Protein AF-A0AAE0VKT4-F1 (afdb_monomer_lite)

Secondary structure (DSSP, 8-state):
-PPP-------PPPHHHHHHHHHHHHHH-----SPPTTS-SEEEETTTTEEEE--SSTT--EEEEETTS-B--TTTTB-TTTSSB-TTEEEEE-SSS-S--B-TTS-TTSTT--B--B--TT-TTTB--TTS--HHHHHTTT--HHHHHHTSTTTTTT-SPPP---GGGG-----------------TTS----SS-----SEEEEEEEEEE-SS-EEEEEEEEETTEEEEEEEEEEEEE-TT--EEEEEEB-SS-TT--STTSSEEEEEE----S-EEEEEEEEEEEEEEEEEEEEEESSTT-GGGEEEEEEE-SS---EEEEEEEEEE-----TTT-----PBPP----EEEEEETTTTEEEEEEEPPPSBBTBS--SEEEEEEESSHHHHHHHHH---TTPPPPTT-EEEEE---S--TTSEEEEEEE--TT---TTS--EEEEEEEEE-TTS-BPPP---EEEE--

Radius of gyration: 24.92 Å; chains: 1; bounding box: 67×64×78 Å

pLDDT: mean 80.74, std 18.13, range [25.98, 97.56]

Foldseek 3Di:
DDDDPPPPPFLDQPVVLVVVLVCLCVPQVAAAQADFPPDQQWAQDLPVRAIDGRHFARQFAWFKAFPVRHGQDPPVQADQFFRYGDPRIDTDTDLEPTPAQDDSSYLNSRPNPDYFAACPPVDSNRHTDLVHLGLRNLVVLSHTSCVSRCCDPCNDPNHPPDDPDDPVVVDDDDDDDDDDDPDDDDDDPDDDDDPDDPQQLDFDWDDWDWDDDPQKTKTKTATARVQWAKAQKFKKKWKQDPVRDIDIDTFHQQCAFVNNHRRNNITMDMDRPPQDFFKMWMKMKIWHDPPIWTWDFDDVRPSDSSRIDTDTHDRPDTDIDMDGDDMDGHHDRPPNVDPDDPQAWAAWSDWEWRGAALPQQKTKIKTFFTARRRQHHHFQKKKKKKFSDVVLVSVVLVDPDPDDDRPPTIDIDIGGWDPDHGGDMTMDMGHDDPPGDDPVRFAKMKMWMWTAHPSGDIYRIGRIHIDGSD

Structure (mmCIF, N/CA/C/O backbone):
data_AF-A0AAE0VKT4-F1
#
_entry.id   AF-A0AAE0VKT4-F1
#
loop_
_atom_site.group_PDB
_atom_site.id
_atom_site.type_symbol
_atom_site.label_atom_id
_atom_site.label_alt_id
_atom_site.label_comp_id
_atom_site.label_asym_id
_atom_site.label_entity_id
_atom_site.label_seq_id
_atom_site.pdbx_PDB_ins_code
_atom_site.Cartn_x
_atom_site.Cartn_y
_atom_site.Cartn_z
_atom_site.occupancy
_atom_site.B_iso_or_equiv
_atom_site.auth_seq_id
_atom_site.auth_comp_id
_atom_site.auth_asym_id
_atom_site.auth_atom_id
_atom_site.pdbx_PDB_model_num
ATOM 1 N N . MET A 1 1 ? 6.397 -30.039 -45.337 1.00 32.75 1 MET A N 1
ATOM 2 C CA . MET A 1 1 ? 6.367 -28.749 -44.614 1.00 32.75 1 MET A CA 1
ATOM 3 C C . MET A 1 1 ? 5.421 -28.895 -43.431 1.00 32.75 1 MET A C 1
ATOM 5 O O . MET A 1 1 ? 4.214 -28.808 -43.608 1.00 32.75 1 MET A O 1
ATOM 9 N N . GLY A 1 2 ? 5.952 -29.254 -42.261 1.00 28.81 2 GLY A N 1
ATOM 10 C CA . GLY A 1 2 ? 5.161 -29.444 -41.043 1.00 28.81 2 GLY A CA 1
ATOM 11 C C . GLY A 1 2 ? 5.081 -28.141 -40.254 1.00 28.81 2 GLY A C 1
ATOM 12 O O . GLY A 1 2 ? 6.110 -27.523 -39.993 1.00 28.81 2 GLY A O 1
ATOM 13 N N . ARG A 1 3 ? 3.867 -27.716 -39.894 1.00 26.06 3 ARG A N 1
ATOM 14 C CA . ARG A 1 3 ? 3.649 -26.655 -38.902 1.00 26.06 3 ARG A CA 1
ATOM 15 C C . ARG A 1 3 ? 4.187 -27.141 -37.548 1.00 26.06 3 ARG A C 1
ATOM 17 O O . ARG A 1 3 ? 3.817 -28.247 -37.154 1.00 26.06 3 ARG A O 1
ATOM 24 N N . PRO A 1 4 ? 5.009 -26.367 -36.822 1.00 30.05 4 PRO A N 1
ATOM 25 C CA . PRO A 1 4 ? 5.364 -26.736 -35.464 1.00 30.05 4 PRO A CA 1
ATOM 26 C C . PRO A 1 4 ? 4.132 -26.547 -34.576 1.00 30.05 4 PRO A C 1
ATOM 28 O O . PRO A 1 4 ? 3.567 -25.457 -34.485 1.00 30.05 4 PRO A O 1
ATOM 31 N N . ALA A 1 5 ? 3.703 -27.641 -33.951 1.00 32.22 5 ALA A N 1
ATOM 32 C CA . ALA A 1 5 ? 2.730 -27.632 -32.878 1.00 32.22 5 ALA A CA 1
ATOM 33 C C . ALA A 1 5 ? 3.349 -26.915 -31.668 1.00 32.22 5 ALA A C 1
ATOM 35 O O . ALA A 1 5 ? 4.076 -27.517 -30.882 1.00 32.22 5 ALA A O 1
ATOM 36 N N . LEU A 1 6 ? 3.074 -25.618 -31.525 1.00 32.19 6 LEU A N 1
ATOM 37 C CA . LEU A 1 6 ? 3.166 -24.941 -30.235 1.00 32.19 6 LEU A CA 1
ATOM 38 C C . LEU A 1 6 ? 1.993 -25.448 -29.392 1.00 32.19 6 LEU A C 1
ATOM 40 O O . LEU A 1 6 ? 0.907 -24.873 -29.386 1.00 32.19 6 LEU A O 1
ATOM 44 N N . LEU A 1 7 ? 2.204 -26.600 -28.756 1.00 33.44 7 LEU A N 1
ATOM 45 C CA . LEU A 1 7 ? 1.346 -27.102 -27.696 1.00 33.44 7 LEU A CA 1
ATOM 46 C C . LEU A 1 7 ? 1.353 -26.066 -26.569 1.00 33.44 7 LEU A C 1
ATOM 48 O O . LEU A 1 7 ? 2.340 -25.898 -25.857 1.00 33.44 7 LEU A O 1
ATOM 52 N N . HIS A 1 8 ? 0.236 -25.354 -26.451 1.00 38.22 8 HIS A N 1
ATOM 53 C CA . HIS A 1 8 ? -0.194 -24.682 -25.236 1.00 38.22 8 HIS A CA 1
ATOM 54 C C . HIS A 1 8 ? -0.382 -25.739 -24.135 1.00 38.22 8 HIS A C 1
ATOM 56 O O . HIS A 1 8 ? -1.502 -26.174 -23.876 1.00 38.22 8 HIS A O 1
ATOM 62 N N . GLU A 1 9 ? 0.697 -26.182 -23.490 1.00 38.25 9 GLU A N 1
ATOM 63 C CA . GLU A 1 9 ? 0.549 -26.652 -22.115 1.00 38.25 9 GLU A CA 1
ATOM 64 C C . GLU A 1 9 ? 0.289 -25.419 -21.237 1.00 38.25 9 GLU A C 1
ATOM 66 O O . GLU A 1 9 ? 1.044 -24.444 -21.327 1.00 38.25 9 GLU A O 1
ATOM 71 N N . PRO A 1 10 ? -0.782 -25.402 -20.422 1.00 43.94 10 PRO A N 1
ATOM 72 C CA . PRO A 1 10 ? -0.951 -24.357 -19.424 1.00 43.94 10 PRO A CA 1
ATOM 73 C C . PRO A 1 10 ? 0.269 -24.386 -18.499 1.00 43.94 10 PRO A C 1
ATOM 75 O O . PRO A 1 10 ? 0.657 -25.452 -18.011 1.00 43.94 10 PRO A O 1
ATOM 78 N N . LEU A 1 11 ? 0.893 -23.220 -18.320 1.00 53.91 11 LEU A N 1
ATOM 79 C CA . LEU A 1 11 ? 2.092 -23.005 -17.511 1.00 53.91 11 LEU A CA 1
ATOM 80 C C . LEU A 1 11 ? 1.762 -23.185 -16.024 1.00 53.91 11 LEU A C 1
ATOM 82 O O . LEU A 1 11 ? 1.753 -22.222 -15.271 1.00 53.91 11 LEU A O 1
ATOM 86 N N . ARG A 1 12 ? 1.488 -24.419 -15.600 1.00 54.12 12 ARG A N 1
ATOM 87 C CA . ARG A 1 12 ? 1.141 -24.717 -14.212 1.00 54.12 12 ARG A CA 1
ATOM 88 C C . ARG A 1 12 ? 2.368 -24.558 -13.311 1.00 54.12 12 ARG A C 1
ATOM 90 O O . ARG A 1 12 ? 3.374 -25.234 -13.556 1.00 54.12 12 ARG A O 1
ATOM 97 N N . PRO A 1 13 ? 2.318 -23.723 -12.253 1.00 56.84 13 PRO A N 1
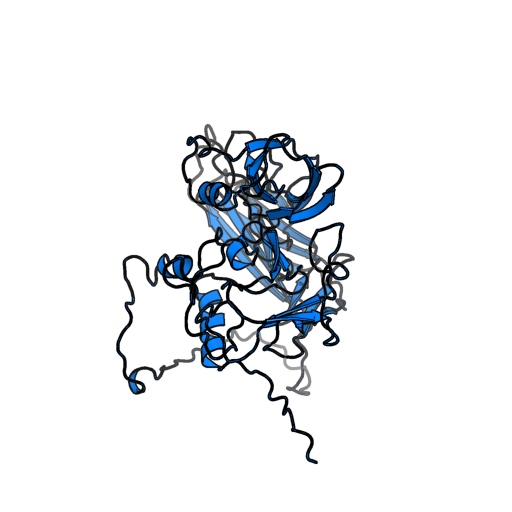ATOM 98 C CA . PRO A 1 13 ? 3.298 -23.750 -11.195 1.00 56.84 13 PRO A CA 1
ATOM 99 C C . PRO A 1 13 ? 3.387 -25.179 -10.681 1.00 56.84 13 PRO A C 1
ATOM 101 O O . PRO A 1 13 ? 2.375 -25.845 -10.444 1.00 56.84 13 PRO A O 1
ATOM 104 N N . LEU A 1 14 ? 4.612 -25.652 -10.469 1.00 67.12 14 LEU A N 1
ATOM 105 C CA . LEU A 1 14 ? 4.818 -26.868 -9.695 1.00 67.12 14 LEU A CA 1
ATOM 106 C C . LEU A 1 14 ? 4.063 -26.687 -8.373 1.00 67.12 14 LEU A C 1
ATOM 108 O O . LEU A 1 14 ? 4.307 -25.701 -7.677 1.00 67.12 14 LEU A O 1
ATOM 112 N N . HIS A 1 15 ? 3.147 -27.603 -8.037 1.00 75.88 15 HIS A N 1
ATOM 113 C CA . HIS A 1 15 ? 2.247 -27.467 -6.878 1.00 75.88 15 HIS A CA 1
ATOM 114 C C . HIS A 1 15 ? 2.995 -27.098 -5.580 1.00 75.88 15 HIS A C 1
ATOM 116 O O . HIS A 1 15 ? 2.474 -26.383 -4.729 1.00 75.88 15 HIS A O 1
ATOM 122 N N . GLN A 1 16 ? 4.253 -27.531 -5.466 1.00 81.31 16 GLN A N 1
ATOM 123 C CA . GLN A 1 16 ? 5.178 -27.193 -4.384 1.00 81.31 16 GLN A CA 1
ATOM 124 C C . GLN A 1 16 ? 5.470 -25.683 -4.276 1.00 81.31 16 GLN A C 1
ATOM 126 O O . GLN A 1 16 ? 5.441 -25.134 -3.180 1.00 81.31 16 GLN A O 1
ATOM 131 N N . LYS A 1 17 ? 5.713 -24.986 -5.394 1.00 87.88 17 LYS A N 1
ATOM 132 C CA . LYS A 1 17 ? 5.983 -23.537 -5.402 1.00 87.88 17 LYS A CA 1
ATOM 133 C C . LYS A 1 17 ? 4.747 -22.732 -5.032 1.00 87.88 17 LYS A C 1
ATOM 135 O O . LYS A 1 17 ? 4.852 -21.790 -4.257 1.00 87.88 17 LYS A O 1
ATOM 140 N N . PHE A 1 18 ? 3.578 -23.134 -5.536 1.00 85.62 18 PHE A N 1
ATOM 141 C CA . PHE A 1 18 ? 2.314 -22.513 -5.140 1.00 85.62 18 PHE A CA 1
ATOM 142 C C . PHE A 1 18 ? 2.075 -22.653 -3.633 1.00 85.62 18 PHE A C 1
ATOM 144 O O . PHE A 1 18 ? 1.721 -21.680 -2.975 1.00 85.62 18 PHE A O 1
ATOM 151 N N . PHE A 1 19 ? 2.338 -23.839 -3.074 1.00 85.81 19 PHE A N 1
ATOM 152 C CA . PHE A 1 19 ? 2.253 -24.046 -1.632 1.00 85.81 19 PHE A CA 1
ATOM 153 C C . PHE A 1 19 ? 3.193 -23.110 -0.861 1.00 85.81 19 PHE A C 1
ATOM 155 O O . PHE A 1 19 ? 2.739 -22.453 0.068 1.00 85.81 19 PHE A O 1
ATOM 162 N N . ILE A 1 20 ? 4.468 -22.999 -1.255 1.00 91.44 20 ILE A N 1
ATOM 163 C CA . ILE A 1 20 ? 5.430 -22.098 -0.592 1.00 91.44 20 ILE A CA 1
ATOM 164 C C . ILE A 1 20 ? 4.977 -20.638 -0.702 1.00 91.44 20 ILE A C 1
ATOM 166 O O . ILE A 1 20 ? 5.026 -19.913 0.285 1.00 91.44 20 ILE A O 1
ATOM 170 N N . HIS A 1 21 ? 4.511 -20.220 -1.878 1.00 91.75 21 HIS A N 1
ATOM 171 C CA . HIS A 1 21 ? 3.993 -18.878 -2.127 1.00 91.75 21 HIS A CA 1
ATOM 172 C C . HIS A 1 21 ? 2.806 -18.545 -1.209 1.00 91.75 21 HIS A C 1
ATOM 174 O O . HIS A 1 21 ? 2.836 -17.541 -0.505 1.00 91.75 21 HIS A O 1
ATOM 180 N N . ALA A 1 22 ? 1.789 -19.410 -1.161 1.00 89.19 22 ALA A N 1
ATOM 181 C CA . ALA A 1 22 ? 0.624 -19.229 -0.295 1.00 89.19 22 ALA A CA 1
ATOM 182 C C . ALA A 1 22 ? 0.990 -19.308 1.198 1.00 89.19 22 ALA A C 1
ATOM 184 O O . ALA A 1 22 ? 0.506 -18.516 2.006 1.00 89.19 22 ALA A O 1
ATOM 185 N N . TRP A 1 23 ? 1.878 -20.236 1.568 1.00 91.31 23 TRP A N 1
ATOM 186 C CA . TRP A 1 23 ? 2.363 -20.374 2.938 1.00 91.31 23 TRP A CA 1
ATOM 187 C C . TRP A 1 23 ? 3.124 -19.135 3.400 1.00 91.31 23 TRP A C 1
ATOM 189 O O . TRP A 1 23 ? 2.937 -18.706 4.533 1.00 91.31 23 TRP A O 1
ATOM 199 N N . ALA A 1 24 ? 3.949 -18.537 2.539 1.00 95.12 24 ALA A N 1
ATOM 200 C CA . ALA A 1 24 ? 4.707 -17.340 2.874 1.00 95.12 24 ALA A CA 1
ATOM 201 C C . ALA A 1 24 ? 3.786 -16.157 3.201 1.00 95.12 24 ALA A C 1
ATOM 203 O O . ALA A 1 24 ? 4.002 -15.485 4.211 1.00 95.12 24 ALA A O 1
ATOM 204 N N . GLN A 1 25 ? 2.720 -15.958 2.417 1.00 92.19 25 GLN A N 1
ATOM 205 C CA . GLN A 1 25 ? 1.700 -14.945 2.720 1.00 92.19 25 GLN A CA 1
ATOM 206 C C . GLN A 1 25 ? 1.042 -15.215 4.073 1.00 92.19 25 GLN A C 1
ATOM 208 O O . GLN A 1 25 ? 0.998 -14.340 4.932 1.00 92.19 25 GLN A O 1
ATOM 213 N N . PHE A 1 26 ? 0.595 -16.454 4.289 1.00 88.19 26 PHE A N 1
ATOM 214 C CA . PHE A 1 26 ? -0.120 -16.838 5.502 1.00 88.19 26 PHE A CA 1
ATOM 215 C C . PHE A 1 26 ? 0.744 -16.773 6.772 1.00 88.19 26 PHE A C 1
ATOM 217 O O . PHE A 1 26 ? 0.292 -16.300 7.810 1.00 88.19 26 PHE A O 1
ATOM 224 N N . ARG A 1 27 ? 1.980 -17.285 6.722 1.00 93.06 27 ARG A N 1
ATOM 225 C CA . ARG A 1 27 ? 2.829 -17.477 7.906 1.00 93.06 27 ARG A CA 1
ATOM 226 C C . ARG A 1 27 ? 3.664 -16.249 8.249 1.00 93.06 27 ARG A C 1
ATOM 228 O O . ARG A 1 27 ? 3.884 -15.998 9.433 1.00 93.06 27 ARG A O 1
ATOM 235 N N . TRP A 1 28 ? 4.160 -15.543 7.234 1.00 94.88 28 TRP A N 1
ATOM 236 C CA . TRP A 1 28 ? 5.135 -14.462 7.401 1.00 94.88 28 TRP A CA 1
ATOM 237 C C . TRP A 1 28 ? 4.603 -13.090 6.985 1.00 94.88 28 TRP A C 1
ATOM 239 O O . TRP A 1 28 ? 5.315 -12.108 7.166 1.00 94.88 28 TRP A O 1
ATOM 249 N N . GLY A 1 29 ? 3.377 -13.002 6.456 1.00 92.19 29 GLY A N 1
ATOM 250 C CA . GLY A 1 29 ? 2.757 -11.721 6.106 1.00 92.19 29 GLY A CA 1
ATOM 251 C C . GLY A 1 29 ? 3.457 -10.997 4.954 1.00 92.19 29 GLY A C 1
ATOM 252 O O . GLY A 1 29 ? 3.477 -9.770 4.920 1.00 92.19 29 GLY A O 1
ATOM 253 N N . VAL A 1 30 ? 4.074 -11.741 4.030 1.00 95.81 30 VAL A N 1
ATOM 254 C CA . VAL A 1 30 ? 4.636 -11.178 2.791 1.00 95.81 30 VAL A CA 1
ATOM 255 C C . VAL A 1 30 ? 3.574 -11.138 1.692 1.00 95.81 30 VAL A C 1
ATOM 257 O O . VAL A 1 30 ? 2.575 -11.847 1.763 1.00 95.81 30 VAL A O 1
ATOM 260 N N . PHE A 1 31 ? 3.773 -10.320 0.660 1.00 93.25 31 PHE A N 1
ATOM 261 C CA . PHE A 1 31 ? 2.751 -10.044 -0.357 1.00 93.25 31 PHE A CA 1
ATOM 262 C C . PHE A 1 31 ? 3.270 -10.327 -1.765 1.00 93.25 31 PHE A C 1
ATOM 264 O O . PHE A 1 31 ? 4.461 -10.562 -1.959 1.00 93.25 31 PHE A O 1
ATOM 271 N N . HIS A 1 32 ? 2.378 -10.286 -2.754 1.00 92.12 32 HIS A N 1
ATOM 272 C CA . HIS A 1 32 ? 2.748 -10.413 -4.160 1.00 92.12 32 HIS A CA 1
ATOM 273 C C . HIS A 1 32 ? 3.735 -9.320 -4.607 1.00 92.12 32 HIS A C 1
ATOM 275 O O . HIS A 1 32 ? 3.608 -8.143 -4.251 1.00 92.12 32 HIS A O 1
ATOM 281 N N . GLU A 1 33 ? 4.698 -9.721 -5.438 1.00 94.06 33 GLU A N 1
ATOM 282 C CA . GLU A 1 33 ? 5.718 -8.846 -6.028 1.00 94.06 33 GLU A CA 1
ATOM 283 C C . GLU A 1 33 ? 5.507 -8.583 -7.533 1.00 94.06 33 GLU A C 1
ATOM 285 O O . GLU A 1 33 ? 6.308 -7.888 -8.160 1.00 94.06 33 GLU A O 1
ATOM 290 N N . TYR A 1 34 ? 4.405 -9.087 -8.095 1.00 89.19 34 TYR A N 1
ATOM 291 C CA . TYR A 1 34 ? 3.889 -8.738 -9.422 1.00 89.19 34 TYR A CA 1
ATOM 292 C C . TYR A 1 34 ? 2.718 -7.746 -9.320 1.00 89.19 34 TYR A C 1
ATOM 294 O O . TYR A 1 34 ? 2.167 -7.523 -8.244 1.00 89.19 34 TYR A O 1
ATOM 302 N N . GLY A 1 35 ? 2.348 -7.126 -10.447 1.00 83.69 35 GLY A N 1
ATOM 303 C CA . GLY A 1 35 ? 1.247 -6.156 -10.500 1.00 83.69 35 GLY A CA 1
ATOM 304 C C . GLY A 1 35 ? -0.111 -6.801 -10.221 1.00 83.69 35 GLY A C 1
ATOM 305 O O . GLY A 1 35 ? -0.427 -7.845 -10.799 1.00 83.69 35 GLY A O 1
ATOM 306 N N . GLU A 1 36 ? -0.910 -6.175 -9.357 1.00 76.62 36 GLU A N 1
ATOM 307 C CA . GLU A 1 36 ? -2.225 -6.689 -8.975 1.00 76.62 36 GLU A CA 1
ATOM 308 C C . GLU A 1 36 ? -3.318 -6.309 -9.990 1.00 76.62 36 GLU A C 1
ATOM 310 O O . GLU A 1 36 ? -3.212 -5.298 -10.695 1.00 76.62 36 GLU A O 1
ATOM 315 N N . PRO A 1 37 ? -4.393 -7.110 -10.096 1.00 71.19 37 PRO A N 1
ATOM 316 C CA . PRO A 1 37 ? -5.517 -6.783 -10.963 1.00 71.19 37 PRO A CA 1
ATOM 317 C C . PRO A 1 37 ? -6.139 -5.432 -10.589 1.00 71.19 37 PRO A C 1
ATOM 319 O O . PRO A 1 37 ? -6.456 -5.182 -9.432 1.00 71.19 37 PRO A O 1
ATOM 322 N N . GLY A 1 38 ? -6.360 -4.573 -11.586 1.00 71.94 38 GLY A N 1
ATOM 323 C CA . GLY A 1 38 ? -6.933 -3.236 -11.382 1.00 71.94 38 GLY A CA 1
ATOM 324 C C . GLY A 1 38 ? -5.904 -2.128 -11.145 1.00 71.94 38 GLY A C 1
ATOM 325 O O . GLY A 1 38 ? -6.280 -0.959 -11.176 1.00 71.94 38 GLY A O 1
ATOM 326 N N . GLU A 1 39 ? -4.622 -2.465 -10.992 1.00 79.56 39 GLU A N 1
ATOM 327 C CA . GLU A 1 39 ? -3.530 -1.494 -10.902 1.00 79.56 39 GLU A CA 1
ATOM 328 C C . GLU A 1 39 ? -2.789 -1.350 -12.239 1.00 79.56 39 GLU A C 1
ATOM 330 O O . GLU A 1 39 ? -2.864 -2.218 -13.114 1.00 79.56 39 GLU A O 1
ATOM 335 N N . ASN A 1 40 ? -2.053 -0.247 -12.413 1.00 85.00 40 ASN A N 1
ATOM 336 C CA . ASN A 1 40 ? -1.143 -0.119 -13.548 1.00 85.00 40 ASN A CA 1
ATOM 337 C C . ASN A 1 40 ? 0.067 -1.044 -13.308 1.00 85.00 40 ASN A C 1
ATOM 339 O O . ASN A 1 40 ? 0.790 -0.839 -12.333 1.00 85.00 40 ASN A O 1
ATOM 343 N N . PRO A 1 41 ? 0.340 -2.040 -14.174 1.00 88.38 41 PRO A N 1
ATOM 344 C CA . PRO A 1 41 ? 1.446 -2.974 -13.970 1.00 88.38 41 PRO A CA 1
ATOM 345 C C . PRO A 1 41 ? 2.817 -2.368 -14.318 1.00 88.38 41 PRO A C 1
ATOM 347 O O . PRO A 1 41 ? 3.806 -3.100 -14.418 1.00 88.38 41 PRO A O 1
ATOM 350 N N . PHE A 1 42 ? 2.888 -1.053 -14.531 1.00 93.50 42 PHE A N 1
ATOM 351 C CA . PHE A 1 42 ? 4.096 -0.309 -14.854 1.00 93.50 42 PHE A CA 1
ATOM 352 C C . PHE A 1 42 ? 4.300 0.861 -13.897 1.00 93.50 42 PHE A C 1
ATOM 354 O O . PHE A 1 42 ? 3.355 1.444 -13.375 1.00 93.50 42 PHE A O 1
ATOM 361 N N . TYR A 1 43 ? 5.559 1.245 -13.732 1.00 94.19 43 TYR A N 1
ATOM 362 C CA . TYR A 1 43 ? 5.980 2.413 -12.971 1.00 94.19 43 TYR A CA 1
ATOM 363 C C . TYR A 1 43 ? 7.132 3.111 -13.696 1.00 94.19 43 TYR A C 1
ATOM 365 O O . TYR A 1 43 ? 7.777 2.520 -14.564 1.00 94.19 43 TYR A O 1
ATOM 373 N N . PHE A 1 44 ? 7.406 4.375 -13.377 1.00 94.19 44 PHE A N 1
ATOM 374 C CA . PHE A 1 44 ? 8.547 5.068 -13.967 1.00 94.19 44 PHE A CA 1
ATOM 375 C C . PHE A 1 44 ? 9.805 4.765 -13.155 1.00 94.19 44 PHE A C 1
ATOM 377 O O . PHE A 1 44 ? 9.897 5.161 -11.996 1.00 94.19 44 PHE A O 1
ATOM 384 N N . SER A 1 45 ? 10.790 4.095 -13.747 1.00 92.81 45 SER A N 1
ATOM 385 C CA . SER A 1 45 ? 12.077 3.905 -13.087 1.00 92.81 45 SER A CA 1
ATOM 386 C C . SER A 1 45 ? 12.913 5.176 -13.213 1.00 92.81 45 SER A C 1
ATOM 388 O O . SER A 1 45 ? 13.325 5.537 -14.317 1.00 92.81 45 SER A O 1
ATOM 390 N N . VAL A 1 46 ? 13.194 5.843 -12.092 1.00 89.31 46 VAL A N 1
ATOM 391 C CA . VAL A 1 46 ? 14.174 6.936 -12.027 1.00 89.31 46 VAL A CA 1
ATOM 392 C C . VAL A 1 46 ? 15.594 6.407 -12.211 1.00 89.31 46 VAL A C 1
ATOM 394 O O . VAL A 1 46 ? 16.427 7.108 -12.775 1.00 89.31 46 VAL A O 1
ATOM 397 N N . LYS A 1 47 ? 15.856 5.148 -11.831 1.00 85.44 47 L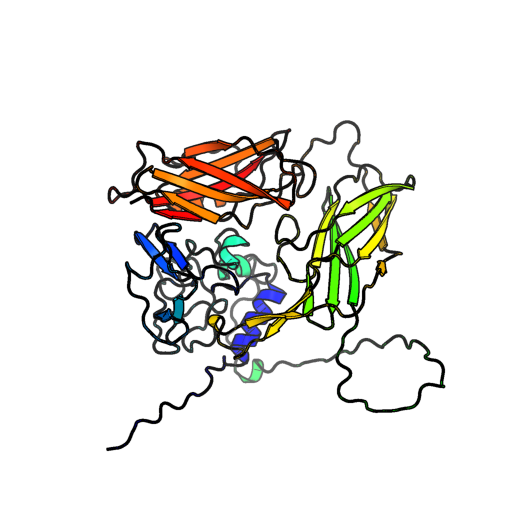YS A N 1
ATOM 398 C CA . LYS A 1 47 ? 17.156 4.488 -12.039 1.00 85.44 47 LYS A CA 1
ATOM 399 C C . LYS A 1 47 ? 17.502 4.314 -13.520 1.00 85.44 47 LYS A C 1
ATOM 401 O O . LYS A 1 47 ? 18.655 4.488 -13.906 1.00 85.44 47 LYS A O 1
ATOM 406 N N . TYR A 1 48 ? 16.517 3.961 -14.347 1.00 87.94 48 TYR A N 1
ATOM 407 C CA . TYR A 1 48 ? 16.710 3.724 -15.785 1.00 87.94 48 TYR A CA 1
ATOM 408 C C . TYR A 1 48 ? 16.164 4.843 -16.681 1.00 87.94 48 TYR A C 1
ATOM 410 O O . TYR A 1 48 ? 16.370 4.813 -17.896 1.00 87.94 48 TYR A O 1
ATOM 418 N N . GLY A 1 49 ? 15.457 5.819 -16.109 1.00 90.06 49 GLY A N 1
ATOM 419 C CA . GLY A 1 49 ? 14.866 6.942 -16.832 1.00 90.06 49 GLY A CA 1
ATOM 420 C C . GLY A 1 49 ? 13.791 6.533 -17.843 1.00 90.06 49 GLY A C 1
ATOM 421 O O . GLY A 1 49 ? 13.682 7.157 -18.903 1.00 90.06 49 GLY A O 1
ATOM 422 N N . ARG A 1 50 ? 13.027 5.467 -17.563 1.00 91.56 50 ARG A N 1
ATOM 423 C CA . ARG A 1 50 ? 11.968 4.944 -18.447 1.00 91.56 50 ARG A CA 1
ATOM 424 C C . ARG A 1 50 ? 10.901 4.147 -17.682 1.00 91.56 50 ARG A C 1
ATOM 426 O O . ARG A 1 50 ? 11.185 3.671 -16.584 1.00 91.56 50 ARG A O 1
ATOM 433 N N . PRO A 1 51 ? 9.705 3.939 -18.263 1.00 93.50 51 PRO A N 1
ATOM 434 C CA . PRO A 1 51 ? 8.713 3.031 -17.695 1.00 93.50 51 PRO A CA 1
ATOM 435 C C . PRO A 1 51 ? 9.222 1.586 -17.654 1.00 93.50 51 PRO A C 1
ATOM 437 O O . PRO A 1 51 ? 9.709 1.065 -18.660 1.00 93.50 51 PRO A O 1
ATOM 440 N N . GLU A 1 52 ? 9.075 0.939 -16.505 1.00 94.12 52 GLU A N 1
ATOM 441 C CA . GLU A 1 52 ? 9.415 -0.460 -16.251 1.00 94.12 52 GLU A CA 1
ATOM 442 C C . GLU A 1 52 ? 8.199 -1.201 -15.690 1.00 94.12 52 GLU A C 1
ATOM 444 O O . GLU A 1 52 ? 7.270 -0.599 -15.154 1.00 94.12 52 GLU A O 1
ATOM 449 N N . ALA A 1 53 ? 8.186 -2.521 -15.852 1.00 93.38 53 ALA A N 1
ATOM 450 C CA . ALA A 1 53 ? 7.124 -3.369 -15.323 1.00 93.38 53 ALA A CA 1
ATOM 451 C C . ALA A 1 53 ? 7.333 -3.672 -13.836 1.00 93.38 53 ALA A C 1
ATOM 453 O O . ALA A 1 53 ? 8.472 -3.834 -13.397 1.00 93.38 53 ALA A O 1
ATOM 454 N N . ILE A 1 54 ? 6.236 -3.840 -13.097 1.00 93.56 54 ILE A N 1
ATOM 455 C CA . ILE A 1 54 ? 6.256 -4.344 -11.721 1.00 93.56 54 ILE A CA 1
ATOM 456 C C . ILE A 1 54 ? 6.804 -5.783 -11.714 1.00 93.56 54 ILE A C 1
ATOM 458 O O . ILE A 1 54 ? 6.224 -6.673 -12.347 1.00 93.56 54 ILE A O 1
ATOM 462 N N . ARG A 1 55 ? 7.944 -5.989 -11.039 1.00 93.31 55 ARG A N 1
ATOM 463 C CA . ARG A 1 55 ? 8.641 -7.280 -10.860 1.00 93.31 55 ARG A CA 1
ATOM 464 C C . ARG A 1 55 ? 9.657 -7.204 -9.715 1.00 93.31 55 ARG A C 1
ATOM 466 O O . ARG A 1 55 ? 10.322 -6.169 -9.596 1.00 93.31 55 ARG A O 1
ATOM 473 N N . CYS A 1 56 ? 9.853 -8.289 -8.946 1.00 95.06 56 CYS A N 1
ATOM 474 C CA . CYS A 1 56 ? 10.829 -8.271 -7.840 1.00 95.06 56 CYS A CA 1
ATOM 475 C C . CYS A 1 56 ? 12.260 -8.140 -8.361 1.00 95.06 56 CYS A C 1
ATOM 477 O O . CYS A 1 56 ? 13.060 -7.426 -7.776 1.00 95.06 56 CYS A O 1
ATOM 479 N N . VAL A 1 57 ? 12.619 -8.815 -9.455 1.00 94.62 57 VAL A N 1
ATOM 480 C CA . VAL A 1 57 ? 14.005 -8.796 -9.949 1.00 94.62 57 VAL A CA 1
ATOM 481 C C . VAL A 1 57 ? 14.085 -8.067 -11.281 1.00 94.62 57 VAL A C 1
ATOM 483 O O . VAL A 1 57 ? 13.467 -8.460 -12.274 1.00 94.62 57 VAL A O 1
ATOM 486 N N . PHE A 1 58 ? 14.904 -7.013 -11.331 1.00 89.44 58 PHE A N 1
ATOM 487 C CA . PHE A 1 58 ? 15.034 -6.146 -12.506 1.00 89.44 58 PHE A CA 1
ATOM 488 C C . PHE A 1 58 ? 15.410 -6.889 -13.788 1.00 89.44 58 PHE A C 1
ATOM 490 O O . PHE A 1 58 ? 14.910 -6.536 -14.854 1.00 89.44 58 PHE A O 1
ATOM 497 N N . TYR A 1 59 ? 16.265 -7.909 -13.696 1.00 89.81 59 TYR A N 1
ATOM 498 C CA . TYR A 1 59 ? 16.785 -8.648 -14.850 1.00 89.81 59 TYR A CA 1
ATOM 499 C C . TYR A 1 59 ? 15.870 -9.776 -15.341 1.00 89.81 59 TYR A C 1
ATOM 501 O O . TYR A 1 59 ? 16.252 -10.524 -16.248 1.00 89.81 59 TYR A O 1
ATOM 509 N N . MET A 1 60 ? 14.666 -9.910 -14.776 1.00 93.12 60 MET A N 1
ATOM 510 C CA . MET A 1 60 ? 13.672 -10.832 -15.308 1.00 93.12 60 MET A CA 1
ATOM 511 C C . MET A 1 60 ? 13.324 -10.432 -16.745 1.00 93.12 60 MET A C 1
ATOM 513 O O . MET A 1 60 ? 12.923 -9.304 -17.035 1.00 93.12 60 MET A O 1
ATOM 517 N N . ARG A 1 61 ? 13.487 -11.382 -17.665 1.00 92.94 61 ARG A N 1
ATOM 518 C CA . ARG A 1 61 ? 13.251 -11.161 -19.089 1.0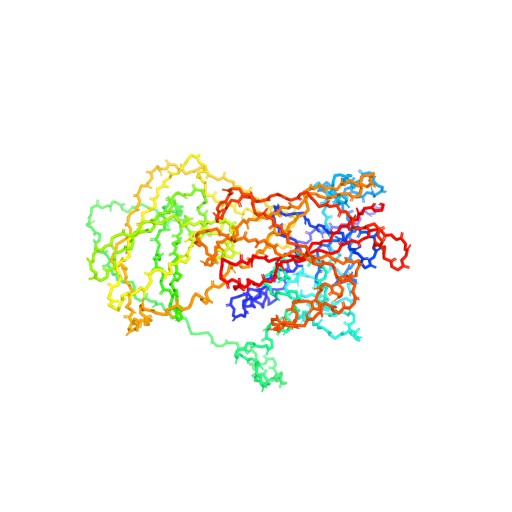0 92.94 61 ARG A CA 1
ATOM 519 C C . ARG A 1 61 ? 11.771 -11.330 -19.405 1.00 92.94 61 ARG A C 1
ATOM 521 O O . ARG A 1 61 ? 11.119 -12.244 -18.906 1.00 92.94 61 ARG A O 1
ATOM 528 N N . GLY A 1 62 ? 11.261 -10.505 -20.299 1.00 91.62 62 GLY A N 1
ATOM 529 C CA . GLY A 1 62 ? 9.873 -10.569 -20.727 1.00 91.62 62 GLY A CA 1
ATOM 530 C C . GLY A 1 62 ? 9.620 -9.641 -21.896 1.00 91.62 62 GLY A C 1
ATOM 531 O O . GLY A 1 62 ? 10.559 -9.126 -22.511 1.00 91.62 62 GLY A O 1
ATOM 532 N N . LEU A 1 63 ? 8.345 -9.444 -22.198 1.00 90.31 63 LEU A N 1
ATOM 533 C CA . LEU A 1 63 ? 7.887 -8.574 -23.267 1.00 90.31 63 LEU A CA 1
ATOM 534 C C . LEU A 1 63 ? 6.698 -7.731 -22.798 1.00 90.31 63 LEU A C 1
ATOM 536 O O . LEU A 1 63 ? 5.827 -8.204 -22.065 1.00 90.31 63 LEU A O 1
ATOM 540 N N . VAL A 1 64 ? 6.659 -6.480 -23.254 1.00 91.25 64 VAL A N 1
ATOM 541 C CA . VAL A 1 64 ? 5.502 -5.595 -23.093 1.00 91.25 64 VAL A CA 1
ATOM 542 C C . VAL A 1 64 ? 4.615 -5.755 -24.318 1.00 91.25 64 VAL A C 1
ATOM 544 O O . VAL A 1 64 ? 5.057 -5.584 -25.456 1.00 91.25 64 VAL A O 1
ATOM 547 N N . SER A 1 65 ? 3.360 -6.118 -24.100 1.00 89.44 65 SER A N 1
ATOM 548 C CA . SER A 1 65 ? 2.439 -6.434 -25.191 1.00 89.44 65 SER A CA 1
ATOM 549 C C . SER A 1 65 ? 1.002 -6.134 -24.829 1.00 89.44 65 SER A C 1
ATOM 551 O O . SER A 1 65 ? 0.609 -6.155 -23.668 1.00 89.44 65 SER A O 1
ATOM 553 N N . MET A 1 66 ? 0.205 -5.898 -25.856 1.00 83.81 66 MET A N 1
ATOM 554 C CA . MET A 1 66 ? -1.229 -5.744 -25.761 1.00 83.81 66 MET A CA 1
ATOM 555 C C . MET A 1 66 ? -1.900 -7.058 -25.348 1.00 83.81 66 MET A C 1
ATOM 557 O O . MET A 1 66 ? -1.385 -8.163 -25.576 1.00 83.81 66 MET A O 1
ATOM 561 N N . LYS A 1 67 ? -3.120 -6.960 -24.809 1.00 73.06 67 LYS A N 1
ATOM 562 C CA . LYS A 1 67 ? -3.960 -8.127 -24.476 1.00 73.06 67 LYS A CA 1
ATOM 563 C C . LYS A 1 67 ? -4.180 -9.080 -25.666 1.00 73.06 67 LYS A C 1
ATOM 565 O O . LYS A 1 67 ? -4.220 -10.284 -25.451 1.00 73.06 67 LYS A O 1
ATOM 570 N N . ASN A 1 68 ? -4.195 -8.572 -26.901 1.00 75.44 68 ASN A N 1
ATOM 571 C CA . ASN A 1 68 ? -4.322 -9.360 -28.139 1.00 75.44 68 ASN A CA 1
ATOM 572 C C . ASN A 1 68 ? -3.007 -10.000 -28.649 1.00 75.44 68 ASN A C 1
ATOM 574 O O . ASN A 1 68 ? -3.024 -10.674 -29.674 1.00 75.44 68 ASN A O 1
ATOM 578 N N . GLY A 1 69 ? -1.878 -9.791 -27.963 1.00 75.00 69 GLY A N 1
ATOM 579 C CA . GLY A 1 69 ? -0.575 -10.360 -28.328 1.00 75.00 69 GLY A CA 1
ATOM 580 C C . GLY A 1 69 ? 0.327 -9.447 -29.165 1.00 75.00 69 GLY A C 1
ATOM 581 O O . GLY A 1 69 ? 1.522 -9.719 -29.253 1.00 75.00 69 GLY A O 1
ATOM 582 N N . SER A 1 70 ? -0.192 -8.345 -29.715 1.00 85.56 70 SER A N 1
ATOM 583 C CA . SER A 1 70 ? 0.624 -7.342 -30.413 1.00 85.56 70 SER A CA 1
ATOM 584 C C . SER A 1 70 ? 1.605 -6.660 -29.460 1.00 85.56 70 SER A C 1
ATOM 586 O O . SER A 1 70 ? 1.340 -6.528 -28.267 1.00 85.56 70 SER A O 1
ATOM 588 N N . ILE A 1 71 ? 2.750 -6.209 -29.966 1.00 86.88 71 ILE A N 1
ATOM 589 C CA . ILE A 1 71 ? 3.772 -5.569 -29.132 1.00 86.88 71 ILE A CA 1
ATOM 590 C C . ILE A 1 71 ? 3.354 -4.128 -28.779 1.00 86.88 71 ILE A C 1
ATOM 592 O O . ILE A 1 71 ? 2.772 -3.430 -29.610 1.00 86.88 71 ILE A O 1
ATOM 596 N N . CYS A 1 72 ? 3.648 -3.673 -27.559 1.00 90.00 72 CYS A N 1
ATOM 597 C CA . CYS A 1 72 ? 3.474 -2.264 -27.191 1.00 90.00 72 CYS A CA 1
ATOM 598 C C . CYS A 1 72 ? 4.773 -1.508 -27.483 1.00 90.00 72 CYS A C 1
ATOM 600 O O . CYS A 1 72 ? 5.771 -1.712 -26.792 1.00 90.00 72 CYS A O 1
ATOM 602 N N . LEU A 1 73 ? 4.771 -0.653 -28.510 1.00 88.19 73 LEU A N 1
ATOM 603 C CA . LEU A 1 73 ? 5.939 0.147 -28.886 1.00 88.19 73 LEU A CA 1
ATOM 604 C C . LEU A 1 73 ? 5.838 1.573 -28.322 1.00 88.19 73 LEU A C 1
ATOM 606 O O . LEU A 1 73 ? 4.866 2.281 -28.615 1.00 88.19 73 LEU A O 1
ATOM 610 N N . PRO A 1 74 ? 6.837 2.040 -27.551 1.00 85.81 74 PRO A N 1
ATOM 611 C CA . PRO A 1 74 ? 6.975 3.458 -27.250 1.00 85.81 74 PRO A CA 1
ATOM 612 C C . PRO A 1 74 ? 7.396 4.244 -28.514 1.00 85.81 74 PRO A C 1
ATOM 614 O O . PRO A 1 74 ? 8.058 3.684 -29.389 1.00 85.81 74 PRO A O 1
ATOM 617 N N . PRO A 1 75 ? 7.039 5.537 -28.633 1.00 87.31 75 PRO A N 1
ATOM 618 C CA . PRO A 1 75 ? 6.291 6.328 -27.654 1.00 87.31 75 PRO A CA 1
ATOM 619 C C . PRO A 1 75 ? 4.765 6.147 -27.736 1.00 87.31 75 PRO A C 1
ATOM 621 O O . PRO A 1 75 ? 4.078 6.519 -26.796 1.00 87.31 75 PRO A O 1
ATOM 624 N N . GLY A 1 76 ? 4.223 5.562 -28.812 1.00 90.06 76 GLY A N 1
ATOM 625 C CA . GLY A 1 76 ? 2.771 5.521 -29.068 1.00 90.06 76 GLY A CA 1
ATOM 626 C C . GLY A 1 76 ? 1.942 4.724 -28.053 1.00 90.06 76 GLY A C 1
ATOM 627 O O . GLY A 1 76 ? 0.735 4.918 -27.964 1.00 90.06 76 GLY A O 1
ATOM 628 N N . SER A 1 77 ? 2.584 3.848 -27.277 1.00 93.19 77 SER A N 1
ATOM 629 C CA . SER A 1 77 ? 1.942 3.081 -26.199 1.00 93.19 77 SER A CA 1
ATOM 630 C C . SER A 1 77 ? 2.105 3.708 -24.805 1.00 93.19 77 SER A C 1
ATOM 632 O O . SER A 1 77 ? 1.717 3.073 -23.826 1.00 93.19 77 SER A O 1
ATOM 634 N N . ILE A 1 78 ? 2.697 4.906 -24.703 1.00 93.62 78 ILE A N 1
ATOM 635 C CA . ILE A 1 78 ? 2.878 5.645 -23.446 1.00 93.62 78 ILE A CA 1
ATOM 636 C C . ILE A 1 78 ? 1.813 6.739 -23.345 1.00 93.62 78 ILE A C 1
ATOM 638 O O . ILE A 1 78 ? 1.692 7.590 -24.227 1.00 93.62 78 ILE A O 1
ATOM 642 N N . ASP A 1 79 ? 1.081 6.738 -22.240 1.00 93.62 79 ASP A N 1
ATOM 643 C CA . ASP A 1 79 ? 0.181 7.809 -21.855 1.00 93.62 79 ASP A CA 1
ATOM 644 C C . ASP A 1 79 ? 0.988 9.048 -21.451 1.00 93.62 79 ASP A C 1
ATOM 646 O O . ASP A 1 79 ? 1.792 9.020 -20.520 1.00 93.62 79 ASP A O 1
ATOM 650 N N . GLN A 1 80 ? 0.774 10.162 -22.149 1.00 92.00 80 GLN A N 1
ATOM 651 C CA . GLN A 1 80 ? 1.457 11.422 -21.855 1.00 92.00 80 GLN A CA 1
ATOM 652 C C . GLN A 1 80 ? 1.024 12.026 -20.518 1.00 92.00 80 GLN A C 1
ATOM 654 O O . GLN A 1 80 ? 1.805 12.770 -19.924 1.00 92.00 80 GLN A O 1
ATOM 659 N N . LYS A 1 81 ? -0.185 11.695 -20.045 1.00 92.19 81 LYS A N 1
ATOM 660 C CA . LYS A 1 81 ? -0.727 12.185 -18.780 1.00 92.19 81 LYS A CA 1
ATOM 661 C C . LYS A 1 81 ? 0.008 11.583 -17.591 1.00 92.19 81 LYS A C 1
ATOM 663 O O . LYS A 1 81 ? 0.262 12.290 -16.628 1.00 92.19 81 LYS A O 1
ATOM 668 N N . THR A 1 82 ? 0.362 10.303 -17.648 1.00 91.94 82 THR A N 1
ATOM 669 C CA . THR A 1 82 ? 1.009 9.587 -16.531 1.00 91.94 82 THR A CA 1
ATOM 670 C C . THR A 1 82 ? 2.496 9.320 -16.766 1.00 91.94 82 THR A C 1
ATOM 672 O O . THR A 1 82 ? 3.253 9.122 -15.820 1.00 91.94 82 THR A O 1
ATOM 675 N N . GLY A 1 83 ? 2.939 9.321 -18.025 1.00 92.38 83 GLY A N 1
ATOM 676 C CA . GLY A 1 83 ? 4.280 8.900 -18.424 1.00 92.38 83 GLY A CA 1
ATOM 677 C C . GLY A 1 83 ? 4.476 7.382 -18.412 1.00 92.38 83 GLY A C 1
ATOM 678 O O . GLY A 1 83 ? 5.617 6.936 -18.517 1.00 92.38 83 GLY A O 1
ATOM 679 N N . LEU A 1 84 ? 3.403 6.594 -18.288 1.00 94.38 84 LEU A N 1
ATOM 680 C CA . LEU A 1 84 ? 3.419 5.129 -18.194 1.00 94.38 84 LEU A CA 1
ATOM 681 C C . LEU A 1 84 ? 2.767 4.479 -19.417 1.00 94.38 84 LEU A C 1
ATOM 683 O O . LEU A 1 84 ? 2.143 5.153 -20.230 1.00 94.38 84 LEU A O 1
ATOM 687 N N . TYR A 1 85 ? 2.903 3.160 -19.565 1.00 93.94 85 TYR A N 1
ATOM 688 C CA . TYR A 1 85 ? 2.140 2.442 -20.587 1.00 93.94 85 TYR A CA 1
ATOM 689 C C . TYR A 1 85 ? 0.635 2.506 -20.293 1.00 93.94 85 TYR A C 1
ATOM 691 O O . TYR A 1 85 ? 0.221 2.488 -19.131 1.00 93.94 85 TYR A O 1
ATOM 699 N N . PHE A 1 86 ? -0.177 2.542 -21.353 1.00 90.75 86 PHE A N 1
ATOM 700 C CA . PHE A 1 86 ? -1.632 2.429 -21.236 1.00 90.75 86 PHE A CA 1
ATOM 701 C C . PHE A 1 86 ? -2.067 1.078 -20.643 1.00 90.75 86 PHE A C 1
ATOM 703 O O . PHE A 1 86 ? -1.371 0.069 -20.763 1.00 90.75 86 PHE A O 1
ATOM 710 N N . ASP A 1 87 ? -3.275 1.045 -20.083 1.00 86.69 87 ASP A N 1
ATOM 711 C CA . ASP A 1 87 ? -3.900 -0.122 -19.440 1.00 86.69 87 ASP A CA 1
ATOM 712 C C . ASP A 1 87 ? -4.154 -1.323 -20.378 1.00 86.69 87 ASP A C 1
ATOM 714 O O . ASP A 1 87 ? -4.343 -2.463 -19.934 1.00 86.69 87 ASP A O 1
ATOM 718 N N . TYR A 1 88 ? -4.142 -1.099 -21.694 1.00 86.00 88 TYR A N 1
ATOM 719 C CA . TYR A 1 88 ? -4.209 -2.167 -22.687 1.00 86.00 88 TYR A CA 1
ATOM 720 C C . TYR A 1 88 ? -2.881 -2.921 -22.850 1.00 86.00 88 TYR A C 1
ATOM 722 O O . TYR A 1 88 ? -2.880 -4.011 -23.435 1.00 86.00 88 TYR A O 1
ATOM 730 N N . CYS A 1 89 ? -1.768 -2.370 -22.353 1.00 88.94 89 CYS A N 1
ATOM 731 C CA . CYS A 1 89 ? -0.466 -3.027 -22.307 1.00 88.94 89 CYS A CA 1
ATOM 732 C C . CYS A 1 89 ? -0.313 -3.858 -21.031 1.00 88.94 89 CYS A C 1
ATOM 734 O O . CYS A 1 89 ? -0.798 -3.510 -19.961 1.00 88.94 89 CYS A O 1
ATOM 736 N N . ALA A 1 90 ? 0.413 -4.963 -21.148 1.00 87.50 90 ALA A N 1
ATOM 737 C CA . ALA A 1 90 ? 0.732 -5.857 -20.051 1.00 87.50 90 ALA A CA 1
ATOM 738 C C . ALA A 1 90 ? 2.185 -6.325 -20.154 1.00 87.50 90 ALA A C 1
ATOM 740 O O . ALA A 1 90 ? 2.731 -6.500 -21.251 1.00 87.50 90 ALA A O 1
ATOM 741 N N . TRP A 1 91 ? 2.799 -6.551 -18.998 1.00 89.19 91 TRP A N 1
ATOM 742 C CA . TRP A 1 91 ? 4.078 -7.238 -18.890 1.00 89.19 91 TRP A CA 1
ATOM 743 C C . TRP A 1 91 ? 3.865 -8.750 -18.908 1.00 89.19 91 TRP A C 1
ATOM 745 O O . TRP A 1 91 ? 2.989 -9.270 -18.219 1.00 89.19 91 TRP A O 1
ATOM 755 N N . ARG A 1 92 ? 4.667 -9.457 -19.708 1.00 87.25 92 ARG A N 1
ATOM 756 C CA . ARG A 1 92 ? 4.646 -10.919 -19.800 1.00 87.25 92 ARG A CA 1
ATOM 757 C C . ARG A 1 92 ? 6.064 -11.456 -19.645 1.00 87.25 92 ARG A C 1
ATOM 759 O O . ARG A 1 92 ? 6.870 -11.266 -20.561 1.00 87.25 92 ARG A O 1
ATOM 766 N N . PRO A 1 93 ? 6.406 -12.105 -18.524 1.00 90.25 93 PRO A N 1
ATOM 767 C CA . PRO A 1 93 ? 7.715 -12.718 -18.379 1.00 90.25 93 PRO A CA 1
ATOM 768 C C . PRO A 1 93 ? 7.836 -13.939 -19.292 1.00 90.25 93 PRO A C 1
ATOM 770 O O . PRO A 1 93 ? 6.860 -14.648 -19.548 1.00 90.25 93 PRO A O 1
ATOM 773 N N . TYR A 1 94 ? 9.047 -14.217 -19.772 1.00 90.12 94 TYR A N 1
ATOM 774 C CA . TYR A 1 94 ? 9.293 -15.488 -20.448 1.00 90.12 94 TYR A CA 1
ATOM 775 C C . TYR A 1 94 ? 9.256 -16.628 -19.418 1.00 90.12 94 TYR A C 1
ATOM 777 O O . TYR A 1 94 ? 9.925 -16.522 -18.388 1.00 90.12 94 TYR A O 1
ATOM 785 N N . PRO A 1 95 ? 8.537 -17.730 -19.681 1.00 85.44 95 PRO A N 1
ATOM 786 C CA . PRO A 1 95 ? 8.387 -18.816 -18.708 1.00 85.44 95 PRO A CA 1
ATOM 787 C C . PRO A 1 95 ? 9.659 -19.650 -18.487 1.00 85.44 95 PRO A C 1
ATOM 789 O O . PRO A 1 95 ? 9.734 -20.408 -17.522 1.00 85.44 95 PRO A O 1
ATOM 792 N N . TYR A 1 96 ? 10.650 -19.519 -19.375 1.00 87.12 96 TYR A N 1
ATOM 793 C CA . TYR A 1 96 ? 11.869 -20.328 -19.384 1.00 87.12 96 TYR A CA 1
ATOM 794 C C . TYR A 1 96 ? 13.102 -19.506 -19.755 1.00 87.12 96 TYR A C 1
ATOM 796 O O . TYR A 1 96 ? 13.008 -18.404 -20.309 1.00 87.12 96 TYR A O 1
ATOM 804 N N . ASN A 1 97 ? 14.271 -20.110 -19.538 1.00 90.69 97 ASN A N 1
ATOM 805 C CA . ASN A 1 97 ? 15.589 -19.551 -19.817 1.00 90.69 97 ASN A CA 1
ATOM 806 C C . ASN A 1 97 ? 15.854 -18.277 -19.005 1.00 90.69 97 ASN A C 1
ATOM 808 O O . ASN A 1 97 ? 16.637 -17.420 -19.419 1.00 90.69 97 ASN A O 1
ATOM 812 N N . GLN A 1 98 ? 15.181 -18.087 -17.875 1.00 94.19 98 GLN A N 1
ATOM 813 C CA . GLN A 1 98 ? 15.453 -16.940 -17.023 1.00 94.19 98 GLN A CA 1
ATOM 814 C C . GLN A 1 98 ? 16.840 -17.070 -16.387 1.00 94.19 98 GLN A C 1
ATOM 816 O O . GLN A 1 98 ? 17.329 -18.165 -16.138 1.00 94.19 98 GLN A O 1
ATOM 821 N N . ARG A 1 99 ? 17.502 -15.935 -16.154 1.00 93.31 99 ARG A N 1
ATOM 822 C CA . ARG A 1 99 ? 18.786 -15.887 -15.423 1.00 93.31 99 ARG A CA 1
ATOM 823 C C . ARG A 1 99 ? 18.607 -15.501 -13.954 1.00 93.31 99 ARG A C 1
ATOM 825 O O . ARG A 1 99 ? 19.588 -15.349 -13.241 1.00 93.31 99 ARG A O 1
ATOM 832 N N . ILE A 1 100 ? 17.363 -15.291 -13.543 1.00 95.31 100 ILE A N 1
ATOM 833 C CA . ILE A 1 100 ? 16.965 -14.929 -12.187 1.00 95.31 100 ILE A CA 1
ATOM 834 C C . ILE A 1 100 ? 16.627 -16.189 -11.386 1.00 95.31 100 ILE A C 1
ATOM 836 O O . ILE A 1 100 ? 16.240 -17.206 -11.960 1.00 95.31 100 ILE A O 1
ATOM 840 N N . GLN A 1 101 ? 16.748 -16.101 -10.065 1.00 95.94 101 GLN A N 1
ATOM 841 C CA . GLN A 1 101 ? 16.387 -17.169 -9.125 1.00 95.94 101 GLN A CA 1
ATOM 842 C C . GLN A 1 101 ? 15.274 -16.755 -8.157 1.00 95.94 101 GLN A C 1
ATOM 844 O O . GLN A 1 101 ? 14.746 -17.606 -7.440 1.00 95.94 101 GLN A O 1
ATOM 849 N N . ALA A 1 102 ? 14.911 -15.471 -8.142 1.00 96.00 102 ALA A N 1
ATOM 850 C CA . ALA A 1 102 ? 13.865 -14.911 -7.303 1.00 96.00 102 ALA A CA 1
ATOM 851 C C . ALA A 1 102 ? 12.846 -14.109 -8.134 1.00 96.00 102 ALA A C 1
ATOM 853 O O . ALA A 1 102 ? 13.151 -13.663 -9.237 1.00 96.00 102 ALA A O 1
ATOM 854 N N . SER A 1 103 ? 11.627 -13.903 -7.645 1.00 95.31 103 SER A N 1
ATOM 855 C CA . SER A 1 103 ? 11.157 -14.228 -6.291 1.00 95.31 103 SER A CA 1
ATOM 856 C C . SER A 1 103 ? 10.028 -15.240 -6.289 1.00 95.31 103 SER A C 1
ATOM 858 O O . SER A 1 103 ? 9.176 -15.231 -7.172 1.00 95.31 103 SER A O 1
ATOM 860 N N . MET A 1 104 ? 9.989 -16.087 -5.260 1.00 95.44 104 MET A N 1
ATOM 861 C CA . MET A 1 104 ? 8.857 -16.975 -4.997 1.00 95.44 104 MET A CA 1
ATOM 862 C C . MET A 1 104 ? 7.553 -16.194 -4.776 1.00 95.44 104 MET A C 1
ATOM 864 O O . MET A 1 104 ? 6.486 -16.760 -4.982 1.00 95.44 104 MET A O 1
ATOM 868 N N . MET A 1 105 ? 7.625 -14.908 -4.407 1.00 95.06 105 MET A N 1
ATOM 869 C CA . MET A 1 105 ? 6.470 -14.004 -4.301 1.00 95.06 105 MET A CA 1
ATOM 870 C C . MET A 1 105 ? 6.122 -13.279 -5.609 1.00 95.06 105 MET A C 1
ATOM 872 O O . MET A 1 105 ? 5.135 -12.547 -5.667 1.00 95.06 105 MET A O 1
ATOM 876 N N . ASP A 1 106 ? 6.892 -13.520 -6.668 1.00 92.00 106 ASP A N 1
ATOM 877 C CA . ASP A 1 106 ? 6.666 -13.017 -8.021 1.00 92.00 106 ASP A CA 1
ATOM 878 C C . ASP A 1 106 ? 6.055 -14.136 -8.910 1.00 92.00 106 ASP A C 1
ATOM 880 O O . ASP A 1 106 ? 5.381 -15.028 -8.391 1.00 92.00 106 ASP A O 1
ATOM 884 N N . TYR A 1 107 ? 6.271 -14.119 -10.233 1.00 89.38 107 TYR A N 1
ATOM 885 C CA . TYR A 1 107 ? 5.875 -15.146 -11.223 1.00 89.38 107 TYR A CA 1
ATOM 886 C C . TYR A 1 107 ? 6.459 -16.561 -10.967 1.00 89.38 107 TYR A C 1
ATOM 888 O O . TYR A 1 107 ? 7.199 -17.117 -11.782 1.00 89.38 107 TYR A O 1
ATOM 896 N N . GLN A 1 108 ? 6.117 -17.163 -9.830 1.00 89.69 108 GLN A N 1
ATOM 897 C CA . GLN A 1 108 ? 6.610 -18.424 -9.267 1.00 89.69 108 GLN A CA 1
ATOM 898 C C . GLN A 1 108 ? 6.585 -19.649 -10.210 1.00 89.69 108 GLN A C 1
ATOM 900 O O . GLN A 1 108 ? 7.333 -20.605 -10.002 1.00 89.69 108 GLN A O 1
ATOM 905 N N . PHE A 1 109 ? 5.762 -19.642 -11.259 1.00 84.94 109 PHE A N 1
ATOM 906 C CA . PHE A 1 109 ? 5.640 -20.689 -12.269 1.00 84.94 109 PHE A CA 1
ATOM 907 C C . PHE A 1 109 ? 6.888 -20.780 -13.144 1.00 84.94 109 PHE A C 1
ATOM 909 O O . PHE A 1 109 ? 7.156 -21.831 -13.725 1.00 84.94 109 PHE A O 1
ATOM 916 N N . ILE A 1 110 ? 7.682 -19.708 -13.213 1.00 89.25 110 ILE A N 1
ATOM 917 C CA . ILE A 1 110 ? 8.973 -19.698 -13.894 1.00 89.25 110 ILE A CA 1
ATOM 918 C C . ILE A 1 110 ? 9.875 -20.747 -13.247 1.00 89.25 110 ILE A C 1
ATOM 920 O O . ILE A 1 110 ? 10.106 -20.744 -12.033 1.00 89.25 110 ILE A O 1
ATOM 924 N N . LYS A 1 111 ? 10.403 -21.663 -14.064 1.00 88.06 111 LYS A N 1
ATOM 925 C CA . LYS A 1 111 ? 11.159 -22.831 -13.592 1.00 88.06 111 LYS A CA 1
ATOM 926 C C . LYS A 1 111 ? 12.340 -22.430 -12.710 1.00 88.06 111 LYS A C 1
ATOM 928 O O . LYS A 1 111 ? 12.526 -23.031 -11.653 1.00 88.06 111 LYS A O 1
ATOM 933 N N . GLU A 1 112 ? 13.089 -21.414 -13.122 1.00 92.94 112 GLU A N 1
ATOM 934 C CA . GLU A 1 112 ? 14.328 -20.969 -12.484 1.00 92.94 112 GLU A CA 1
ATOM 935 C C . GLU A 1 112 ? 14.116 -20.267 -11.132 1.00 92.94 112 GLU A C 1
ATOM 937 O O . GLU A 1 112 ? 15.056 -20.191 -10.344 1.00 92.94 112 GLU A O 1
ATOM 942 N N . ILE A 1 113 ? 12.891 -19.826 -10.814 1.00 93.75 113 ILE A N 1
ATOM 943 C CA . ILE A 1 113 ? 12.583 -19.221 -9.513 1.00 93.75 113 ILE A CA 1
ATOM 944 C C . ILE A 1 113 ? 12.570 -20.293 -8.425 1.00 93.75 113 ILE A C 1
ATOM 946 O O . ILE A 1 113 ? 11.683 -21.144 -8.383 1.00 93.75 113 ILE A O 1
ATOM 950 N N . THR A 1 114 ? 13.538 -20.245 -7.521 1.00 92.81 114 THR A N 1
ATOM 951 C CA . THR A 1 114 ? 13.685 -21.199 -6.410 1.00 92.81 114 THR A CA 1
ATOM 952 C C . THR A 1 114 ? 13.900 -20.517 -5.063 1.00 92.81 114 THR A C 1
ATOM 954 O O . THR A 1 114 ? 13.954 -21.199 -4.043 1.00 92.81 114 THR A O 1
ATOM 957 N N . LYS A 1 115 ? 14.004 -19.183 -5.041 1.00 95.75 115 LYS A N 1
ATOM 958 C CA . LYS A 1 115 ? 14.352 -18.384 -3.862 1.00 95.75 115 LYS A CA 1
ATOM 959 C C . LYS A 1 115 ? 13.382 -17.221 -3.662 1.00 95.75 115 LYS A C 1
ATOM 961 O O . LYS A 1 115 ? 12.695 -16.799 -4.591 1.00 95.75 115 LYS A O 1
ATOM 966 N N . PHE A 1 116 ? 13.368 -16.679 -2.451 1.00 97.38 116 PHE A N 1
ATOM 967 C CA . PHE A 1 116 ? 12.862 -15.332 -2.188 1.00 97.38 116 PHE A CA 1
ATOM 968 C C . PHE A 1 116 ? 13.911 -14.295 -2.608 1.00 97.38 116 PHE A C 1
ATOM 970 O O . PHE A 1 116 ? 15.101 -14.617 -2.650 1.00 97.38 116 PHE A O 1
ATOM 977 N N . CYS A 1 117 ? 13.485 -13.082 -2.967 1.00 97.56 117 CYS A N 1
ATOM 978 C CA . CYS A 1 117 ? 14.439 -12.011 -3.251 1.00 97.56 117 CYS A CA 1
ATOM 979 C C . CYS A 1 117 ? 15.042 -11.439 -1.960 1.00 97.56 117 CYS A C 1
ATOM 981 O O . CYS A 1 117 ? 14.427 -11.497 -0.894 1.00 97.56 117 CYS A O 1
ATOM 983 N N . GLU A 1 118 ? 16.265 -10.928 -2.080 1.00 96.06 118 GLU A N 1
ATOM 984 C CA . GLU A 1 118 ? 17.129 -10.467 -0.989 1.00 96.06 118 GLU A CA 1
ATOM 985 C C . GLU A 1 118 ? 17.808 -9.138 -1.360 1.00 96.06 118 GLU A C 1
ATOM 987 O O . GLU A 1 118 ? 17.726 -8.686 -2.503 1.00 96.06 118 GLU A O 1
ATOM 992 N N . ASP A 1 119 ? 18.512 -8.525 -0.409 1.00 93.81 119 ASP A N 1
ATOM 993 C CA . ASP A 1 119 ? 19.177 -7.226 -0.587 1.00 93.81 119 ASP A CA 1
ATOM 994 C C . ASP A 1 119 ? 20.697 -7.333 -0.882 1.00 93.81 119 ASP A C 1
ATOM 996 O O . ASP A 1 119 ? 21.406 -6.329 -0.847 1.00 93.81 119 ASP A O 1
ATOM 1000 N N . ASP A 1 120 ? 21.235 -8.527 -1.189 1.00 93.25 120 ASP A N 1
ATOM 1001 C CA . ASP A 1 120 ? 22.655 -8.691 -1.559 1.00 93.25 120 ASP A CA 1
ATOM 1002 C C . ASP A 1 120 ? 22.929 -8.207 -2.993 1.00 93.25 120 ASP A C 1
ATOM 1004 O O . ASP A 1 120 ? 22.708 -8.919 -3.977 1.00 93.25 120 ASP A O 1
ATOM 1008 N N . GLU A 1 121 ? 23.488 -7.003 -3.118 1.00 90.81 121 GLU A N 1
ATOM 1009 C CA . GLU A 1 121 ? 23.830 -6.376 -4.401 1.00 90.81 121 GLU A CA 1
ATOM 1010 C C . GLU A 1 121 ? 24.826 -7.180 -5.254 1.00 90.81 121 GLU A C 1
ATOM 1012 O O . GLU A 1 121 ? 24.889 -7.001 -6.476 1.00 90.81 121 GLU A O 1
ATOM 1017 N N . ARG A 1 122 ? 25.586 -8.102 -4.649 1.00 93.69 122 ARG A N 1
ATOM 1018 C CA . ARG A 1 122 ? 26.512 -8.986 -5.376 1.00 93.69 122 ARG A CA 1
ATOM 1019 C C . ARG A 1 122 ? 25.766 -10.070 -6.152 1.00 93.69 122 ARG A C 1
ATOM 1021 O O . ARG A 1 122 ? 26.321 -10.624 -7.102 1.00 93.69 122 ARG A O 1
ATOM 1028 N N . ASN A 1 123 ? 24.519 -10.368 -5.780 1.00 94.19 123 ASN A N 1
ATOM 1029 C CA . ASN A 1 123 ? 23.704 -11.405 -6.395 1.00 94.19 123 ASN A CA 1
ATOM 1030 C C . ASN A 1 123 ? 22.515 -10.821 -7.172 1.00 94.19 123 ASN A C 1
ATOM 1032 O O . ASN A 1 123 ? 21.363 -10.840 -6.747 1.00 94.19 123 ASN A O 1
ATOM 1036 N N . GLN A 1 124 ? 22.779 -10.380 -8.401 1.00 92.62 124 GLN A N 1
ATOM 1037 C CA . GLN A 1 124 ? 21.750 -9.817 -9.286 1.00 92.62 124 GLN A CA 1
ATOM 1038 C C . GLN A 1 124 ? 20.594 -10.778 -9.632 1.00 92.62 124 GLN A C 1
ATOM 1040 O O . GLN A 1 124 ? 19.573 -10.331 -10.154 1.00 92.62 124 GLN A O 1
ATOM 1045 N N . GLN A 1 125 ? 20.737 -12.086 -9.388 1.00 95.44 125 GLN A N 1
ATOM 1046 C CA . GLN A 1 125 ? 19.695 -13.078 -9.687 1.00 95.44 125 GLN A CA 1
ATOM 1047 C C . GLN A 1 125 ? 18.571 -13.082 -8.645 1.00 95.44 125 GLN A C 1
ATOM 1049 O O . GLN A 1 125 ? 17.473 -13.564 -8.938 1.00 95.44 125 GLN A O 1
ATOM 1054 N N . THR A 1 126 ? 18.857 -12.584 -7.444 1.00 96.31 126 THR A N 1
ATOM 1055 C CA . THR A 1 126 ? 17.940 -12.516 -6.299 1.00 96.31 126 THR A CA 1
ATOM 1056 C C . THR A 1 126 ? 17.748 -11.094 -5.781 1.00 96.31 126 THR A C 1
ATOM 1058 O O . THR A 1 126 ? 16.865 -10.883 -4.955 1.00 96.31 126 THR A O 1
ATOM 1061 N N . LEU A 1 127 ? 18.528 -10.131 -6.282 1.00 96.12 127 LEU A N 1
ATOM 1062 C CA . LEU A 1 127 ? 18.482 -8.740 -5.854 1.00 96.12 127 LEU A CA 1
ATOM 1063 C C . LEU A 1 127 ? 17.085 -8.133 -6.021 1.00 96.12 127 LEU A C 1
ATOM 1065 O O . LEU A 1 127 ? 16.554 -8.031 -7.133 1.00 96.12 127 LEU A O 1
ATOM 1069 N N . HIS A 1 128 ? 16.536 -7.703 -4.894 1.00 96.31 128 HIS A N 1
ATOM 1070 C CA . HIS A 1 128 ? 15.229 -7.093 -4.776 1.00 96.31 128 HIS A CA 1
ATOM 1071 C C . HIS A 1 128 ? 15.171 -5.701 -5.425 1.00 96.31 128 HIS A C 1
ATOM 1073 O O . HIS A 1 128 ? 16.016 -4.827 -5.216 1.00 96.31 128 HIS A O 1
ATOM 1079 N N . ASN A 1 129 ? 14.127 -5.481 -6.215 1.00 94.25 129 ASN A N 1
ATOM 1080 C CA . ASN A 1 129 ? 13.776 -4.210 -6.820 1.00 94.25 129 ASN A CA 1
ATOM 1081 C C . ASN A 1 129 ? 12.879 -3.420 -5.868 1.00 94.25 129 ASN A C 1
ATOM 1083 O O . ASN A 1 129 ? 11.654 -3.498 -5.937 1.00 94.25 129 ASN A O 1
ATOM 1087 N N . TYR A 1 130 ? 13.503 -2.608 -5.026 1.00 91.44 130 TYR A N 1
ATOM 1088 C CA . TYR A 1 130 ? 12.812 -1.721 -4.093 1.00 91.44 130 TYR A CA 1
ATOM 1089 C C . TYR A 1 130 ? 12.115 -0.528 -4.762 1.00 91.44 130 TYR A C 1
ATOM 1091 O O . TYR A 1 130 ? 11.291 0.123 -4.130 1.00 91.44 130 TYR A O 1
ATOM 1099 N N . GLU A 1 131 ? 12.447 -0.186 -6.009 1.00 91.06 131 GLU A N 1
ATOM 1100 C CA . GLU A 1 131 ? 11.838 0.952 -6.716 1.00 91.06 131 GLU A CA 1
ATOM 1101 C C . GLU A 1 131 ? 10.425 0.624 -7.208 1.00 91.06 131 GLU A C 1
ATOM 1103 O O . GLU A 1 131 ? 9.563 1.493 -7.300 1.00 91.06 131 GLU A O 1
ATOM 1108 N N . CYS A 1 132 ? 10.185 -0.649 -7.508 1.00 91.56 132 CYS A N 1
ATOM 1109 C CA . CYS A 1 132 ? 8.909 -1.143 -7.986 1.00 91.56 132 CYS A CA 1
ATOM 1110 C C . CYS A 1 132 ? 7.786 -0.926 -6.950 1.00 91.56 132 CYS A C 1
ATOM 1112 O O . CYS A 1 132 ? 7.931 -1.356 -5.809 1.00 91.56 132 CYS A O 1
ATOM 1114 N N . PRO A 1 133 ? 6.625 -0.352 -7.310 1.00 92.31 133 PRO A N 1
ATOM 1115 C CA . PRO A 1 133 ? 5.501 -0.168 -6.391 1.00 92.31 133 PRO A CA 1
ATOM 1116 C C . PRO A 1 133 ? 4.649 -1.445 -6.267 1.00 92.31 133 PRO A C 1
ATOM 1118 O O . PRO A 1 133 ? 3.423 -1.395 -6.346 1.00 92.31 133 PRO A O 1
ATOM 1121 N N . SER A 1 134 ? 5.284 -2.610 -6.091 1.00 93.44 134 SER A N 1
ATOM 1122 C CA . SER A 1 134 ? 4.553 -3.856 -5.824 1.00 93.44 134 SER A CA 1
ATOM 1123 C C . SER A 1 134 ? 3.787 -3.753 -4.503 1.00 93.44 134 SER A C 1
ATOM 1125 O O . SER A 1 134 ? 4.131 -2.945 -3.634 1.00 93.44 134 SER A O 1
ATOM 1127 N N . ARG A 1 135 ? 2.761 -4.590 -4.310 1.00 92.25 135 ARG A N 1
ATOM 1128 C CA . ARG A 1 135 ? 2.047 -4.656 -3.027 1.00 92.25 135 ARG A CA 1
ATOM 1129 C C . ARG A 1 135 ? 3.010 -4.911 -1.865 1.00 92.25 135 ARG A C 1
ATOM 1131 O O . ARG A 1 135 ? 2.915 -4.235 -0.844 1.00 92.25 135 ARG A O 1
ATOM 1138 N N . HIS A 1 136 ? 3.971 -5.819 -2.046 1.00 94.81 136 HIS A N 1
ATOM 1139 C CA . HIS A 1 136 ? 5.007 -6.073 -1.046 1.00 94.81 136 HIS A CA 1
ATOM 1140 C C . HIS A 1 136 ? 5.797 -4.814 -0.693 1.00 94.81 136 HIS A C 1
ATOM 1142 O O . HIS A 1 136 ? 5.867 -4.455 0.476 1.00 94.81 136 HIS A O 1
ATOM 1148 N N . ASN A 1 137 ? 6.304 -4.077 -1.682 1.00 93.56 137 ASN A N 1
ATOM 1149 C CA . ASN A 1 137 ? 7.095 -2.877 -1.411 1.00 93.56 137 ASN A CA 1
ATOM 1150 C C . ASN A 1 137 ? 6.265 -1.791 -0.735 1.00 93.56 137 ASN A C 1
ATOM 1152 O O . ASN A 1 137 ? 6.732 -1.152 0.211 1.00 93.56 137 ASN A O 1
ATOM 1156 N N . ARG A 1 138 ? 5.017 -1.617 -1.185 1.00 91.19 138 ARG A N 1
ATOM 1157 C CA . ARG A 1 138 ? 4.094 -0.658 -0.587 1.00 91.19 138 ARG A CA 1
ATOM 1158 C C . ARG A 1 138 ? 3.819 -0.987 0.867 1.00 91.19 138 ARG A C 1
ATOM 1160 O O . ARG A 1 138 ? 3.861 -0.055 1.654 1.00 91.19 138 ARG A O 1
ATOM 1167 N N . LEU A 1 139 ? 3.572 -2.240 1.247 1.00 90.62 139 LEU A N 1
ATOM 1168 C CA . LEU A 1 139 ? 3.163 -2.604 2.614 1.00 90.62 139 LEU A CA 1
ATOM 1169 C C . LEU A 1 139 ? 4.332 -2.940 3.555 1.00 90.62 139 LEU A C 1
ATOM 1171 O O . LEU A 1 139 ? 4.230 -2.711 4.756 1.00 90.62 139 LEU A O 1
ATOM 1175 N N . CYS A 1 140 ? 5.460 -3.408 3.025 1.00 91.44 140 CYS A N 1
ATOM 1176 C CA . CYS A 1 140 ? 6.628 -3.844 3.795 1.00 91.44 140 CYS A CA 1
ATOM 1177 C C . CYS A 1 140 ? 7.785 -2.833 3.757 1.00 91.44 140 CYS A C 1
ATOM 1179 O O . CYS A 1 140 ? 8.947 -3.221 3.837 1.00 91.44 140 CYS A O 1
ATOM 1181 N N . GLU A 1 141 ? 7.487 -1.535 3.626 1.00 89.25 141 GLU A N 1
ATOM 1182 C CA . GLU A 1 141 ? 8.487 -0.451 3.689 1.00 89.25 141 GLU A CA 1
ATOM 1183 C C . GLU A 1 141 ? 9.644 -0.632 2.679 1.00 89.25 141 GLU A C 1
ATOM 1185 O O . GLU A 1 141 ? 10.789 -0.275 2.951 1.00 89.25 141 GLU A O 1
ATOM 1190 N N . HIS A 1 142 ? 9.343 -1.183 1.495 1.00 90.94 142 HIS A N 1
ATOM 1191 C CA . HIS A 1 142 ? 10.311 -1.464 0.426 1.00 90.94 142 HIS A CA 1
ATOM 1192 C C . HIS A 1 142 ? 11.460 -2.406 0.842 1.00 90.94 142 HIS A C 1
ATOM 1194 O O . HIS A 1 142 ? 12.561 -2.332 0.286 1.00 90.94 142 HIS A O 1
ATOM 1200 N N . LYS A 1 143 ? 11.237 -3.257 1.848 1.00 92.44 143 LYS A N 1
ATOM 1201 C CA . LYS A 1 143 ? 12.146 -4.343 2.231 1.00 92.44 143 LYS A CA 1
ATOM 1202 C C . LYS A 1 143 ? 11.999 -5.516 1.273 1.00 92.44 143 LYS A C 1
ATOM 1204 O O . LYS A 1 143 ? 10.925 -5.722 0.714 1.00 92.44 143 LYS A O 1
ATOM 1209 N N . SER A 1 144 ? 13.068 -6.292 1.110 1.00 96.12 144 SER A N 1
ATOM 1210 C CA . SER A 1 144 ? 12.979 -7.539 0.360 1.00 96.12 144 SER A CA 1
ATOM 1211 C C . SER A 1 144 ? 12.134 -8.576 1.100 1.00 96.12 144 SER A C 1
ATOM 1213 O O . SER A 1 144 ? 12.063 -8.591 2.333 1.00 96.12 144 SER A O 1
ATOM 1215 N N . THR A 1 145 ? 11.545 -9.505 0.345 1.00 97.31 145 THR A N 1
ATOM 1216 C CA . THR A 1 145 ? 10.768 -10.603 0.932 1.00 97.31 145 THR A CA 1
ATOM 1217 C C . THR A 1 145 ? 11.589 -11.384 1.965 1.00 97.31 145 THR A C 1
ATOM 1219 O O . THR A 1 145 ? 11.073 -11.740 3.027 1.00 97.31 145 THR A O 1
ATOM 1222 N N . TRP A 1 146 ? 12.873 -11.643 1.693 1.00 96.50 146 TRP A N 1
ATOM 1223 C CA . TRP A 1 146 ? 13.732 -12.342 2.646 1.00 96.50 146 TRP A CA 1
ATOM 1224 C C . TRP A 1 146 ? 14.054 -11.510 3.892 1.00 96.50 146 TRP A C 1
ATOM 1226 O O . TRP A 1 146 ? 14.090 -12.070 4.989 1.00 96.50 146 TRP A O 1
ATOM 1236 N N . ASP A 1 147 ? 14.230 -10.192 3.770 1.00 95.56 147 ASP A N 1
ATOM 1237 C CA . ASP A 1 147 ? 14.402 -9.313 4.932 1.00 95.56 147 ASP A CA 1
ATOM 1238 C C . ASP A 1 147 ? 13.191 -9.408 5.873 1.00 95.56 147 ASP A C 1
ATOM 1240 O O . ASP A 1 147 ? 13.353 -9.650 7.068 1.00 95.56 147 ASP A O 1
ATOM 1244 N N . VAL A 1 148 ? 11.967 -9.365 5.336 1.00 96.44 148 VAL A N 1
ATOM 1245 C CA . VAL A 1 148 ? 10.746 -9.541 6.143 1.00 96.44 148 VAL A CA 1
ATOM 1246 C C . VAL A 1 148 ? 10.710 -10.914 6.819 1.00 96.44 148 VAL A C 1
ATOM 1248 O O . VAL A 1 148 ? 10.547 -10.993 8.037 1.00 96.44 148 VAL A O 1
ATOM 1251 N N . ILE A 1 149 ? 10.907 -12.000 6.061 1.00 96.50 149 ILE A N 1
ATOM 1252 C CA . ILE A 1 149 ? 10.844 -13.377 6.585 1.00 96.50 149 ILE A CA 1
ATOM 1253 C C . ILE A 1 149 ? 11.905 -13.611 7.667 1.00 96.50 149 ILE A C 1
ATOM 1255 O O . ILE A 1 149 ? 11.604 -14.183 8.718 1.00 96.50 149 ILE A O 1
ATOM 1259 N N . SER A 1 150 ? 13.137 -13.161 7.435 1.00 95.19 150 SER A N 1
ATOM 1260 C CA . SER A 1 150 ? 14.270 -13.384 8.340 1.00 95.19 150 SER A CA 1
ATOM 1261 C C . SER A 1 150 ? 14.125 -12.673 9.691 1.00 95.19 150 SER A C 1
ATOM 1263 O O . SER A 1 150 ? 14.676 -13.144 10.687 1.00 95.19 150 SER A O 1
ATOM 1265 N N . HIS A 1 151 ? 13.322 -11.607 9.758 1.00 94.50 151 HIS A N 1
ATOM 1266 C CA . HIS A 1 151 ? 13.000 -10.890 10.995 1.00 94.50 151 HIS A CA 1
ATOM 1267 C C . HIS A 1 151 ? 11.768 -11.441 11.734 1.00 94.50 151 HIS A C 1
ATOM 1269 O O . HIS A 1 151 ? 11.453 -10.982 12.833 1.00 94.50 151 HIS A O 1
ATOM 1275 N N . THR A 1 152 ? 11.080 -12.448 11.187 1.00 95.06 152 THR A N 1
ATOM 1276 C CA . THR A 1 152 ? 9.965 -13.109 11.885 1.00 95.06 152 THR A CA 1
ATOM 1277 C C . THR A 1 152 ? 10.454 -14.006 13.022 1.00 95.06 152 THR A C 1
ATOM 1279 O O . THR A 1 152 ? 11.593 -14.468 13.033 1.00 95.06 152 THR A O 1
ATOM 1282 N N . GLY A 1 153 ? 9.567 -14.349 13.962 1.00 94.56 153 GLY A N 1
ATOM 1283 C CA . GLY A 1 153 ? 9.895 -15.246 15.078 1.00 94.56 153 GLY A CA 1
ATOM 1284 C C . GLY A 1 153 ? 10.407 -16.639 14.670 1.00 94.56 153 GLY A C 1
ATOM 1285 O O . GLY A 1 153 ? 11.043 -17.301 15.496 1.00 94.56 153 GLY A O 1
ATOM 1286 N N . ASP A 1 154 ? 10.166 -17.052 13.419 1.00 94.12 154 ASP A N 1
ATOM 1287 C CA . ASP A 1 154 ? 10.632 -18.318 12.847 1.00 94.12 154 ASP A CA 1
ATOM 1288 C C . ASP A 1 154 ? 12.128 -18.312 12.514 1.00 94.12 154 ASP A C 1
ATOM 1290 O O . ASP A 1 154 ? 12.765 -19.356 12.636 1.00 94.12 154 ASP A O 1
ATOM 1294 N N . PHE A 1 155 ? 12.696 -17.170 12.122 1.00 95.19 155 PHE A N 1
ATOM 1295 C CA . PHE A 1 155 ? 14.078 -17.079 11.625 1.00 95.19 155 PHE A CA 1
ATOM 1296 C C . PHE A 1 155 ? 14.945 -16.071 12.384 1.00 95.19 155 PHE A C 1
ATOM 1298 O O . PHE A 1 155 ? 16.172 -16.200 12.393 1.00 95.19 155 PHE A O 1
ATOM 1305 N N . ALA A 1 156 ? 14.328 -15.116 13.084 1.00 95.12 156 ALA A N 1
ATOM 1306 C CA . ALA A 1 156 ? 15.029 -14.097 13.848 1.00 95.12 156 ALA A CA 1
ATOM 1307 C C . ALA A 1 156 ? 16.005 -14.728 14.850 1.00 95.12 156 ALA A C 1
ATOM 1309 O O . ALA A 1 156 ? 15.678 -15.686 15.560 1.00 95.12 156 ALA A O 1
ATOM 1310 N N . GLY A 1 157 ? 17.220 -14.179 14.906 1.00 93.38 157 GLY A N 1
ATOM 1311 C CA . GLY A 1 157 ? 18.304 -14.721 15.727 1.00 93.38 157 GLY A CA 1
ATOM 1312 C C . GLY A 1 157 ? 18.911 -16.022 15.188 1.00 93.38 157 GLY A C 1
ATOM 1313 O O . GLY A 1 157 ? 19.497 -16.773 15.962 1.00 93.38 157 GLY A O 1
ATOM 1314 N N . GLY A 1 158 ? 18.761 -16.313 13.890 1.00 90.31 158 GLY A N 1
ATOM 1315 C CA . GLY A 1 158 ? 19.342 -17.501 13.251 1.00 90.31 158 GLY A CA 1
ATOM 1316 C C . GLY A 1 158 ? 18.586 -18.800 13.544 1.00 90.31 158 GLY A C 1
ATOM 1317 O O . GLY A 1 158 ? 19.159 -19.888 13.465 1.00 90.31 158 GLY A O 1
ATOM 1318 N N . LYS A 1 159 ? 17.305 -18.702 13.913 1.00 93.56 159 LYS A N 1
ATOM 1319 C CA . LYS A 1 159 ? 16.435 -19.865 14.118 1.00 93.56 159 LYS A CA 1
ATOM 1320 C C . LYS A 1 159 ? 16.165 -20.586 12.796 1.00 93.56 159 LYS A C 1
ATOM 1322 O O . LYS A 1 159 ? 16.219 -19.989 11.727 1.00 93.56 159 LYS A O 1
ATOM 1327 N N . ASN A 1 160 ? 15.851 -21.880 12.895 1.00 88.62 160 ASN A N 1
ATOM 1328 C CA . ASN A 1 160 ? 15.541 -22.749 11.754 1.00 88.62 160 ASN A CA 1
ATOM 1329 C C . ASN A 1 160 ? 16.571 -22.663 10.605 1.00 88.62 160 ASN A C 1
ATOM 1331 O O . ASN A 1 160 ? 16.185 -22.419 9.459 1.00 88.62 160 ASN A O 1
ATOM 1335 N N . PRO A 1 161 ? 17.875 -22.876 10.877 1.00 88.12 161 PRO A N 1
ATOM 1336 C CA . PRO A 1 161 ? 18.882 -22.861 9.825 1.00 88.12 161 PRO A CA 1
ATOM 1337 C C . PRO A 1 161 ? 18.593 -23.953 8.779 1.00 88.12 161 PRO A C 1
ATOM 1339 O O . PRO A 1 161 ? 17.994 -24.984 9.120 1.00 88.12 161 PRO A O 1
ATOM 1342 N N . PRO A 1 162 ? 19.039 -23.766 7.521 1.00 84.38 162 PRO A N 1
ATOM 1343 C CA . PRO A 1 162 ? 18.913 -24.784 6.487 1.00 84.38 162 PRO A CA 1
ATOM 1344 C C . PRO A 1 162 ? 19.469 -26.125 6.970 1.00 84.38 162 PRO A C 1
ATOM 1346 O O . PRO A 1 162 ? 20.600 -26.204 7.452 1.00 84.38 162 PRO A O 1
ATOM 1349 N N . ARG A 1 163 ? 18.669 -27.186 6.848 1.00 83.50 163 ARG A N 1
ATOM 1350 C CA . ARG A 1 163 ? 19.091 -28.551 7.169 1.00 83.50 163 ARG A CA 1
ATOM 1351 C C . ARG A 1 163 ? 19.373 -29.303 5.879 1.00 83.50 163 ARG A C 1
ATOM 1353 O O . ARG A 1 163 ? 18.569 -29.260 4.952 1.00 83.50 163 ARG A O 1
ATOM 1360 N N . ASN A 1 164 ? 20.478 -30.038 5.853 1.00 82.75 164 ASN A N 1
ATOM 1361 C CA . ASN A 1 164 ? 20.730 -31.024 4.809 1.00 82.75 164 ASN A CA 1
ATOM 1362 C C . ASN A 1 164 ? 19.891 -32.264 5.118 1.00 82.75 164 ASN A C 1
ATOM 1364 O O . ASN A 1 164 ? 20.322 -33.119 5.885 1.00 82.75 164 ASN A O 1
ATOM 1368 N N . MET A 1 165 ? 18.678 -32.306 4.573 1.00 80.94 165 MET A N 1
ATOM 1369 C CA . MET A 1 165 ? 17.747 -33.421 4.737 1.00 80.94 165 MET A CA 1
ATOM 1370 C C . MET A 1 165 ? 17.746 -34.289 3.484 1.00 80.94 165 MET A C 1
ATOM 1372 O O . MET A 1 165 ? 17.890 -33.782 2.369 1.00 80.94 165 MET A O 1
ATOM 1376 N N . VAL A 1 166 ? 17.573 -35.595 3.660 1.00 86.06 166 VAL A N 1
ATOM 1377 C CA . VAL A 1 166 ? 17.336 -36.508 2.534 1.00 86.06 166 VAL A CA 1
ATOM 1378 C C . VAL A 1 166 ? 15.853 -36.502 2.156 1.00 86.06 166 VAL A C 1
ATOM 1380 O O . VAL A 1 166 ? 14.997 -36.247 2.997 1.00 86.06 166 VAL A O 1
ATOM 1383 N N . GLU A 1 167 ? 15.524 -36.823 0.901 1.00 78.94 167 GLU A N 1
ATOM 1384 C CA . GLU A 1 167 ? 14.142 -36.767 0.385 1.00 78.94 167 GLU A CA 1
ATOM 1385 C C . GLU A 1 167 ? 13.140 -37.552 1.256 1.00 78.94 167 GLU A C 1
ATOM 1387 O O . GLU A 1 167 ? 12.007 -37.125 1.459 1.00 78.94 167 GLU A O 1
ATOM 1392 N N . SER A 1 168 ? 13.568 -38.675 1.846 1.00 81.44 168 SER A N 1
ATOM 1393 C CA . SER A 1 168 ? 12.730 -39.481 2.744 1.00 81.44 168 SER A CA 1
ATOM 1394 C C . SER A 1 168 ? 12.343 -38.767 4.043 1.00 81.44 168 SER A C 1
ATOM 1396 O O . SER A 1 168 ? 11.325 -39.104 4.640 1.00 81.44 168 SER A O 1
ATOM 1398 N N . GLU A 1 169 ? 13.134 -37.792 4.492 1.00 81.38 169 GLU A N 1
ATOM 1399 C CA . GLU A 1 169 ? 12.842 -36.972 5.674 1.00 81.38 169 GLU A CA 1
ATOM 1400 C C . GLU A 1 169 ? 11.923 -35.785 5.350 1.00 81.38 169 GLU A C 1
ATOM 1402 O O . GLU A 1 169 ? 11.382 -35.160 6.262 1.00 81.38 169 GLU A O 1
ATOM 1407 N N . LEU A 1 170 ? 11.724 -35.473 4.064 1.00 74.38 170 LEU A N 1
ATOM 1408 C CA . LEU A 1 170 ? 10.853 -34.390 3.602 1.00 74.38 170 LEU A CA 1
ATOM 1409 C C . LEU A 1 170 ? 9.384 -34.815 3.486 1.00 74.38 170 LEU A C 1
ATOM 1411 O O . LEU A 1 170 ? 8.554 -34.004 3.085 1.00 74.38 170 LEU A O 1
ATOM 1415 N N . VAL A 1 171 ? 9.040 -36.061 3.835 1.00 77.00 171 VAL A N 1
ATOM 1416 C CA . VAL A 1 171 ? 7.667 -36.576 3.765 1.00 77.00 171 VAL A CA 1
ATOM 1417 C C . VAL A 1 171 ? 6.844 -36.027 4.943 1.00 77.00 171 VAL A C 1
ATOM 1419 O O . VAL A 1 171 ? 7.036 -36.468 6.080 1.00 77.00 171 VAL A O 1
ATOM 1422 N N . PRO A 1 172 ? 5.908 -35.083 4.719 1.00 71.94 172 PRO A N 1
ATOM 1423 C CA . PRO A 1 172 ? 5.122 -34.506 5.803 1.00 71.94 172 PRO A CA 1
ATOM 1424 C C . PRO A 1 172 ? 4.129 -35.530 6.370 1.00 71.94 172 PRO A C 1
ATOM 1426 O O . PRO A 1 172 ? 3.435 -36.225 5.627 1.00 71.94 172 PRO A O 1
ATOM 1429 N N . GLN A 1 173 ? 3.996 -35.580 7.697 1.00 76.62 173 GLN A N 1
ATOM 1430 C CA . GLN A 1 173 ? 2.911 -36.309 8.356 1.00 76.62 173 GLN A CA 1
ATOM 1431 C C . GLN A 1 173 ? 1.775 -35.348 8.706 1.00 76.62 173 GLN A C 1
ATOM 1433 O O . GLN A 1 173 ? 1.888 -34.529 9.618 1.00 76.62 173 GLN A O 1
ATOM 1438 N N . PHE A 1 174 ? 0.659 -35.449 7.985 1.00 77.12 174 PHE A N 1
ATOM 1439 C CA . PHE A 1 174 ? -0.521 -34.631 8.252 1.00 77.12 174 PHE A CA 1
ATOM 1440 C C . PHE A 1 174 ? -1.452 -35.320 9.249 1.00 77.12 174 PHE A C 1
ATOM 1442 O O . PHE A 1 174 ? -1.901 -36.443 9.026 1.00 77.12 174 PHE A O 1
ATOM 1449 N N . ARG A 1 175 ? -1.822 -34.607 10.317 1.00 81.19 175 ARG A N 1
ATOM 1450 C CA . ARG A 1 175 ? -2.935 -34.986 11.193 1.00 81.19 175 ARG A CA 1
ATOM 1451 C C . ARG A 1 175 ? -4.110 -34.052 10.936 1.00 81.19 175 ARG A C 1
ATOM 1453 O O . ARG A 1 175 ? -4.112 -32.914 11.397 1.00 81.19 175 ARG A O 1
ATOM 1460 N N . VAL A 1 176 ? -5.115 -34.536 10.211 1.00 77.19 176 VAL A N 1
ATOM 1461 C CA . VAL A 1 176 ? -6.342 -33.771 9.955 1.00 77.19 176 VAL A CA 1
ATOM 1462 C C . VAL A 1 176 ? -7.225 -33.817 11.198 1.00 77.19 176 VAL A C 1
ATOM 1464 O O . VAL A 1 176 ? -7.632 -34.888 11.643 1.00 77.19 176 VAL A O 1
ATOM 1467 N N . ILE A 1 177 ? -7.534 -32.648 11.752 1.00 74.94 177 ILE A N 1
ATOM 1468 C CA . ILE A 1 177 ? -8.469 -32.493 12.868 1.00 74.94 177 ILE A CA 1
ATOM 1469 C C . ILE A 1 177 ? -9.725 -31.775 12.375 1.00 74.94 177 ILE A C 1
ATOM 1471 O O . ILE A 1 177 ? -9.646 -30.779 11.662 1.00 74.94 177 ILE A O 1
ATOM 1475 N N . LYS A 1 178 ? -10.901 -32.292 12.738 1.00 75.62 178 LYS A N 1
ATOM 1476 C CA . LYS A 1 178 ? -12.197 -31.693 12.404 1.00 75.62 178 LYS A CA 1
ATOM 1477 C C . LYS A 1 178 ? -12.854 -31.202 13.685 1.00 75.62 178 LYS A C 1
ATOM 1479 O O . LYS A 1 178 ? -13.098 -32.000 14.588 1.00 75.62 178 LYS A O 1
ATOM 1484 N N . ALA A 1 179 ? -13.179 -29.913 13.749 1.00 54.06 179 ALA A N 1
ATOM 1485 C CA . ALA A 1 179 ? -13.988 -29.385 14.838 1.00 54.06 179 ALA A CA 1
ATOM 1486 C C . ALA A 1 179 ? -15.360 -30.084 14.846 1.00 54.06 179 ALA A C 1
ATOM 1488 O O . ALA A 1 179 ? -16.047 -30.158 13.822 1.00 54.06 179 ALA A O 1
ATOM 1489 N N . THR A 1 180 ? -15.769 -30.620 15.995 1.00 48.91 180 THR A N 1
ATOM 1490 C CA . THR A 1 180 ? -17.111 -31.182 16.174 1.00 48.91 180 THR A CA 1
ATOM 1491 C C . THR A 1 180 ? -18.143 -30.073 16.001 1.00 48.91 180 THR A C 1
ATOM 1493 O O . THR A 1 180 ? -18.227 -29.162 16.823 1.00 48.91 180 THR A O 1
ATOM 1496 N N . SER A 1 181 ? -18.945 -30.140 14.937 1.00 50.50 181 SER A N 1
ATOM 1497 C CA . SER A 1 181 ? -20.043 -29.200 14.712 1.00 50.50 181 SER A CA 1
ATOM 1498 C C . SER A 1 181 ? -21.018 -29.246 15.893 1.00 50.50 181 SER A C 1
ATOM 1500 O O . S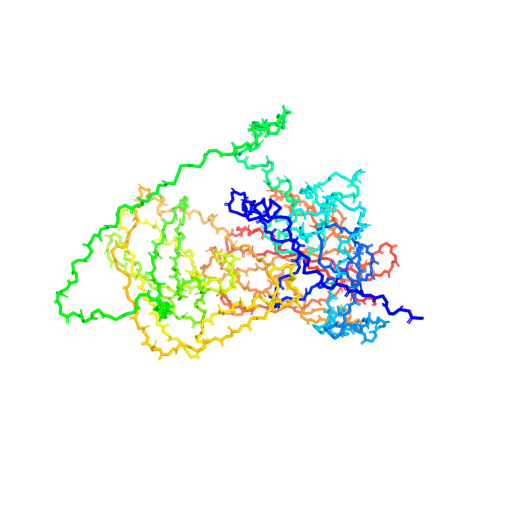ER A 1 181 ? -21.583 -30.310 16.175 1.00 50.50 181 SER A O 1
ATOM 1502 N N . ARG A 1 182 ? -21.281 -28.110 16.551 1.00 40.72 182 ARG A N 1
ATOM 1503 C CA . ARG A 1 182 ? -22.454 -27.986 17.430 1.00 40.72 182 ARG A CA 1
ATOM 1504 C C . ARG A 1 182 ? -23.695 -28.221 16.565 1.00 40.72 182 ARG A C 1
ATOM 1506 O O . ARG A 1 182 ? -24.011 -27.407 15.701 1.00 40.72 182 ARG A O 1
ATOM 1513 N N . LYS A 1 183 ? -24.372 -29.357 16.756 1.00 40.09 183 LYS A N 1
ATOM 1514 C CA . LYS A 1 183 ? -25.611 -29.691 16.041 1.00 40.09 183 LYS A CA 1
ATOM 1515 C C . LYS A 1 183 ? -26.663 -28.614 16.341 1.00 40.09 183 LYS A C 1
ATOM 1517 O O . LYS A 1 183 ? -27.236 -28.609 17.426 1.00 40.09 183 LYS A O 1
ATOM 1522 N N . LYS A 1 184 ? -26.950 -27.719 15.389 1.00 44.91 184 LYS A N 1
ATOM 1523 C CA . LYS A 1 184 ? -28.215 -26.967 15.387 1.00 44.91 184 LYS A CA 1
ATOM 1524 C C . LYS A 1 184 ? -29.321 -27.948 14.996 1.00 44.91 184 LYS A C 1
ATOM 1526 O O . LYS A 1 184 ? -29.259 -28.569 13.939 1.00 44.91 184 LYS A O 1
ATOM 1531 N N . ARG A 1 185 ? -30.297 -28.136 15.884 1.00 33.34 185 ARG A N 1
ATOM 1532 C CA . ARG A 1 185 ? -31.451 -29.019 15.679 1.00 33.34 185 ARG A CA 1
ATOM 1533 C C . ARG A 1 185 ? -32.379 -28.356 14.652 1.00 33.34 185 ARG A C 1
ATOM 1535 O O . ARG A 1 185 ? -32.989 -27.339 14.956 1.00 33.34 185 ARG A O 1
ATOM 1542 N N . ILE A 1 186 ? -32.435 -28.895 13.435 1.00 38.72 186 ILE A N 1
ATOM 1543 C CA . ILE A 1 186 ? -33.388 -28.473 12.395 1.00 38.72 186 ILE A CA 1
ATOM 1544 C C . ILE A 1 186 ? -34.688 -29.281 12.602 1.00 38.72 186 ILE A C 1
ATOM 1546 O O . ILE A 1 186 ? -34.592 -30.495 12.804 1.00 38.72 186 ILE A O 1
ATOM 1550 N N . PRO A 1 187 ? -35.887 -28.664 12.603 1.00 32.56 187 PRO A N 1
ATOM 1551 C CA . PRO A 1 187 ? -37.160 -29.385 12.704 1.00 32.56 187 PRO A CA 1
ATOM 1552 C C . PRO A 1 187 ? -37.361 -30.360 11.531 1.00 32.56 187 PRO A C 1
ATOM 1554 O O . PRO A 1 187 ? -37.038 -30.044 10.389 1.00 32.56 187 PRO A O 1
ATOM 1557 N N . SER A 1 188 ? -37.902 -31.549 11.811 1.00 35.38 188 SER A N 1
ATOM 1558 C CA . SER A 1 188 ? -37.920 -32.721 10.922 1.00 35.38 188 SER A CA 1
ATOM 1559 C C . SER A 1 188 ? -38.987 -32.702 9.811 1.00 35.38 188 SER A C 1
ATOM 1561 O O . SER A 1 188 ? -39.590 -33.739 9.539 1.00 35.38 188 SER A O 1
ATOM 1563 N N . SER A 1 189 ? -39.259 -31.563 9.171 1.00 36.84 189 SER A N 1
ATOM 1564 C CA . SER A 1 189 ? -40.282 -31.479 8.109 1.00 36.84 189 SER A CA 1
ATOM 1565 C C . SER A 1 189 ? -39.799 -30.918 6.765 1.00 36.84 189 SER A C 1
ATOM 1567 O O . SER A 1 189 ? -40.622 -30.640 5.897 1.00 36.84 189 SER A O 1
ATOM 1569 N N . ALA A 1 190 ? -38.488 -30.801 6.531 1.00 32.28 190 ALA A N 1
ATOM 1570 C CA . ALA A 1 190 ? -37.968 -30.426 5.212 1.00 32.28 190 ALA A CA 1
ATOM 1571 C C . ALA A 1 190 ? -37.723 -31.674 4.330 1.00 32.28 190 ALA A C 1
ATOM 1573 O O . ALA A 1 190 ? -37.032 -32.597 4.771 1.00 32.28 190 ALA A O 1
ATOM 1574 N N . PRO A 1 191 ? -38.262 -31.736 3.096 1.00 33.19 191 PRO A N 1
ATOM 1575 C CA . PRO A 1 191 ? -38.078 -32.880 2.211 1.00 33.19 191 PRO A CA 1
ATOM 1576 C C . PRO A 1 191 ? -36.636 -32.949 1.692 1.00 33.19 191 PRO A C 1
ATOM 1578 O O . PRO A 1 191 ? -36.067 -31.955 1.245 1.00 33.19 191 PRO A O 1
ATOM 1581 N N . ALA A 1 192 ? -36.059 -34.151 1.715 1.00 38.19 192 ALA A N 1
ATOM 1582 C CA . ALA A 1 192 ? -34.739 -34.435 1.170 1.00 38.19 192 ALA A CA 1
ATOM 1583 C C . ALA A 1 192 ? -34.743 -34.317 -0.365 1.00 38.19 192 ALA A C 1
ATOM 1585 O O . ALA A 1 192 ? -35.298 -35.174 -1.053 1.00 38.19 192 ALA A O 1
ATOM 1586 N N . LYS A 1 193 ? -34.096 -33.278 -0.911 1.00 33.16 193 LYS A N 1
ATOM 1587 C CA . LYS A 1 193 ? -33.687 -33.217 -2.324 1.00 33.16 193 LYS A CA 1
ATOM 1588 C C . LYS A 1 193 ? -32.298 -32.577 -2.474 1.00 33.16 193 LYS A C 1
ATOM 1590 O O . LYS A 1 193 ? -32.083 -31.456 -2.044 1.00 33.16 193 LYS A O 1
ATOM 1595 N N . ASN A 1 194 ? -31.415 -33.315 -3.153 1.00 29.69 194 ASN A N 1
ATOM 1596 C CA . ASN A 1 194 ? -30.189 -32.896 -3.850 1.00 29.69 194 ASN A CA 1
ATOM 1597 C C . ASN A 1 194 ? -29.062 -32.221 -3.047 1.00 29.69 194 ASN A C 1
ATOM 1599 O O . ASN A 1 194 ? -28.779 -31.038 -3.193 1.00 29.69 194 ASN A O 1
ATOM 1603 N N . TYR A 1 195 ? -28.281 -33.044 -2.345 1.00 30.66 195 TYR A N 1
ATOM 1604 C CA . TYR A 1 195 ? -26.911 -32.717 -1.941 1.00 30.66 195 TYR A CA 1
ATOM 1605 C C . TYR A 1 195 ? -25.944 -32.788 -3.135 1.00 30.66 195 TYR A C 1
ATOM 1607 O O . TYR A 1 195 ? -25.167 -33.725 -3.193 1.00 30.66 195 TYR A O 1
ATOM 1615 N N . GLN A 1 196 ? -26.000 -31.853 -4.090 1.00 30.25 196 GLN A N 1
ATOM 1616 C CA . GLN A 1 196 ? -24.874 -31.403 -4.938 1.00 30.25 196 GLN A CA 1
ATOM 1617 C C . GLN A 1 196 ? -25.330 -30.133 -5.685 1.00 30.25 196 GLN A C 1
ATOM 1619 O O . GLN A 1 196 ? -26.308 -30.184 -6.425 1.00 30.25 196 GLN A O 1
ATOM 1624 N N . LYS A 1 197 ? -24.603 -29.017 -5.503 1.00 25.98 197 LYS A N 1
ATOM 1625 C CA . LYS A 1 197 ? -24.892 -27.638 -5.978 1.00 25.98 197 LYS A CA 1
ATOM 1626 C C . LYS A 1 197 ? -25.898 -26.802 -5.161 1.00 25.98 197 LYS A C 1
ATOM 1628 O O . LYS A 1 197 ? -26.727 -26.107 -5.740 1.00 25.98 197 LYS A O 1
ATOM 1633 N N . GLU A 1 198 ? -25.757 -26.743 -3.837 1.00 28.91 198 GLU A N 1
ATOM 1634 C CA . GLU A 1 198 ? -26.166 -25.519 -3.128 1.00 28.91 198 GLU A CA 1
ATOM 1635 C C . GLU A 1 198 ? -25.054 -24.479 -3.297 1.00 28.91 198 GLU A C 1
ATOM 1637 O O . GLU A 1 198 ? -24.006 -24.519 -2.657 1.00 28.91 198 GLU A O 1
ATOM 1642 N N . LEU A 1 199 ? -25.267 -23.592 -4.265 1.00 28.52 199 LEU A N 1
ATOM 1643 C CA . LEU A 1 199 ? -24.509 -22.367 -4.456 1.00 28.52 199 LEU A CA 1
ATOM 1644 C C . LEU A 1 199 ? -24.658 -21.532 -3.168 1.00 28.52 199 LEU A C 1
ATOM 1646 O O . LEU A 1 199 ? -25.766 -21.135 -2.814 1.00 28.52 199 LEU A O 1
ATOM 1650 N N . PHE A 1 200 ? -23.560 -21.298 -2.449 1.00 34.28 200 PHE A N 1
ATOM 1651 C CA . PHE A 1 200 ? -23.519 -20.504 -1.217 1.00 34.28 200 PHE A CA 1
ATOM 1652 C C . PHE A 1 200 ? -23.831 -19.024 -1.516 1.00 34.28 200 PHE A C 1
ATOM 1654 O O . PHE A 1 200 ? -22.926 -18.213 -1.677 1.00 34.28 200 PHE A O 1
ATOM 1661 N N . THR A 1 201 ? -25.106 -18.647 -1.635 1.00 35.44 201 THR A N 1
ATOM 1662 C CA . THR A 1 201 ? -25.531 -17.251 -1.878 1.00 35.44 201 THR A CA 1
ATOM 1663 C C . THR A 1 201 ? -26.021 -16.543 -0.616 1.00 35.44 201 THR A C 1
ATOM 1665 O O . THR A 1 201 ? -26.887 -15.672 -0.678 1.00 35.44 201 THR A O 1
ATOM 1668 N N . ARG A 1 202 ? -25.509 -16.926 0.557 1.00 46.31 202 ARG A N 1
ATOM 1669 C CA . ARG A 1 202 ? -25.861 -16.291 1.830 1.00 46.31 202 ARG A CA 1
ATOM 1670 C C . ARG A 1 202 ? -24.794 -15.254 2.183 1.00 46.31 202 ARG A C 1
ATOM 1672 O O . ARG A 1 202 ? -23.621 -15.597 2.223 1.00 46.31 202 ARG A O 1
ATOM 1679 N N . LEU A 1 203 ? -25.214 -14.012 2.455 1.00 51.09 203 LEU A N 1
ATOM 1680 C CA . LEU A 1 203 ? -24.359 -13.014 3.107 1.00 51.09 203 LEU A CA 1
ATOM 1681 C C . LEU A 1 203 ? -23.856 -13.614 4.422 1.00 51.09 203 LEU A C 1
ATOM 1683 O O . LEU A 1 203 ? -24.643 -14.142 5.207 1.00 51.09 203 LEU A O 1
ATOM 1687 N N . ASP A 1 204 ? -22.571 -13.560 4.661 1.00 52.53 204 ASP A N 1
ATOM 1688 C CA . ASP A 1 204 ? -21.886 -14.347 5.662 1.00 52.53 204 ASP A CA 1
ATOM 1689 C C . ASP A 1 204 ? -21.070 -13.370 6.504 1.00 52.53 204 ASP A C 1
ATOM 1691 O O . ASP A 1 204 ? -20.105 -12.768 6.045 1.00 52.53 204 ASP A O 1
ATOM 1695 N N . THR A 1 205 ? -21.561 -13.143 7.721 1.00 54.72 205 THR A N 1
ATOM 1696 C CA . THR A 1 205 ? -21.018 -12.199 8.699 1.00 54.72 205 THR A CA 1
ATOM 1697 C C . THR A 1 205 ? -20.580 -13.013 9.900 1.00 54.72 205 THR A C 1
ATOM 1699 O O . THR A 1 205 ? -21.434 -13.473 10.666 1.00 54.72 205 THR A O 1
ATOM 1702 N N . HIS A 1 206 ? -19.284 -13.284 10.005 1.00 51.47 206 HIS A N 1
ATOM 1703 C CA . HIS A 1 206 ? -18.797 -14.370 10.861 1.00 51.47 206 HIS A CA 1
ATOM 1704 C C . HIS A 1 206 ? -18.011 -13.894 12.079 1.00 51.47 206 HIS A C 1
ATOM 1706 O O . HIS A 1 206 ? -17.957 -14.625 13.068 1.00 51.47 206 HIS A O 1
ATOM 1712 N N . VAL A 1 207 ? -17.435 -12.689 12.031 1.00 53.97 207 VAL A N 1
ATOM 1713 C CA . VAL A 1 207 ? -16.451 -12.249 13.022 1.00 53.97 207 VAL A CA 1
ATOM 1714 C C . VAL A 1 207 ? -16.538 -10.739 13.251 1.00 53.97 207 VAL A C 1
ATOM 1716 O O . VAL A 1 207 ? -16.525 -9.976 12.286 1.00 53.97 207 VAL A O 1
ATOM 1719 N N . VAL A 1 208 ? -16.638 -10.351 14.528 1.00 50.34 208 VAL A N 1
ATOM 1720 C CA . VAL A 1 208 ? -16.205 -9.041 15.026 1.00 50.34 208 VAL A CA 1
ATOM 1721 C C . VAL A 1 208 ? -15.017 -9.308 15.938 1.00 50.34 208 VAL A C 1
ATOM 1723 O O . VAL A 1 208 ? -15.180 -9.956 16.974 1.00 50.34 208 VAL A O 1
ATOM 1726 N N . GLU A 1 209 ? -13.835 -8.878 15.518 1.00 53.84 209 GLU A N 1
ATOM 1727 C CA . GLU A 1 209 ? -12.606 -8.970 16.307 1.00 53.84 209 GLU A CA 1
ATOM 1728 C C . GLU A 1 209 ? -12.285 -7.607 16.915 1.00 53.84 209 GLU A C 1
ATOM 1730 O O . GLU A 1 209 ? -12.581 -6.572 16.321 1.00 53.84 209 GLU A O 1
ATOM 1735 N N . ALA A 1 210 ? -11.750 -7.649 18.132 1.00 54.09 210 ALA A N 1
ATOM 1736 C CA . ALA A 1 210 ? -11.237 -6.511 18.871 1.00 54.09 210 ALA A CA 1
ATOM 1737 C C . ALA A 1 210 ? -9.845 -6.909 19.365 1.00 54.09 210 ALA A C 1
ATOM 1739 O O . ALA A 1 210 ? -9.742 -7.661 20.338 1.00 54.09 210 ALA A O 1
ATOM 1740 N N . ASP A 1 211 ? -8.801 -6.468 18.664 1.00 52.72 211 ASP A N 1
ATOM 1741 C CA . ASP A 1 211 ? -7.420 -6.642 19.123 1.00 52.72 211 ASP A CA 1
ATOM 1742 C C . ASP A 1 211 ? -6.976 -5.396 19.892 1.00 52.72 211 ASP A C 1
ATOM 1744 O O . ASP A 1 211 ? -7.254 -4.267 19.481 1.00 52.72 211 ASP A O 1
ATOM 1748 N N . THR A 1 212 ? -6.343 -5.594 21.045 1.00 52.00 212 THR A N 1
ATOM 1749 C CA . THR A 1 212 ? -5.967 -4.504 21.949 1.00 52.00 212 THR A CA 1
ATOM 1750 C C . THR A 1 212 ? -4.528 -4.079 21.690 1.00 52.00 212 THR A C 1
ATOM 1752 O O . THR A 1 212 ? -3.589 -4.764 22.102 1.00 52.00 212 THR A O 1
ATOM 1755 N N . GLY A 1 213 ? -4.348 -2.904 21.089 1.00 54.28 213 GLY A N 1
ATOM 1756 C CA . GLY A 1 213 ? -3.121 -2.130 21.229 1.00 54.28 213 GLY A CA 1
ATOM 1757 C C . GLY A 1 213 ? -3.067 -1.475 22.612 1.00 54.28 213 GLY A C 1
ATOM 1758 O O . GLY A 1 213 ? -4.094 -1.280 23.260 1.00 54.28 213 GLY A O 1
ATOM 1759 N N . SER A 1 214 ? -1.876 -1.092 23.079 1.00 57.12 214 SER A N 1
ATOM 1760 C CA . SER A 1 214 ? -1.711 -0.433 24.388 1.00 57.12 214 SER A CA 1
ATOM 1761 C C . SER A 1 214 ? -2.539 0.856 24.559 1.00 57.12 214 SER A C 1
ATOM 1763 O O . SER A 1 214 ? -2.692 1.279 25.698 1.00 57.12 214 SER A O 1
ATOM 1765 N N . SER A 1 215 ? -3.062 1.434 23.462 1.00 70.56 215 SER A N 1
ATOM 1766 C CA . SER A 1 215 ? -3.808 2.707 23.433 1.00 70.56 215 SER A CA 1
ATOM 1767 C C . SER A 1 215 ? -4.990 2.747 22.435 1.00 70.56 215 SER A C 1
ATOM 1769 O O . SER A 1 215 ? -5.622 3.786 22.282 1.00 70.56 215 SER A O 1
ATOM 1771 N N . TYR A 1 216 ? -5.311 1.655 21.726 1.00 81.12 216 TYR A N 1
ATOM 1772 C CA . TYR A 1 216 ? -6.451 1.592 20.789 1.00 81.12 216 TYR A CA 1
ATOM 1773 C C . TYR A 1 216 ? -6.947 0.153 20.598 1.00 81.12 216 TYR A C 1
ATOM 1775 O O . TYR A 1 216 ? -6.248 -0.801 20.936 1.00 81.12 216 TYR A O 1
ATOM 1783 N N . VAL A 1 217 ? -8.152 -0.002 20.045 1.00 82.69 217 VAL A N 1
ATOM 1784 C CA . VAL A 1 217 ? -8.732 -1.293 19.650 1.00 82.69 217 VAL A CA 1
ATOM 1785 C C . VAL A 1 217 ? -9.009 -1.309 18.155 1.00 82.69 217 VAL A C 1
ATOM 1787 O O . VAL A 1 217 ? -9.649 -0.398 17.635 1.00 82.69 217 VAL A O 1
ATOM 1790 N N . GLU A 1 218 ? -8.565 -2.351 17.462 1.00 85.56 218 GLU A N 1
ATOM 1791 C CA . GLU A 1 218 ? -8.870 -2.557 16.044 1.00 85.56 218 GLU A CA 1
ATOM 1792 C C . GLU A 1 218 ? -10.174 -3.336 15.899 1.00 85.56 218 GLU A C 1
ATOM 1794 O O . GLU A 1 218 ? -10.322 -4.402 16.494 1.00 85.56 218 GLU A O 1
ATOM 1799 N N . LEU A 1 219 ? -11.124 -2.812 15.124 1.00 87.06 219 LEU A N 1
ATOM 1800 C CA . LEU A 1 219 ? -12.393 -3.479 14.854 1.00 87.06 219 LEU A CA 1
ATOM 1801 C C . LEU A 1 219 ? -12.407 -4.015 13.429 1.00 87.06 219 LEU A C 1
ATOM 1803 O O . LEU A 1 219 ? -12.171 -3.254 12.494 1.00 87.06 219 LEU A O 1
ATOM 1807 N N . PHE A 1 220 ? -12.775 -5.285 13.269 1.00 87.94 220 PHE A N 1
ATOM 1808 C CA . PHE A 1 220 ? -12.921 -5.941 11.966 1.00 87.94 220 PHE A CA 1
ATOM 1809 C C . PHE A 1 220 ? -14.319 -6.525 11.807 1.00 87.94 220 PHE A C 1
ATOM 1811 O O . PHE A 1 220 ? -14.835 -7.151 12.729 1.00 87.94 220 PHE A O 1
ATOM 1818 N N . VAL A 1 221 ? -14.933 -6.370 10.635 1.00 88.88 221 VAL A N 1
ATOM 1819 C CA . VAL A 1 221 ? -16.199 -7.017 10.274 1.00 88.88 221 VAL A CA 1
ATOM 1820 C C . VAL A 1 221 ? -16.042 -7.694 8.921 1.00 88.88 221 VAL A C 1
ATOM 1822 O O . VAL A 1 221 ? -15.955 -7.037 7.888 1.00 88.88 221 VAL A O 1
ATOM 1825 N N . HIS A 1 222 ? -16.065 -9.025 8.923 1.00 88.81 222 HIS A N 1
ATOM 1826 C CA . HIS A 1 222 ? -15.980 -9.819 7.697 1.00 88.81 222 HIS A CA 1
ATOM 1827 C C . HIS A 1 222 ? -17.354 -9.935 7.040 1.00 88.81 222 HIS A C 1
ATOM 1829 O O . HIS A 1 222 ? -18.305 -10.424 7.660 1.00 88.81 222 HIS A O 1
ATOM 1835 N N . VAL A 1 223 ? -17.445 -9.540 5.774 1.00 87.56 223 VAL A N 1
ATOM 1836 C CA . VAL A 1 223 ? -18.661 -9.559 4.967 1.00 87.56 223 VAL A CA 1
ATOM 1837 C C . VAL A 1 223 ? -18.402 -10.325 3.671 1.00 87.56 223 VAL A C 1
ATOM 1839 O O . VAL A 1 223 ? -17.880 -9.806 2.687 1.00 87.56 223 VAL A O 1
ATOM 1842 N N . MET A 1 224 ? -18.804 -11.593 3.677 1.00 83.44 224 MET A N 1
ATOM 1843 C CA . MET A 1 224 ? -18.523 -12.545 2.603 1.00 83.44 224 MET A CA 1
ATOM 1844 C C . MET A 1 224 ? -19.813 -13.095 1.989 1.00 83.44 224 MET A C 1
ATOM 1846 O O . MET A 1 224 ? -20.894 -13.008 2.570 1.00 83.44 224 MET A O 1
ATOM 1850 N N . GLN A 1 225 ? -19.711 -13.700 0.812 1.00 79.19 225 GLN A N 1
ATOM 1851 C CA . GLN A 1 225 ? -20.713 -14.601 0.256 1.00 79.19 225 GLN A CA 1
ATOM 1852 C C . GLN A 1 225 ? -19.998 -15.875 -0.207 1.00 79.19 225 GLN A C 1
ATOM 1854 O O . GLN A 1 225 ? -19.368 -15.909 -1.267 1.00 79.19 225 GLN A O 1
ATOM 1859 N N . GLY A 1 226 ? -20.049 -16.925 0.618 1.00 76.19 226 GLY A N 1
ATOM 1860 C CA . GLY A 1 226 ? -19.143 -18.064 0.470 1.00 76.19 226 GLY A CA 1
ATOM 1861 C C . GLY A 1 226 ? -17.698 -17.635 0.751 1.00 76.19 226 GLY A C 1
ATOM 1862 O O . GLY A 1 226 ? -17.405 -17.162 1.842 1.00 76.19 226 GLY A O 1
ATOM 1863 N N . PHE A 1 227 ? -16.812 -17.777 -0.238 1.00 74.69 227 PHE A N 1
ATOM 1864 C CA . PHE A 1 227 ? -15.410 -17.326 -0.168 1.00 74.69 227 PHE A CA 1
ATOM 1865 C C . PHE A 1 227 ? -15.159 -16.010 -0.912 1.00 74.69 227 PHE A C 1
ATOM 1867 O O . PHE A 1 227 ? -14.009 -15.646 -1.134 1.00 74.69 227 PHE A O 1
ATOM 1874 N N . MET A 1 228 ? -16.220 -15.338 -1.365 1.00 80.38 228 MET A N 1
ATOM 1875 C CA . MET A 1 228 ? -16.094 -14.127 -2.168 1.00 80.38 228 MET A CA 1
ATOM 1876 C C . MET A 1 228 ? -16.439 -12.891 -1.346 1.00 80.38 228 MET A C 1
ATOM 1878 O O . MET A 1 228 ? -17.464 -12.907 -0.654 1.00 80.38 228 MET A O 1
ATOM 1882 N N . PRO A 1 229 ? -15.634 -11.826 -1.437 1.00 87.25 229 PRO A N 1
ATOM 1883 C CA . PRO A 1 229 ? -15.872 -10.628 -0.663 1.00 87.25 229 PRO A CA 1
ATOM 1884 C C . PRO A 1 229 ? -17.066 -9.829 -1.167 1.00 87.25 229 PRO A C 1
ATOM 1886 O O . PRO A 1 229 ? -17.402 -9.827 -2.358 1.00 87.25 229 PRO A O 1
ATOM 1889 N N . VAL A 1 230 ? -17.733 -9.158 -0.232 1.00 87.56 230 VAL A N 1
ATOM 1890 C CA . VAL A 1 230 ? -18.882 -8.302 -0.512 1.00 87.56 230 VAL A CA 1
ATOM 1891 C C . VAL A 1 230 ? -18.505 -6.854 -0.228 1.00 87.56 230 VAL A C 1
ATOM 1893 O O . VAL A 1 230 ? -18.324 -6.448 0.918 1.00 87.56 230 VAL A O 1
ATOM 1896 N N . VAL A 1 231 ? -18.422 -6.069 -1.296 1.00 89.75 231 VAL A N 1
ATOM 1897 C CA . VAL A 1 231 ? -17.852 -4.718 -1.297 1.00 89.75 231 VAL A CA 1
ATOM 1898 C C . VAL A 1 231 ? -18.964 -3.682 -1.463 1.00 89.75 231 VAL A C 1
ATOM 1900 O O . VAL A 1 231 ? -19.991 -3.966 -2.085 1.00 89.75 231 VAL A O 1
ATOM 1903 N N . GLY A 1 232 ? -18.765 -2.481 -0.915 1.00 88.94 232 GLY A N 1
ATOM 1904 C CA . GLY A 1 232 ? -19.730 -1.378 -0.982 1.00 88.94 232 GLY A CA 1
ATOM 1905 C C . GLY A 1 232 ? -20.904 -1.540 -0.016 1.00 88.94 232 GLY A C 1
ATOM 1906 O O . GLY A 1 232 ? -21.996 -1.051 -0.286 1.00 88.94 232 GLY A O 1
ATOM 1907 N N . MET A 1 233 ? -20.737 -2.292 1.075 1.00 88.88 233 MET A N 1
ATOM 1908 C CA . MET A 1 233 ? -21.712 -2.340 2.169 1.00 88.88 233 MET A CA 1
ATOM 1909 C C . MET A 1 233 ? -21.523 -1.145 3.099 1.00 88.88 233 MET A C 1
ATOM 1911 O O . MET A 1 233 ? -20.409 -0.674 3.313 1.00 88.88 233 MET A O 1
ATOM 1915 N N . LYS A 1 234 ? -22.609 -0.706 3.736 1.00 92.62 234 LYS A N 1
ATOM 1916 C CA . LYS A 1 234 ? -22.524 0.210 4.869 1.00 92.62 234 LYS A CA 1
ATOM 1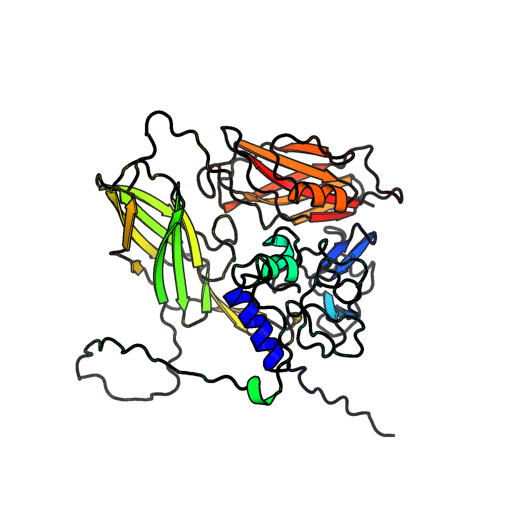917 C C . LYS A 1 234 ? -22.403 -0.604 6.153 1.00 92.62 234 LYS A C 1
ATOM 1919 O O . LYS A 1 234 ? -23.352 -1.264 6.581 1.00 92.62 234 LYS A O 1
ATOM 1924 N N . VAL A 1 235 ? -21.221 -0.551 6.758 1.00 92.38 2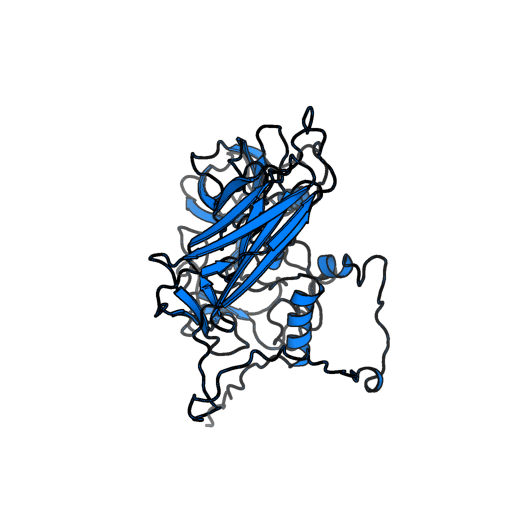35 VAL A N 1
ATOM 1925 C CA . VAL A 1 235 ? -20.890 -1.260 7.997 1.00 92.38 235 VAL A CA 1
ATOM 1926 C C . VAL A 1 235 ? -20.681 -0.245 9.111 1.00 92.38 235 VAL A C 1
ATOM 1928 O O . VAL A 1 235 ? -19.864 0.663 8.993 1.00 92.38 235 VAL A O 1
ATOM 1931 N N . MET A 1 236 ? -21.444 -0.378 10.192 1.00 94.38 236 MET A N 1
ATOM 1932 C CA . MET A 1 236 ? -21.360 0.487 11.368 1.00 94.38 236 MET A CA 1
ATOM 1933 C C . MET A 1 236 ? -21.062 -0.354 12.604 1.00 94.38 236 MET A C 1
ATOM 1935 O O . MET A 1 236 ? -21.734 -1.362 12.819 1.00 94.38 236 MET A O 1
ATOM 1939 N N . ALA A 1 237 ? -20.117 0.072 13.436 1.00 92.12 237 ALA A N 1
ATOM 1940 C CA . ALA A 1 237 ? -19.925 -0.455 14.780 1.00 92.12 237 ALA A CA 1
ATOM 1941 C C . ALA A 1 237 ? -20.440 0.556 15.796 1.00 92.12 237 ALA A C 1
ATOM 1943 O O . ALA A 1 237 ? -20.206 1.758 15.690 1.00 92.12 237 ALA A O 1
ATOM 1944 N N . THR A 1 238 ? -21.136 0.041 16.792 1.00 95.00 238 THR A N 1
ATOM 1945 C CA . THR A 1 238 ? -21.655 0.767 17.934 1.00 95.00 238 THR A CA 1
ATOM 1946 C C . THR A 1 238 ? -20.979 0.206 19.175 1.00 95.00 238 THR A C 1
ATOM 1948 O O . THR A 1 238 ? -21.132 -0.979 19.482 1.00 95.00 238 THR A O 1
ATOM 1951 N N . ILE A 1 239 ? -20.221 1.056 19.859 1.00 91.12 239 ILE A N 1
ATOM 1952 C CA . ILE A 1 239 ? -19.462 0.737 21.060 1.00 91.12 239 ILE A CA 1
ATOM 1953 C C . ILE A 1 239 ? -20.162 1.407 22.236 1.00 91.12 239 ILE A C 1
ATOM 1955 O O . ILE A 1 239 ? -20.369 2.619 22.216 1.00 91.12 239 ILE A O 1
ATOM 1959 N N . ASN A 1 240 ? -20.530 0.621 23.243 1.00 94.19 240 ASN A N 1
ATOM 1960 C CA . ASN A 1 240 ? -20.990 1.135 24.527 1.00 94.19 240 ASN A CA 1
ATOM 1961 C C . ASN A 1 240 ? -19.844 1.006 25.530 1.00 94.19 240 ASN A C 1
ATOM 1963 O O . ASN A 1 240 ? -19.336 -0.100 25.736 1.00 94.19 240 ASN A O 1
ATOM 1967 N N . ASP A 1 241 ? -19.449 2.118 26.135 1.00 91.75 241 ASP A N 1
ATOM 1968 C CA . ASP A 1 241 ? -18.413 2.149 27.163 1.00 91.75 241 ASP A CA 1
ATOM 1969 C C . ASP A 1 241 ? -18.913 1.566 28.512 1.00 91.75 241 ASP A C 1
ATOM 1971 O O . ASP A 1 241 ? -20.092 1.204 28.643 1.00 91.75 241 ASP A O 1
ATOM 1975 N N . PRO A 1 242 ? -18.051 1.466 29.544 1.00 92.69 242 PRO A N 1
ATOM 1976 C CA . PRO A 1 242 ? -18.444 0.969 30.866 1.00 92.69 242 PRO A CA 1
ATOM 1977 C C . PRO A 1 242 ? -19.536 1.790 31.577 1.00 92.69 242 PRO A C 1
ATOM 1979 O O . PRO A 1 242 ? -20.168 1.279 32.503 1.00 92.69 242 PRO A O 1
ATOM 1982 N N . LEU A 1 243 ? -19.771 3.039 31.161 1.00 93.69 243 LEU A N 1
ATOM 1983 C CA . LEU A 1 243 ? -20.840 3.916 31.651 1.00 93.69 243 LEU A CA 1
ATOM 1984 C C . LEU A 1 243 ? -22.077 3.909 30.735 1.00 93.69 243 LEU A C 1
ATOM 1986 O O . LEU A 1 243 ? -23.006 4.687 30.948 1.00 93.69 243 LEU A O 1
ATOM 1990 N N . ALA A 1 244 ? -22.115 3.005 29.751 1.00 91.94 244 ALA A N 1
ATOM 1991 C CA . ALA A 1 244 ? -23.146 2.885 28.726 1.00 91.94 244 ALA A CA 1
ATOM 1992 C C . ALA A 1 244 ? -23.280 4.110 27.799 1.00 91.94 244 ALA A C 1
ATOM 1994 O O . ALA A 1 244 ? -24.308 4.266 27.131 1.00 91.94 244 ALA A O 1
ATOM 1995 N N . GLN A 1 245 ? -22.249 4.953 27.703 1.00 94.12 245 GLN A N 1
ATOM 1996 C CA . GLN A 1 245 ? -22.163 5.964 26.659 1.00 94.12 245 GLN A CA 1
ATOM 1997 C C . GLN A 1 245 ? -21.884 5.285 25.319 1.00 94.12 245 GLN A C 1
ATOM 1999 O O . GLN A 1 245 ? -21.018 4.419 25.199 1.00 94.12 245 GLN A O 1
ATOM 2004 N N . GLN A 1 246 ? -22.648 5.683 24.306 1.00 94.69 246 GLN A N 1
ATOM 2005 C CA . GLN A 1 246 ? -22.622 5.059 22.994 1.00 94.69 246 GLN A CA 1
ATOM 2006 C C . GLN A 1 246 ? -21.853 5.906 21.979 1.00 94.69 246 GLN A C 1
ATOM 2008 O O . GLN A 1 246 ? -22.190 7.068 21.751 1.00 94.69 246 GLN A O 1
ATOM 2013 N N . THR A 1 247 ? -20.910 5.273 21.287 1.00 93.44 247 THR A N 1
ATOM 2014 C CA . THR A 1 247 ? -20.220 5.819 20.114 1.00 93.44 247 THR A CA 1
ATOM 2015 C C . THR A 1 247 ? -20.542 4.949 18.905 1.00 93.44 247 THR A C 1
ATOM 2017 O O . THR A 1 247 ? -20.455 3.726 18.979 1.00 93.44 247 THR A O 1
ATOM 2020 N N . THR A 1 248 ? -20.933 5.555 17.782 1.00 94.88 248 THR A N 1
ATOM 2021 C CA . THR A 1 248 ? -21.161 4.834 16.518 1.00 94.88 248 THR A CA 1
ATOM 2022 C C . THR A 1 248 ? -20.193 5.323 15.455 1.00 94.88 248 THR A C 1
ATOM 2024 O O . THR A 1 248 ? -20.043 6.524 15.253 1.00 94.88 248 THR A O 1
ATOM 2027 N N . MET A 1 249 ? -19.567 4.385 14.753 1.00 91.50 249 MET A N 1
ATOM 2028 C CA . MET A 1 249 ? -18.548 4.640 13.740 1.00 91.50 249 MET A CA 1
ATOM 2029 C C . MET A 1 249 ? -18.779 3.776 12.501 1.00 91.50 249 MET A C 1
ATOM 2031 O O . MET A 1 249 ? -19.272 2.653 12.597 1.00 91.50 249 MET A O 1
ATOM 2035 N N . VAL A 1 250 ? -18.421 4.307 11.333 1.00 93.06 250 VAL A N 1
ATOM 2036 C CA . VAL A 1 250 ? -18.409 3.565 10.065 1.00 93.06 250 VAL A CA 1
ATOM 2037 C C . VAL A 1 250 ? -17.080 2.820 9.934 1.00 93.06 250 VAL A C 1
ATOM 2039 O O . VAL A 1 250 ? -16.041 3.377 10.288 1.00 93.06 250 VAL A O 1
ATOM 2042 N N . LEU A 1 251 ? -17.130 1.583 9.443 1.00 91.75 251 LEU A N 1
ATOM 2043 C CA . LEU A 1 251 ? -15.968 0.769 9.084 1.00 91.75 251 LEU A CA 1
ATOM 2044 C C . LEU A 1 251 ? -15.834 0.741 7.563 1.00 91.75 251 LEU A C 1
ATOM 2046 O O . LEU A 1 251 ? -16.849 0.741 6.859 1.00 91.75 251 LEU A O 1
ATOM 2050 N N . TYR A 1 252 ? -14.600 0.703 7.068 1.00 92.50 252 TYR A N 1
ATOM 2051 C CA . TYR A 1 252 ? -14.300 0.834 5.644 1.00 92.50 252 TYR A CA 1
ATOM 2052 C C . TYR A 1 252 ? -13.541 -0.385 5.118 1.00 92.50 252 TYR A C 1
ATOM 2054 O O . TYR A 1 252 ? -12.743 -0.968 5.839 1.00 92.50 252 TYR A O 1
ATOM 2062 N N . ASP A 1 253 ? -13.828 -0.731 3.863 1.00 92.94 253 ASP A N 1
ATOM 2063 C CA . ASP A 1 253 ? -13.108 -1.704 3.027 1.00 92.94 253 ASP A CA 1
ATOM 2064 C C . ASP A 1 253 ? -12.498 -0.925 1.835 1.00 92.94 253 ASP A C 1
ATOM 2066 O O . ASP A 1 253 ? -12.945 -1.000 0.683 1.00 92.94 253 ASP A O 1
ATOM 2070 N N . ASN A 1 254 ? -11.604 0.015 2.156 1.00 90.62 254 ASN A N 1
ATOM 2071 C CA . ASN A 1 254 ? -11.034 1.015 1.249 1.00 90.62 254 ASN A CA 1
ATOM 2072 C C . ASN A 1 254 ? -9.507 0.923 1.063 1.00 90.62 254 ASN A C 1
ATOM 2074 O O . ASN A 1 254 ? -8.980 1.637 0.208 1.00 90.62 254 ASN A O 1
ATOM 2078 N N . GLY A 1 255 ? -8.819 0.035 1.778 1.00 90.06 255 GLY A N 1
ATOM 2079 C CA . GLY A 1 255 ? -7.370 -0.161 1.764 1.00 90.06 255 GLY A CA 1
ATOM 2080 C C . GLY A 1 255 ? -6.574 0.944 2.461 1.00 90.06 255 GLY A C 1
ATOM 2081 O O . GLY A 1 255 ? -5.394 1.118 2.140 1.00 90.06 255 GLY A O 1
ATOM 2082 N N . ALA A 1 256 ? -7.211 1.717 3.346 1.00 91.00 256 ALA A N 1
ATOM 2083 C CA . ALA A 1 256 ? -6.580 2.795 4.096 1.00 91.00 256 ALA A CA 1
ATOM 2084 C C . ALA A 1 256 ? -6.678 2.581 5.609 1.00 91.00 256 ALA A C 1
ATOM 2086 O O . ALA A 1 256 ? -7.639 2.010 6.124 1.00 91.00 256 ALA A O 1
ATOM 2087 N N . GLY A 1 257 ? -5.700 3.120 6.336 1.00 88.69 257 GLY A N 1
ATOM 2088 C CA . GLY A 1 257 ? -5.675 2.984 7.785 1.00 88.69 257 GLY A CA 1
ATOM 2089 C C . GLY A 1 257 ? -5.339 1.562 8.218 1.00 88.69 257 GLY A C 1
ATOM 2090 O O . GLY A 1 257 ? -4.386 0.966 7.710 1.00 88.69 257 GLY A O 1
ATOM 2091 N N . ILE A 1 258 ? -6.125 1.022 9.150 1.00 87.44 258 ILE A N 1
ATOM 2092 C CA . ILE A 1 258 ? -6.027 -0.387 9.567 1.00 87.44 258 ILE A CA 1
ATOM 2093 C C . ILE A 1 258 ? -6.514 -1.349 8.477 1.00 87.44 258 ILE A C 1
ATOM 2095 O O . ILE A 1 258 ? -6.087 -2.505 8.448 1.00 87.44 258 ILE A O 1
ATOM 2099 N N . ASP A 1 259 ? -7.357 -0.890 7.548 1.00 90.75 259 ASP A N 1
ATOM 2100 C CA . ASP A 1 259 ? -7.723 -1.713 6.402 1.00 90.75 259 ASP A CA 1
ATOM 2101 C C . ASP A 1 259 ? -6.553 -1.813 5.413 1.00 90.75 259 ASP A C 1
ATOM 2103 O O . ASP A 1 259 ? -6.253 -0.890 4.656 1.00 90.75 259 ASP A O 1
ATOM 2107 N N . MET A 1 260 ? -5.876 -2.958 5.407 1.00 84.75 260 MET A N 1
ATOM 2108 C CA . MET A 1 260 ? -4.729 -3.195 4.531 1.00 84.75 260 MET A CA 1
ATOM 2109 C C . MET A 1 260 ? -5.119 -3.581 3.098 1.00 84.75 260 MET A C 1
ATOM 2111 O O . MET A 1 260 ? -4.261 -3.534 2.207 1.00 84.75 260 MET A O 1
ATOM 2115 N N . THR A 1 261 ? -6.357 -4.023 2.845 1.00 86.56 261 THR A N 1
ATOM 2116 C CA . THR A 1 261 ? -6.727 -4.631 1.558 1.00 86.56 261 THR A CA 1
ATOM 2117 C C . THR A 1 261 ? -8.102 -4.190 1.091 1.00 86.56 261 THR A C 1
ATOM 2119 O O . THR A 1 261 ? -9.111 -4.826 1.351 1.00 86.56 261 THR A O 1
ATOM 2122 N N . LYS A 1 262 ? -8.106 -3.181 0.224 1.00 88.56 262 LYS A N 1
ATOM 2123 C CA . LYS A 1 262 ? -9.322 -2.731 -0.445 1.00 88.56 262 LYS A CA 1
ATOM 2124 C C . LYS A 1 262 ? -10.058 -3.860 -1.176 1.00 88.56 262 LYS A C 1
ATOM 2126 O O . LYS A 1 262 ? -9.514 -4.487 -2.088 1.00 88.56 262 LYS A O 1
ATOM 2131 N N . GLY A 1 263 ? -11.348 -3.969 -0.903 1.00 87.94 263 GLY A N 1
ATOM 2132 C CA . GLY A 1 263 ? -12.290 -4.859 -1.561 1.00 87.94 263 GLY A CA 1
ATOM 2133 C C . GLY A 1 263 ? -12.175 -6.324 -1.144 1.00 87.94 263 GLY A C 1
ATOM 2134 O O . GLY A 1 263 ? -12.685 -7.179 -1.873 1.00 87.94 263 GLY A O 1
ATOM 2135 N N . ASP A 1 264 ? -11.502 -6.637 -0.035 1.00 85.75 264 ASP A N 1
ATOM 2136 C CA . ASP A 1 264 ? -11.381 -8.011 0.463 1.00 85.75 264 ASP A CA 1
ATOM 2137 C C . ASP A 1 264 ? -12.550 -8.428 1.367 1.00 85.75 264 ASP A C 1
ATOM 2139 O O . ASP A 1 264 ? -12.577 -9.555 1.870 1.00 85.75 264 ASP A O 1
ATOM 2143 N N . GLY A 1 265 ? -13.556 -7.559 1.514 1.00 87.75 265 GLY A N 1
ATOM 2144 C CA . GLY A 1 265 ? -14.759 -7.821 2.290 1.00 87.75 265 GLY A CA 1
ATOM 2145 C C . GLY A 1 265 ? -14.532 -7.743 3.796 1.00 87.75 265 GLY A C 1
ATOM 2146 O O . GLY A 1 265 ? -15.438 -8.112 4.548 1.00 87.75 265 GLY A O 1
ATOM 2147 N N . ILE A 1 266 ? -13.366 -7.295 4.257 1.00 90.25 266 ILE A N 1
ATOM 2148 C CA . ILE A 1 266 ? -13.083 -7.002 5.657 1.00 90.25 266 ILE A CA 1
ATOM 2149 C C . ILE A 1 266 ? -13.208 -5.493 5.845 1.00 90.25 266 ILE A C 1
ATOM 2151 O O . ILE A 1 266 ? -12.437 -4.707 5.321 1.00 90.25 266 ILE A O 1
ATOM 2155 N N . TYR A 1 267 ? -14.214 -5.079 6.610 1.00 92.19 267 TYR A N 1
ATOM 2156 C CA . TYR A 1 267 ? -14.419 -3.673 6.937 1.00 92.19 267 TYR A CA 1
ATOM 2157 C C . TYR A 1 267 ? -13.774 -3.405 8.285 1.00 92.19 267 TYR A C 1
ATOM 2159 O O . TYR A 1 267 ? -14.156 -4.044 9.271 1.00 92.19 267 TYR A O 1
ATOM 2167 N N . SER A 1 268 ? -12.851 -2.451 8.351 1.00 91.00 268 SER A N 1
ATOM 2168 C CA . SER A 1 268 ? -12.109 -2.172 9.580 1.00 91.00 268 SER A CA 1
ATOM 2169 C C . SER A 1 268 ? -11.969 -0.697 9.916 1.00 91.00 268 SER A C 1
ATOM 2171 O O . SER A 1 268 ? -12.160 0.172 9.061 1.00 91.00 268 SER A O 1
ATOM 2173 N N . ARG A 1 269 ? -11.710 -0.423 11.204 1.00 90.06 269 ARG A N 1
ATOM 2174 C CA . ARG A 1 269 ? -11.334 0.897 11.738 1.00 90.06 269 ARG A CA 1
ATOM 2175 C C . ARG A 1 269 ? -10.824 0.786 13.183 1.00 90.06 269 ARG A C 1
ATOM 2177 O O . ARG A 1 269 ? -11.292 -0.075 13.931 1.00 90.06 269 ARG A O 1
ATOM 2184 N N . ALA A 1 270 ? -9.937 1.691 13.599 1.00 87.94 270 ALA A N 1
ATOM 2185 C CA . ALA A 1 270 ? -9.526 1.840 15.003 1.00 87.94 270 ALA A CA 1
ATOM 2186 C C . ALA A 1 270 ? -10.572 2.558 15.865 1.00 87.94 270 ALA A C 1
ATOM 2188 O O . ALA A 1 270 ? -11.184 3.541 15.445 1.00 87.94 270 ALA A O 1
ATOM 2189 N N . TYR A 1 271 ? -10.690 2.119 17.116 1.00 86.12 271 TYR A N 1
ATOM 2190 C CA . TYR A 1 271 ? -11.368 2.817 18.199 1.00 86.12 271 TYR A CA 1
ATOM 2191 C C . TYR A 1 271 ? -10.348 3.255 19.260 1.00 86.12 271 TYR A C 1
ATOM 2193 O O . TYR A 1 271 ? -9.683 2.422 19.876 1.00 86.12 271 TYR A O 1
ATOM 2201 N N . THR A 1 272 ? -10.225 4.564 19.471 1.00 83.94 272 THR A N 1
ATOM 2202 C CA . THR A 1 272 ? -9.191 5.192 20.321 1.00 83.94 272 THR A CA 1
ATOM 2203 C C . THR A 1 272 ? -9.742 5.766 21.632 1.00 83.94 272 THR A C 1
ATOM 2205 O O . THR A 1 272 ? -8.982 6.069 22.546 1.00 83.94 272 THR A O 1
ATOM 2208 N N . ASN A 1 273 ? -11.065 5.888 21.772 1.00 85.19 273 ASN A N 1
ATOM 2209 C CA . ASN A 1 273 ? -11.715 6.457 22.957 1.00 85.19 273 ASN A CA 1
ATOM 2210 C C . ASN A 1 273 ? -11.825 5.411 24.092 1.00 85.19 273 ASN A C 1
ATOM 2212 O O . ASN A 1 273 ? -12.894 4.861 24.374 1.00 85.19 273 ASN A O 1
ATOM 2216 N N . LEU A 1 274 ? -10.677 5.108 24.706 1.00 80.56 274 LEU A N 1
ATOM 2217 C CA . LEU A 1 274 ? -10.477 4.076 25.736 1.00 80.56 274 LEU A CA 1
ATOM 2218 C C . LEU A 1 274 ? -10.182 4.675 27.119 1.00 80.56 274 LEU A C 1
ATOM 2220 O O . LEU A 1 274 ? -9.344 4.188 27.874 1.00 80.56 274 LEU A O 1
ATOM 2224 N N . TYR A 1 275 ? -10.880 5.752 27.461 1.00 78.12 275 TYR A N 1
ATOM 2225 C CA . TYR A 1 275 ? -10.613 6.545 28.661 1.00 78.12 275 TYR A CA 1
ATOM 2226 C C . TYR A 1 275 ? -11.026 5.872 29.977 1.00 78.12 275 TYR A C 1
ATOM 2228 O O . TYR A 1 275 ? -10.560 6.252 31.050 1.00 78.12 275 TYR A O 1
ATOM 2236 N N . LEU A 1 276 ? -11.912 4.878 29.915 1.00 83.19 276 LEU A N 1
ATOM 2237 C CA . LEU A 1 276 ? -12.461 4.216 31.094 1.00 83.19 276 LEU A CA 1
ATOM 2238 C C . LEU A 1 276 ? -11.992 2.763 31.186 1.00 83.19 276 LEU A C 1
ATOM 2240 O O . LEU A 1 276 ? -12.074 2.035 30.193 1.00 83.19 276 LEU A O 1
ATOM 2244 N N . PRO A 1 277 ? -11.569 2.297 32.372 1.00 83.69 277 PRO A N 1
ATOM 2245 C CA . PRO A 1 277 ? -11.337 0.885 32.594 1.00 83.69 277 PRO A CA 1
ATOM 2246 C C . PRO A 1 277 ? -12.686 0.167 32.712 1.00 83.69 277 PRO A C 1
ATOM 2248 O O . PRO A 1 277 ? -13.642 0.686 33.292 1.00 83.69 277 PRO A O 1
ATOM 2251 N N . GLY A 1 278 ? -12.760 -1.052 32.193 1.00 87.00 278 GLY A N 1
ATOM 2252 C CA . GLY A 1 278 ? -13.958 -1.880 32.236 1.00 87.00 278 GLY A CA 1
ATOM 2253 C C . GLY A 1 278 ? -14.303 -2.505 30.892 1.00 87.00 278 GLY A C 1
ATOM 2254 O O . GLY A 1 278 ? -13.500 -2.525 29.959 1.00 87.00 278 GLY A O 1
ATOM 2255 N N . ARG A 1 279 ? -15.517 -3.050 30.822 1.00 87.38 279 ARG A N 1
ATOM 2256 C CA . ARG A 1 279 ? -16.023 -3.758 29.649 1.00 87.38 279 ARG A CA 1
ATOM 2257 C C . ARG A 1 279 ? -16.672 -2.803 28.661 1.00 87.38 279 ARG A C 1
ATOM 2259 O O . ARG A 1 279 ? -17.665 -2.166 29.000 1.00 87.38 279 ARG A O 1
ATOM 2266 N N . TYR A 1 280 ? -16.187 -2.823 27.429 1.00 87.56 280 TYR A N 1
ATOM 2267 C CA . TYR A 1 280 ? -16.815 -2.169 26.289 1.00 87.56 280 TYR A CA 1
ATOM 2268 C C . TYR A 1 280 ? -17.608 -3.202 25.501 1.00 87.56 280 TYR A C 1
ATOM 2270 O O . TYR A 1 280 ? -17.107 -4.286 25.202 1.00 87.56 280 TYR A O 1
ATOM 2278 N N . GLN A 1 281 ? -18.854 -2.887 25.163 1.00 90.50 281 GLN A N 1
ATOM 2279 C CA . GLN A 1 281 ? -19.713 -3.764 24.368 1.00 90.50 281 GLN A CA 1
ATOM 2280 C C . GLN A 1 281 ? -19.737 -3.291 22.923 1.00 90.50 281 GLN A C 1
ATOM 2282 O O . GLN A 1 281 ? -19.945 -2.109 22.670 1.00 90.50 281 GLN A O 1
ATOM 2287 N N . VAL A 1 282 ? -19.593 -4.215 21.978 1.00 87.06 282 VAL A N 1
ATOM 2288 C CA . VAL A 1 282 ? -19.566 -3.920 20.545 1.00 87.06 282 VAL A CA 1
ATOM 2289 C C . VAL A 1 282 ? -20.758 -4.578 19.859 1.00 87.06 282 VAL A C 1
ATOM 2291 O O . VAL A 1 282 ? -21.042 -5.768 20.024 1.00 87.06 282 VAL A O 1
ATOM 2294 N N . THR A 1 283 ? -21.466 -3.783 19.065 1.00 89.38 283 THR A N 1
ATOM 2295 C CA . THR A 1 283 ? -22.527 -4.230 18.164 1.00 89.38 283 THR A CA 1
ATOM 2296 C C . THR A 1 283 ? -22.212 -3.744 16.762 1.00 89.38 283 THR A C 1
ATOM 2298 O O . THR A 1 283 ? -21.979 -2.558 16.579 1.00 89.38 283 THR A O 1
ATOM 2301 N N . ALA A 1 284 ? -22.246 -4.621 15.762 1.00 90.00 284 ALA A N 1
ATOM 2302 C CA . ALA A 1 284 ? -22.078 -4.215 14.369 1.00 90.00 284 ALA A CA 1
ATOM 2303 C C . ALA A 1 284 ? -23.397 -4.321 13.601 1.00 90.00 284 ALA A C 1
ATOM 2305 O O . ALA A 1 284 ? -24.171 -5.262 13.787 1.00 90.00 284 ALA A O 1
ATOM 2306 N N . ARG A 1 285 ? -23.653 -3.361 12.715 1.00 91.62 285 ARG A N 1
ATOM 2307 C CA . ARG A 1 285 ? -24.786 -3.334 11.793 1.00 91.62 285 ARG A CA 1
ATOM 2308 C C . ARG A 1 285 ? -24.264 -3.242 10.365 1.00 91.62 285 ARG A C 1
ATOM 2310 O O . ARG A 1 285 ? -23.544 -2.309 10.029 1.00 91.62 285 ARG A O 1
ATOM 2317 N N . VAL A 1 286 ? -24.664 -4.199 9.537 1.00 90.44 286 VAL A N 1
ATOM 2318 C CA . VAL A 1 286 ? -24.311 -4.289 8.115 1.00 90.44 286 VAL A CA 1
ATOM 2319 C C . VAL A 1 286 ? -25.579 -4.099 7.297 1.00 90.44 286 VAL A C 1
ATOM 2321 O O . VAL A 1 286 ? -26.566 -4.805 7.519 1.00 90.44 286 VAL A O 1
ATOM 2324 N N . GLU A 1 287 ? -25.564 -3.149 6.368 1.00 89.56 287 GLU A N 1
ATOM 2325 C CA . GLU A 1 287 ? -26.685 -2.858 5.476 1.00 89.56 287 GLU A CA 1
ATOM 2326 C C . GLU A 1 287 ? -26.221 -2.602 4.038 1.00 89.56 287 GLU A C 1
ATOM 2328 O O . GLU A 1 287 ? -25.157 -2.030 3.801 1.00 89.56 287 GLU A O 1
ATOM 2333 N N . ASN A 1 288 ? -27.035 -3.030 3.068 1.00 83.19 288 ASN A N 1
ATOM 2334 C CA . ASN A 1 288 ? -26.781 -2.758 1.656 1.00 83.19 288 ASN A CA 1
ATOM 2335 C C . ASN A 1 288 ? -26.799 -1.249 1.372 1.00 83.19 288 ASN A C 1
ATOM 2337 O O . ASN A 1 288 ? -27.654 -0.521 1.880 1.00 83.19 288 ASN A O 1
ATOM 2341 N N . ALA A 1 289 ? -25.919 -0.824 0.473 1.00 82.19 289 ALA A N 1
ATOM 2342 C CA . ALA A 1 289 ? -25.926 0.479 -0.174 1.00 82.19 289 ALA A CA 1
ATOM 2343 C C . ALA A 1 289 ? -26.200 0.326 -1.685 1.00 82.19 289 ALA A C 1
ATOM 2345 O O . ALA A 1 289 ? -26.378 -0.777 -2.208 1.00 82.19 289 ALA A O 1
ATOM 2346 N N . SER A 1 290 ? -26.296 1.447 -2.401 1.00 79.81 290 SER A N 1
ATOM 2347 C CA . SER A 1 290 ? -26.590 1.463 -3.843 1.00 79.81 290 SER A CA 1
ATOM 2348 C C . SER A 1 290 ? -25.486 0.847 -4.705 1.00 79.81 290 SER A C 1
ATOM 2350 O O . SER A 1 290 ? -25.748 0.381 -5.810 1.00 79.81 290 SER A O 1
ATOM 2352 N N . ASP A 1 291 ? -24.255 0.864 -4.213 1.00 83.75 291 ASP A N 1
ATOM 2353 C CA . ASP A 1 291 ? -23.032 0.446 -4.891 1.00 83.75 291 ASP A CA 1
ATOM 2354 C C . ASP A 1 291 ? -22.533 -0.926 -4.425 1.00 83.75 291 ASP A C 1
ATOM 2356 O O . ASP A 1 291 ? -21.418 -1.321 -4.759 1.00 83.75 291 ASP A O 1
ATOM 2360 N N . THR A 1 292 ? -23.353 -1.681 -3.691 1.00 85.88 292 THR A N 1
ATOM 2361 C CA . THR A 1 292 ? -22.944 -2.975 -3.158 1.00 85.88 292 THR A CA 1
ATOM 2362 C C . THR A 1 292 ? -22.906 -4.081 -4.220 1.00 85.88 292 THR A C 1
ATOM 2364 O O . THR A 1 292 ? -23.879 -4.309 -4.947 1.00 85.88 292 THR A O 1
ATOM 2367 N N . PHE A 1 293 ? -21.820 -4.855 -4.258 1.00 85.94 293 PHE A N 1
ATOM 2368 C CA . PHE A 1 293 ? -21.674 -6.025 -5.130 1.00 85.94 293 PHE A CA 1
ATOM 2369 C C . PHE A 1 293 ? -20.841 -7.131 -4.475 1.00 85.94 293 PHE A C 1
ATOM 2371 O O . PHE A 1 293 ? -20.005 -6.887 -3.610 1.00 85.94 293 PHE A O 1
ATOM 2378 N N . VAL A 1 294 ? -21.043 -8.366 -4.933 1.00 84.69 294 VAL A N 1
ATOM 2379 C CA . VAL A 1 294 ? -20.112 -9.465 -4.657 1.00 84.69 294 VAL A CA 1
ATOM 2380 C C . VAL A 1 294 ? -18.978 -9.372 -5.666 1.00 84.69 294 VAL A C 1
ATOM 2382 O O . VAL A 1 294 ? -19.221 -9.331 -6.879 1.00 84.69 294 VAL A O 1
ATOM 2385 N N . LEU A 1 295 ? -17.751 -9.320 -5.169 1.00 81.62 295 LEU A N 1
ATOM 2386 C CA . LEU A 1 295 ? -16.553 -9.290 -5.986 1.00 81.62 295 LEU A CA 1
ATOM 2387 C C . LEU A 1 295 ? -16.143 -10.730 -6.309 1.00 81.62 295 LEU A C 1
ATOM 2389 O O . LEU A 1 295 ? -15.660 -11.462 -5.451 1.00 81.62 295 LEU A O 1
ATOM 2393 N N . ASP A 1 296 ? -16.372 -11.143 -7.553 1.00 76.00 296 ASP A N 1
ATOM 2394 C CA . ASP A 1 296 ? -15.949 -12.445 -8.060 1.00 76.00 296 ASP A CA 1
ATOM 2395 C C . ASP A 1 296 ? -14.693 -12.290 -8.912 1.00 76.00 296 ASP A C 1
ATOM 2397 O O . ASP A 1 296 ? -14.727 -11.688 -9.988 1.00 76.00 296 ASP A O 1
ATOM 2401 N N . SER A 1 297 ? -13.580 -12.833 -8.443 1.00 64.69 297 SER A N 1
ATOM 2402 C CA . SER A 1 297 ? -12.359 -12.916 -9.235 1.00 64.69 297 SER A CA 1
ATOM 2403 C C . SER A 1 297 ? -12.386 -14.204 -10.048 1.00 64.69 297 SER A C 1
ATOM 2405 O O . SER A 1 297 ? -12.000 -15.268 -9.564 1.00 64.69 297 SER A O 1
ATOM 2407 N N . VAL A 1 298 ? -12.809 -14.109 -11.311 1.00 52.09 298 VAL A N 1
ATOM 2408 C CA . VAL A 1 298 ? -12.688 -15.226 -12.247 1.00 52.09 298 VAL A CA 1
ATOM 2409 C C . VAL A 1 298 ? -11.267 -15.234 -12.777 1.00 52.09 298 VAL A C 1
ATOM 2411 O O . VAL A 1 298 ? -10.851 -14.384 -13.568 1.00 52.09 298 VAL A O 1
ATOM 2414 N N . VAL A 1 299 ? -10.498 -16.202 -12.301 1.00 49.88 299 VAL A N 1
ATOM 2415 C CA . VAL A 1 299 ? -9.172 -16.480 -12.827 1.00 49.88 299 VAL A CA 1
ATOM 2416 C C . VAL A 1 299 ? -9.353 -17.464 -13.985 1.00 49.88 299 VAL A C 1
ATOM 2418 O O . VAL A 1 299 ? -9.584 -18.647 -13.757 1.00 49.88 299 VAL A O 1
ATOM 2421 N N . ASP A 1 300 ? -9.298 -16.974 -15.230 1.00 41.53 300 ASP A N 1
ATOM 2422 C CA . ASP A 1 300 ? -9.430 -17.821 -16.435 1.00 41.53 300 ASP A CA 1
ATOM 2423 C C . ASP A 1 300 ? -8.293 -18.860 -16.548 1.00 41.53 300 ASP A C 1
ATOM 2425 O O . ASP A 1 300 ? -8.399 -19.837 -17.286 1.00 41.53 300 ASP A O 1
ATOM 2429 N N . ASP A 1 301 ? -7.191 -18.641 -15.827 1.00 44.97 301 ASP A N 1
ATOM 2430 C CA . ASP A 1 301 ? -5.983 -19.463 -15.829 1.00 44.97 301 ASP A CA 1
ATOM 2431 C C . ASP A 1 301 ? -5.240 -19.154 -14.517 1.00 44.97 301 ASP A C 1
ATOM 2433 O O . ASP A 1 301 ? -4.708 -18.049 -14.381 1.00 44.97 301 ASP A O 1
ATOM 2437 N N . PHE A 1 302 ? -5.266 -20.061 -13.525 1.00 46.22 302 PHE A N 1
ATOM 2438 C CA . PHE A 1 302 ? -4.754 -19.851 -12.145 1.00 46.22 302 PHE A CA 1
ATOM 2439 C C . PHE A 1 302 ? -3.295 -19.355 -12.069 1.00 46.22 302 PHE A C 1
ATOM 2441 O O . PHE A 1 302 ? -2.833 -18.908 -11.021 1.00 46.22 302 PHE A O 1
ATOM 2448 N N . ASP A 1 303 ? -2.600 -19.384 -13.202 1.00 49.47 303 ASP A N 1
ATOM 2449 C CA . ASP A 1 303 ? -1.160 -19.254 -13.326 1.00 49.47 303 ASP A CA 1
ATOM 2450 C C . ASP A 1 303 ? -0.732 -17.941 -13.998 1.00 49.47 303 ASP A C 1
ATOM 2452 O O . ASP A 1 303 ? 0.458 -17.660 -14.122 1.00 49.47 303 ASP A O 1
ATOM 2456 N N . ILE A 1 304 ? -1.687 -17.123 -14.461 1.00 55.16 304 ILE A N 1
ATOM 2457 C CA . ILE A 1 304 ? -1.407 -15.932 -15.268 1.00 55.16 304 ILE A CA 1
ATOM 2458 C C . ILE A 1 304 ? -2.126 -14.697 -14.692 1.00 55.16 304 ILE A C 1
ATOM 2460 O O . ILE A 1 304 ? -3.283 -14.441 -15.045 1.00 55.16 304 ILE A O 1
ATOM 2464 N N . PRO A 1 305 ? -1.442 -13.865 -13.877 1.00 49.94 305 PRO A N 1
ATOM 2465 C CA . PRO A 1 305 ? -2.048 -12.702 -13.216 1.00 49.94 305 PRO A CA 1
ATOM 2466 C C . PRO A 1 305 ? -2.778 -11.743 -14.173 1.00 49.94 305 PRO A C 1
ATOM 2468 O O . PRO A 1 305 ? -3.870 -11.261 -13.870 1.00 49.94 305 PRO A O 1
ATOM 2471 N N . TRP A 1 306 ? -2.240 -11.531 -15.383 1.00 52.41 306 TRP A N 1
ATOM 2472 C CA . TRP A 1 306 ? -2.803 -10.601 -16.376 1.00 52.41 306 TRP A CA 1
ATOM 2473 C C . TRP A 1 306 ? -4.039 -11.123 -17.131 1.00 52.41 306 TRP A C 1
ATOM 2475 O O . TRP A 1 306 ? -4.585 -10.400 -17.969 1.00 52.41 306 TRP A O 1
ATOM 2485 N N . LYS A 1 307 ? -4.463 -12.371 -16.893 1.00 50.06 307 LYS A N 1
ATOM 2486 C CA . LYS A 1 307 ? -5.712 -12.939 -17.434 1.00 50.06 307 LYS A CA 1
ATOM 2487 C C . LYS A 1 307 ? -6.859 -12.939 -16.420 1.00 50.06 307 LYS A C 1
ATOM 2489 O O . LYS A 1 307 ? -7.965 -13.333 -16.776 1.00 50.06 307 LYS A O 1
ATOM 2494 N N . SER A 1 308 ? -6.621 -12.521 -15.177 1.00 58.53 308 SER A N 1
ATOM 2495 C CA . SER A 1 308 ? -7.692 -12.446 -14.184 1.00 58.53 308 SER A CA 1
ATOM 2496 C C . SER A 1 308 ? -8.738 -11.408 -14.600 1.00 58.53 308 SER A C 1
ATOM 2498 O O . SER A 1 308 ? -8.418 -10.298 -15.037 1.00 58.53 308 SER A O 1
ATOM 2500 N N . LYS A 1 309 ? -10.013 -11.788 -14.500 1.00 63.56 309 LYS A N 1
ATOM 2501 C CA . LYS A 1 309 ? -11.141 -10.902 -14.755 1.00 63.56 309 LYS A CA 1
ATOM 2502 C C . LYS A 1 309 ? -11.968 -10.775 -13.491 1.00 63.56 309 LYS A C 1
ATOM 2504 O O . LYS A 1 309 ? -12.581 -11.726 -13.018 1.00 63.56 309 LYS A O 1
ATOM 2509 N N . THR A 1 310 ? -12.040 -9.556 -12.990 1.00 68.69 310 THR A N 1
ATOM 2510 C CA . THR A 1 310 ? -12.937 -9.204 -11.900 1.00 68.69 310 THR A CA 1
ATOM 2511 C C . THR A 1 310 ? -14.360 -9.041 -12.433 1.00 68.69 310 THR A C 1
ATOM 2513 O O . THR A 1 310 ? -14.614 -8.255 -13.350 1.00 68.69 310 THR A O 1
ATOM 2516 N N . ILE A 1 311 ? -15.303 -9.780 -11.861 1.00 75.38 311 ILE A N 1
ATOM 2517 C CA . ILE A 1 311 ? -16.728 -9.731 -12.169 1.00 75.38 311 ILE A CA 1
ATOM 2518 C C . ILE A 1 311 ? -17.463 -9.212 -10.936 1.00 75.38 311 ILE A C 1
ATOM 2520 O O . ILE A 1 311 ? -17.462 -9.832 -9.877 1.00 75.38 311 ILE A O 1
ATOM 2524 N N . LYS A 1 312 ? -18.146 -8.077 -11.086 1.00 82.94 312 LYS A N 1
ATOM 2525 C CA . LYS A 1 312 ? -19.062 -7.570 -10.062 1.00 82.94 312 LYS A CA 1
ATOM 2526 C C . LYS A 1 312 ? -20.415 -8.246 -10.239 1.00 82.94 312 LYS A C 1
ATOM 2528 O O . LYS A 1 312 ? -21.039 -8.103 -11.291 1.00 82.94 312 LYS A O 1
ATOM 2533 N N . ARG A 1 313 ? -20.868 -8.991 -9.233 1.00 82.12 313 ARG A N 1
ATOM 2534 C CA . ARG A 1 313 ? -22.192 -9.625 -9.233 1.00 82.12 313 ARG A CA 1
ATOM 2535 C C . ARG A 1 313 ? -23.141 -8.858 -8.325 1.00 82.12 313 ARG A C 1
ATOM 2537 O O . ARG A 1 313 ? -22.800 -8.542 -7.189 1.00 82.12 313 ARG A O 1
ATOM 2544 N N . SER A 1 314 ? -24.348 -8.593 -8.815 1.00 74.56 314 SER A N 1
ATOM 2545 C CA . SER A 1 314 ? -25.392 -7.953 -8.016 1.00 74.56 314 SER A CA 1
ATOM 2546 C C . SER A 1 314 ? -25.819 -8.838 -6.848 1.00 74.56 314 SER A C 1
ATOM 2548 O O . SER A 1 314 ? -25.975 -10.057 -6.980 1.00 74.56 314 SER A O 1
ATOM 2550 N N . ILE A 1 315 ? -26.070 -8.203 -5.708 1.00 70.31 315 ILE A N 1
ATOM 2551 C CA . ILE A 1 315 ? -26.685 -8.856 -4.557 1.00 70.31 315 ILE A CA 1
ATOM 2552 C C . ILE A 1 315 ? -28.186 -8.937 -4.799 1.00 70.31 315 ILE A C 1
ATOM 2554 O O . ILE A 1 315 ? -28.844 -7.930 -5.037 1.00 70.31 315 ILE A O 1
ATOM 2558 N N . HIS A 1 316 ? -28.728 -10.150 -4.746 1.00 59.75 316 HIS A N 1
ATOM 2559 C CA . HIS A 1 316 ? -30.125 -10.399 -5.099 1.00 59.75 316 HIS A CA 1
ATOM 2560 C C . HIS A 1 316 ? -31.101 -10.145 -3.938 1.00 59.75 316 HIS A C 1
ATOM 2562 O O . HIS A 1 316 ? -32.304 -10.066 -4.167 1.00 59.75 316 HIS A O 1
ATOM 2568 N N . THR A 1 317 ? -30.614 -9.994 -2.701 1.00 56.25 317 THR A N 1
ATOM 2569 C CA . THR A 1 317 ? -31.467 -9.772 -1.523 1.00 56.25 317 THR A CA 1
ATOM 2570 C C . THR A 1 317 ? -30.941 -8.638 -0.637 1.00 56.25 317 THR A C 1
ATOM 2572 O O . THR A 1 317 ? -29.851 -8.781 -0.067 1.00 56.25 317 THR A O 1
ATOM 2575 N N . PRO A 1 318 ? -31.696 -7.535 -0.461 1.00 55.59 318 PRO A N 1
ATOM 2576 C CA . PRO A 1 318 ? -31.374 -6.526 0.543 1.00 55.59 318 PRO A CA 1
ATOM 2577 C C . PRO A 1 318 ? -31.438 -7.164 1.929 1.00 55.59 318 PRO A C 1
ATOM 2579 O O . PRO A 1 318 ? -32.455 -7.751 2.298 1.00 55.59 318 PRO A O 1
ATOM 2582 N N . THR A 1 319 ? -30.340 -7.104 2.682 1.00 70.75 319 THR A N 1
ATOM 2583 C CA . THR A 1 319 ? -30.268 -7.749 3.996 1.00 70.75 319 THR A CA 1
ATOM 2584 C C . THR A 1 319 ? -29.642 -6.794 4.999 1.00 70.75 319 THR A C 1
ATOM 2586 O O . THR A 1 319 ? -28.498 -6.391 4.833 1.00 70.75 319 THR A O 1
ATOM 2589 N N . VAL A 1 320 ? -30.376 -6.456 6.060 1.00 79.44 320 VAL A N 1
ATOM 2590 C CA . VAL A 1 320 ? -29.783 -5.842 7.254 1.00 79.44 320 VAL A CA 1
ATOM 2591 C C . VAL A 1 320 ? -29.368 -6.967 8.189 1.00 79.44 320 VAL A C 1
ATOM 2593 O O . VAL A 1 320 ? -30.159 -7.873 8.467 1.00 79.44 320 VAL A O 1
ATOM 2596 N N . ARG A 1 321 ? -28.128 -6.929 8.671 1.00 83.12 321 ARG A N 1
ATOM 2597 C CA . ARG A 1 321 ? -27.627 -7.854 9.689 1.00 83.12 321 ARG A CA 1
ATOM 2598 C C . ARG A 1 321 ? -27.119 -7.093 10.887 1.00 83.12 321 ARG A C 1
ATOM 2600 O O . ARG A 1 321 ? -26.446 -6.080 10.741 1.00 83.12 321 ARG A O 1
ATOM 2607 N N . GLN A 1 322 ? -27.427 -7.622 12.061 1.00 85.81 322 GLN A N 1
ATOM 2608 C CA . GLN A 1 322 ? -26.932 -7.109 13.323 1.00 85.81 322 GLN A CA 1
ATOM 2609 C C . GLN A 1 322 ? -26.142 -8.211 14.026 1.00 85.81 322 GLN A C 1
ATOM 2611 O O . GLN A 1 322 ? -26.619 -9.338 14.164 1.00 85.81 322 GLN A O 1
ATOM 2616 N N . LEU A 1 323 ? -24.924 -7.877 14.430 1.00 82.56 323 LEU A N 1
ATOM 2617 C CA . LEU A 1 323 ? -24.001 -8.723 15.170 1.00 82.56 323 LEU A CA 1
ATOM 2618 C C . LEU A 1 323 ? -23.920 -8.172 16.591 1.00 82.56 323 LEU A C 1
ATOM 2620 O O . LEU A 1 323 ? -23.568 -7.013 16.782 1.00 82.56 323 LEU A O 1
ATOM 2624 N N . THR A 1 324 ? -24.271 -8.986 17.581 1.00 84.94 324 THR A N 1
ATOM 2625 C CA . THR A 1 324 ? -24.357 -8.589 18.995 1.00 84.94 324 THR A CA 1
ATOM 2626 C C . THR A 1 324 ? -23.596 -9.570 19.877 1.00 84.94 324 THR A C 1
ATOM 2628 O O . THR A 1 324 ? -23.463 -10.738 19.514 1.00 84.94 324 THR A O 1
ATOM 2631 N N . GLY A 1 325 ? -23.210 -9.138 21.079 1.00 76.69 325 GLY A N 1
ATOM 2632 C CA . GLY A 1 325 ? -22.589 -10.004 22.090 1.00 76.69 325 GLY A CA 1
ATOM 2633 C C . GLY A 1 325 ? -21.060 -10.019 22.062 1.00 76.69 325 GLY A C 1
ATOM 2634 O O . GLY A 1 325 ? -20.459 -10.847 22.741 1.00 76.69 325 GLY A O 1
ATOM 2635 N N . TYR A 1 326 ? -20.446 -9.110 21.305 1.00 84.19 326 TYR A N 1
ATOM 2636 C CA . TYR A 1 326 ? -19.003 -8.900 21.277 1.00 84.19 326 TYR A CA 1
ATOM 2637 C C . TYR A 1 326 ? -18.614 -7.865 22.331 1.00 84.19 326 TYR A C 1
ATOM 2639 O O . TYR A 1 326 ? -19.390 -6.956 22.634 1.00 84.19 326 TYR A O 1
ATOM 2647 N N . PHE A 1 327 ? -17.436 -8.021 22.922 1.00 83.38 327 PHE A N 1
ATOM 2648 C CA . PHE A 1 327 ? -16.926 -7.115 23.944 1.00 83.38 327 PHE A CA 1
ATOM 2649 C C . PHE A 1 327 ? -15.408 -7.233 24.053 1.00 83.38 327 PHE A C 1
ATOM 2651 O O . PHE A 1 327 ? -14.835 -8.253 23.671 1.00 83.38 327 PHE A O 1
ATOM 2658 N N . PHE A 1 328 ? -14.786 -6.213 24.629 1.00 83.06 328 PHE A N 1
ATOM 2659 C CA . PHE A 1 328 ? -13.392 -6.232 25.059 1.00 83.06 328 PHE A CA 1
ATOM 2660 C C . PHE A 1 328 ? -13.276 -5.553 26.428 1.00 83.06 328 PHE A C 1
ATOM 2662 O O . PHE A 1 328 ? -14.120 -4.734 26.801 1.00 83.06 328 PHE A O 1
ATOM 2669 N N . ASP A 1 329 ? -12.257 -5.929 27.196 1.00 82.06 329 ASP A N 1
ATOM 2670 C CA . ASP A 1 329 ? -12.046 -5.438 28.557 1.00 82.06 329 ASP A CA 1
ATOM 2671 C C . ASP A 1 329 ? -10.768 -4.580 28.598 1.00 82.06 329 ASP A C 1
ATOM 2673 O O . ASP A 1 329 ? -9.687 -5.041 28.232 1.00 82.06 329 ASP A O 1
ATOM 2677 N N . ILE A 1 330 ? -10.882 -3.337 29.071 1.00 77.56 330 ILE A N 1
ATOM 2678 C CA . ILE A 1 330 ? -9.749 -2.431 29.298 1.00 77.56 330 ILE A CA 1
ATOM 2679 C C . ILE A 1 330 ? -9.390 -2.459 30.780 1.00 77.56 330 ILE A C 1
ATOM 2681 O O . ILE A 1 330 ? -10.210 -2.151 31.643 1.00 77.56 330 ILE A O 1
ATOM 2685 N N . THR A 1 331 ? -8.155 -2.849 31.092 1.00 74.62 331 THR A N 1
ATOM 2686 C CA . THR A 1 331 ? -7.693 -3.029 32.482 1.00 74.62 331 THR A CA 1
ATOM 2687 C C . THR A 1 331 ? -6.949 -1.821 33.044 1.00 74.62 331 THR A C 1
ATOM 2689 O O . THR A 1 331 ? -6.811 -1.706 34.261 1.00 74.62 331 THR A O 1
ATOM 2692 N N . ARG A 1 332 ? -6.481 -0.912 32.185 1.00 66.56 332 ARG A N 1
ATOM 2693 C CA . ARG A 1 332 ? -5.788 0.318 32.572 1.00 66.56 332 ARG A CA 1
ATOM 2694 C C . ARG A 1 332 ? -6.550 1.510 32.019 1.00 66.56 332 ARG A C 1
ATOM 2696 O O . ARG A 1 332 ? -6.710 1.611 30.811 1.00 66.56 332 ARG A O 1
ATOM 2703 N N . ALA A 1 333 ? -6.994 2.397 32.903 1.00 55.41 333 ALA A N 1
ATOM 2704 C CA . ALA A 1 333 ? -7.266 3.766 32.502 1.00 55.41 333 ALA A CA 1
ATOM 2705 C C . ALA A 1 333 ? -5.893 4.404 32.286 1.00 55.41 333 ALA A C 1
ATOM 2707 O O . ALA A 1 333 ? -5.098 4.456 33.227 1.00 55.41 333 ALA A O 1
ATOM 2708 N N . GLU A 1 334 ? -5.562 4.814 31.067 1.00 54.19 334 GLU A N 1
ATOM 2709 C CA . GLU A 1 334 ? -4.491 5.796 30.911 1.00 54.19 334 GLU A CA 1
ATOM 2710 C C . GLU A 1 334 ? -4.867 7.010 31.784 1.00 54.19 334 GLU A C 1
ATOM 2712 O O . GLU A 1 334 ? -6.044 7.369 31.846 1.00 54.19 334 GLU A O 1
ATOM 2717 N N . ASP A 1 335 ? -3.919 7.574 32.545 1.00 47.56 335 ASP A N 1
ATOM 2718 C CA . ASP A 1 335 ? -4.184 8.674 33.485 1.00 47.56 335 ASP A CA 1
ATOM 2719 C C . ASP A 1 335 ? -4.869 9.840 32.743 1.00 47.56 335 ASP A C 1
ATOM 2721 O O . ASP A 1 335 ? -4.237 10.634 32.041 1.00 47.56 335 ASP A O 1
ATOM 2725 N N . LEU A 1 336 ? -6.192 9.921 32.914 1.00 50.84 336 LEU A N 1
ATOM 2726 C CA . LEU A 1 336 ? -7.156 10.784 32.216 1.00 50.84 336 LEU A CA 1
ATOM 2727 C C . LEU A 1 336 ? -6.836 12.287 32.261 1.00 50.84 336 LEU A C 1
ATOM 2729 O O . LEU A 1 336 ? -7.454 13.078 31.555 1.00 50.84 336 LEU A O 1
ATOM 2733 N N . SER A 1 337 ? -5.907 12.703 33.117 1.00 41.50 337 SER A N 1
ATOM 2734 C CA . SER A 1 337 ? -5.546 14.101 33.348 1.00 41.50 337 SER A CA 1
ATOM 2735 C C . SER A 1 337 ? -4.274 14.545 32.620 1.00 41.50 337 SER A C 1
ATOM 2737 O O . SER A 1 337 ? -3.955 15.733 32.645 1.00 41.50 337 SER A O 1
ATOM 2739 N N . SER A 1 338 ? -3.544 13.632 31.964 1.00 47.94 338 SER A N 1
ATOM 2740 C CA . SER A 1 338 ? -2.312 13.974 31.235 1.00 47.94 338 SER A CA 1
ATOM 2741 C C . SER A 1 338 ? -1.947 13.017 30.097 1.00 47.94 338 SER A C 1
ATOM 2743 O O . SER A 1 338 ? -0.777 12.976 29.714 1.00 47.94 338 SER A O 1
ATOM 2745 N N . ALA A 1 339 ? -2.912 12.255 29.560 1.00 57.34 339 ALA A N 1
ATOM 2746 C CA . ALA A 1 339 ? -2.701 11.379 28.409 1.00 57.34 339 ALA A CA 1
ATOM 2747 C C . ALA A 1 339 ? -2.186 12.210 27.226 1.00 57.34 339 ALA A C 1
ATOM 2749 O O . ALA A 1 339 ? -2.934 12.840 26.482 1.00 57.34 339 ALA A O 1
ATOM 2750 N N . LYS A 1 340 ? -0.860 12.285 27.128 1.00 67.88 340 LYS A N 1
ATOM 2751 C CA . LYS A 1 340 ? -0.158 12.883 26.012 1.00 67.88 340 LYS A CA 1
ATOM 2752 C C . LYS A 1 340 ? -0.580 12.073 24.802 1.00 67.88 340 LYS A C 1
ATOM 2754 O O . LYS A 1 340 ? -0.387 10.861 24.811 1.00 67.88 340 LYS A O 1
ATOM 2759 N N . ASP A 1 341 ? -1.150 12.732 23.805 1.00 77.75 341 ASP A N 1
ATOM 2760 C CA . ASP A 1 341 ? -1.469 12.055 22.562 1.00 77.75 341 ASP A CA 1
ATOM 2761 C C . ASP A 1 341 ? -0.175 11.473 21.971 1.00 77.75 341 ASP A C 1
ATOM 2763 O O . ASP A 1 341 ? 0.834 12.169 21.790 1.00 77.75 341 ASP A O 1
ATOM 2767 N N . VAL A 1 342 ? -0.177 10.155 21.803 1.00 81.75 342 VAL A N 1
ATOM 2768 C CA . VAL A 1 342 ? 0.947 9.340 21.332 1.00 81.75 342 VAL A CA 1
ATOM 2769 C C . VAL A 1 342 ? 0.569 8.519 20.105 1.00 81.75 342 VAL A C 1
ATOM 2771 O O . VAL A 1 342 ? 1.421 7.775 19.614 1.00 81.75 342 VAL A O 1
ATOM 2774 N N . ILE A 1 343 ? -0.677 8.606 19.633 1.00 84.44 343 ILE A N 1
ATOM 2775 C CA . ILE A 1 343 ? -1.174 7.797 18.524 1.00 84.44 343 ILE A CA 1
ATOM 2776 C C . ILE A 1 343 ? -0.925 8.592 17.246 1.00 84.44 343 ILE A C 1
ATOM 2778 O O . ILE A 1 343 ? -1.606 9.568 17.005 1.00 84.44 343 ILE A O 1
ATOM 2782 N N . PRO A 1 344 ? 0.042 8.220 16.397 1.00 90.00 344 PRO A N 1
ATOM 2783 C CA . PRO A 1 344 ? 0.278 8.989 15.189 1.00 90.00 344 PRO A CA 1
ATOM 2784 C C . PRO A 1 344 ? -0.794 8.709 14.117 1.00 90.00 344 PRO A C 1
ATOM 2786 O O . PRO A 1 344 ? -1.461 7.663 14.152 1.00 90.00 344 PRO A O 1
ATOM 2789 N N . PRO A 1 345 ? -0.850 9.551 13.071 1.00 93.56 345 PRO A N 1
ATOM 2790 C CA . PRO A 1 345 ? -1.606 9.268 11.860 1.00 93.56 345 PRO A CA 1
ATOM 2791 C C . PRO A 1 345 ? -1.228 7.922 11.240 1.00 93.56 345 PRO A C 1
ATOM 2793 O O . PRO A 1 345 ? -0.056 7.511 11.258 1.00 93.56 345 PRO A O 1
ATOM 2796 N N . SER A 1 346 ? -2.205 7.245 10.635 1.00 92.25 346 SER A N 1
ATOM 2797 C CA . SER A 1 346 ? -1.955 5.991 9.924 1.00 92.25 346 SER A CA 1
ATOM 2798 C C . SER A 1 346 ? -1.053 6.195 8.703 1.00 92.25 346 SER A C 1
ATOM 2800 O O . SER A 1 346 ? -0.881 7.292 8.158 1.00 92.25 346 SER A O 1
ATOM 2802 N N . ARG A 1 347 ? -0.409 5.106 8.280 1.00 92.62 347 ARG A N 1
ATOM 2803 C CA . ARG A 1 347 ? 0.483 5.128 7.125 1.00 92.62 347 ARG A CA 1
ATOM 2804 C C . ARG A 1 347 ? -0.326 5.213 5.833 1.00 92.62 347 ARG A C 1
ATOM 2806 O O . ARG A 1 347 ? -1.209 4.400 5.596 1.00 92.62 347 ARG A O 1
ATOM 2813 N N . ILE A 1 348 ? 0.075 6.117 4.946 1.00 94.44 348 ILE A N 1
ATOM 2814 C CA . ILE A 1 348 ? -0.492 6.232 3.599 1.00 94.44 348 ILE A CA 1
ATOM 2815 C C . ILE A 1 348 ? 0.129 5.155 2.696 1.00 94.44 348 ILE A C 1
ATOM 2817 O O . ILE A 1 348 ? 1.336 5.154 2.460 1.00 94.44 348 ILE A O 1
ATOM 2821 N N . SER A 1 349 ? -0.671 4.215 2.204 1.00 91.94 349 SER A N 1
ATOM 2822 C CA . SER A 1 349 ? -0.211 3.059 1.413 1.00 91.94 349 SER A CA 1
ATOM 2823 C C . SER A 1 349 ? -0.452 3.204 -0.096 1.00 91.94 349 SER A C 1
ATOM 2825 O O . SER A 1 349 ? 0.085 2.414 -0.878 1.00 91.94 349 SER A O 1
ATOM 2827 N N . ASP A 1 350 ? -1.241 4.198 -0.507 1.00 92.81 350 ASP A N 1
ATOM 2828 C CA . ASP A 1 350 ? -1.816 4.336 -1.847 1.00 92.81 350 ASP A CA 1
ATOM 2829 C C . ASP A 1 350 ? -1.441 5.649 -2.555 1.00 92.81 350 ASP A C 1
ATOM 2831 O O . ASP A 1 350 ? -2.110 6.058 -3.511 1.00 92.81 350 ASP A O 1
ATOM 2835 N N . LEU A 1 351 ? -0.355 6.306 -2.129 1.00 95.25 351 LEU A N 1
ATOM 2836 C CA . LEU A 1 351 ? 0.157 7.489 -2.818 1.00 95.25 351 LEU A CA 1
ATOM 2837 C C . LEU A 1 351 ? 0.440 7.133 -4.282 1.00 95.25 351 LEU A C 1
ATOM 2839 O O . LEU A 1 351 ? 1.139 6.158 -4.566 1.00 95.25 351 LEU A O 1
ATOM 2843 N N . HIS A 1 352 ? -0.073 7.932 -5.214 1.00 94.12 352 HIS A N 1
ATOM 2844 C CA . HIS A 1 352 ? 0.151 7.747 -6.646 1.00 94.12 352 HIS A CA 1
ATOM 2845 C C . HIS A 1 352 ? 0.125 9.075 -7.411 1.00 94.12 352 HIS A C 1
ATOM 2847 O O . HIS A 1 352 ? -0.334 10.110 -6.922 1.00 94.12 352 HIS A O 1
ATOM 2853 N N . VAL A 1 353 ? 0.648 9.040 -8.638 1.00 95.44 353 VAL A N 1
ATOM 2854 C CA . VAL A 1 353 ? 0.633 10.172 -9.570 1.00 95.44 353 VAL A CA 1
ATOM 2855 C C . VAL A 1 353 ? -0.588 10.047 -10.473 1.00 95.44 353 VAL A C 1
ATOM 2857 O O . VAL A 1 353 ? -0.748 9.048 -11.171 1.00 95.44 353 VAL A O 1
ATOM 2860 N N . VAL A 1 354 ? -1.437 11.070 -10.475 1.00 95.12 354 VAL A N 1
ATOM 2861 C CA . VAL A 1 354 ? -2.635 11.151 -11.324 1.00 95.12 354 VAL A CA 1
ATOM 2862 C C . VAL A 1 354 ? -2.297 11.742 -12.690 1.00 95.12 354 VAL A C 1
ATOM 2864 O O . VAL A 1 354 ? -2.826 11.316 -13.717 1.00 95.12 354 VAL A O 1
ATOM 2867 N N . GLU A 1 355 ? -1.438 12.759 -12.698 1.00 95.75 355 GLU A N 1
ATOM 2868 C CA . GLU A 1 355 ? -1.089 13.512 -13.898 1.00 95.75 355 GLU A CA 1
ATOM 2869 C C . GLU A 1 355 ? 0.285 14.168 -13.765 1.00 95.75 355 GLU A C 1
ATOM 2871 O O . GLU A 1 355 ? 0.663 14.615 -12.685 1.00 95.75 355 GLU A O 1
ATOM 2876 N N . ILE A 1 356 ? 1.009 14.274 -14.876 1.00 96.38 356 ILE A N 1
ATOM 2877 C CA . ILE A 1 356 ? 2.252 15.025 -15.018 1.00 96.38 356 ILE A CA 1
ATOM 2878 C C . ILE A 1 356 ? 2.132 16.065 -16.134 1.00 96.38 356 ILE A C 1
ATOM 2880 O O . ILE A 1 356 ? 1.482 15.854 -17.153 1.00 96.38 356 ILE A O 1
ATOM 2884 N N . SER A 1 357 ? 2.836 17.184 -15.979 1.00 95.44 357 SER A N 1
ATOM 2885 C CA . SER A 1 357 ? 3.037 18.174 -17.033 1.00 95.44 357 SER A CA 1
ATOM 2886 C C . SER A 1 357 ? 4.521 18.452 -17.212 1.00 95.44 357 SER A C 1
ATOM 2888 O O . SER A 1 357 ? 5.158 19.138 -16.410 1.00 95.44 357 SER A O 1
ATOM 2890 N N . LYS A 1 358 ? 5.076 17.955 -18.320 1.00 92.00 358 LYS A N 1
ATOM 2891 C CA . LYS A 1 358 ? 6.472 18.207 -18.708 1.00 92.00 358 LYS A CA 1
ATOM 2892 C C . LYS A 1 358 ? 6.724 19.653 -19.124 1.00 92.00 358 LYS A C 1
ATOM 2894 O O . LYS A 1 358 ? 7.853 20.120 -19.005 1.00 92.00 358 LYS A O 1
ATOM 2899 N N . ALA A 1 359 ? 5.699 20.351 -19.614 1.00 91.50 359 ALA A N 1
ATOM 2900 C CA . ALA A 1 359 ? 5.797 21.760 -19.985 1.00 91.50 359 ALA A CA 1
ATOM 2901 C C . ALA A 1 359 ? 5.865 22.650 -18.738 1.00 91.50 359 ALA A C 1
ATOM 2903 O O . ALA A 1 359 ? 6.750 23.492 -18.627 1.00 91.50 359 ALA A O 1
ATOM 2904 N N . ASN A 1 360 ? 4.984 22.399 -17.765 1.00 92.31 360 ASN A N 1
ATOM 2905 C CA . ASN A 1 360 ? 4.879 23.221 -16.557 1.00 92.31 360 ASN A CA 1
ATOM 2906 C C . ASN A 1 360 ? 5.781 22.743 -15.411 1.00 92.31 360 ASN A C 1
ATOM 2908 O O . ASN A 1 360 ? 5.888 23.428 -14.396 1.00 92.31 360 ASN A O 1
ATOM 2912 N N . LYS A 1 361 ? 6.425 21.579 -15.573 1.00 93.56 361 LYS A N 1
ATOM 2913 C CA . LYS A 1 361 ? 7.208 20.881 -14.543 1.00 93.56 361 LYS A CA 1
ATOM 2914 C C . LYS A 1 361 ? 6.389 20.643 -13.268 1.00 93.56 361 LYS A C 1
ATOM 2916 O O . LYS A 1 361 ? 6.818 20.968 -12.164 1.00 93.56 361 LYS A O 1
ATOM 2921 N N . THR A 1 362 ? 5.189 20.093 -13.430 1.00 95.25 362 THR A N 1
ATOM 2922 C CA . THR A 1 362 ? 4.228 19.867 -12.336 1.00 95.25 362 THR A CA 1
ATOM 2923 C C . THR A 1 362 ? 3.686 18.444 -12.354 1.00 95.25 362 THR A C 1
ATOM 2925 O O . THR A 1 362 ? 3.702 17.789 -13.395 1.00 95.25 362 THR A O 1
ATOM 2928 N N . ALA A 1 363 ? 3.170 17.984 -11.218 1.00 97.00 363 ALA A N 1
ATOM 2929 C CA . ALA A 1 363 ? 2.456 16.720 -11.083 1.00 97.00 363 ALA A CA 1
ATOM 2930 C C . ALA A 1 363 ? 1.243 16.879 -10.153 1.00 97.00 363 ALA A C 1
ATOM 2932 O O . ALA A 1 363 ? 1.256 17.719 -9.255 1.00 97.00 363 ALA A O 1
ATOM 2933 N N . ILE A 1 364 ? 0.206 16.070 -10.356 1.00 97.25 364 ILE A N 1
ATOM 2934 C CA . ILE A 1 364 ? -0.916 15.919 -9.427 1.00 97.25 364 ILE A CA 1
ATOM 2935 C C . ILE A 1 364 ? -0.719 14.600 -8.690 1.00 97.25 364 ILE A C 1
ATOM 2937 O O . ILE A 1 364 ? -0.708 13.534 -9.308 1.00 97.25 364 ILE A O 1
ATOM 2941 N N . LEU A 1 365 ? -0.543 14.688 -7.376 1.00 97.25 365 LEU A N 1
ATOM 2942 C CA . LEU A 1 365 ? -0.426 13.544 -6.476 1.00 97.25 365 LEU A CA 1
ATOM 2943 C C . LEU A 1 365 ? -1.780 13.278 -5.825 1.00 97.25 365 LEU A C 1
ATOM 2945 O O . LEU A 1 365 ? -2.497 14.232 -5.522 1.00 97.25 365 LEU A O 1
ATOM 2949 N N . SER A 1 366 ? -2.108 12.013 -5.577 1.00 96.56 366 SER A N 1
ATOM 2950 C CA . SER A 1 366 ? -3.318 11.633 -4.850 1.00 96.56 366 SER A CA 1
ATOM 2951 C C . SER A 1 366 ? -3.075 10.461 -3.907 1.00 96.56 366 SER A C 1
ATOM 2953 O O . SER A 1 366 ? -2.206 9.627 -4.159 1.00 96.56 366 SER A O 1
ATOM 2955 N N . TRP A 1 367 ? -3.814 10.446 -2.801 1.00 95.81 367 TRP A N 1
ATOM 2956 C CA . TRP A 1 367 ? -3.788 9.416 -1.764 1.00 95.81 367 TRP A CA 1
ATOM 2957 C C . TRP A 1 367 ? -5.106 9.415 -0.987 1.00 95.81 367 TRP A C 1
ATOM 2959 O O . TRP A 1 367 ? -5.887 10.367 -1.079 1.00 95.81 367 TRP A O 1
ATOM 2969 N N . THR A 1 368 ? -5.345 8.374 -0.195 1.00 94.94 368 THR A N 1
ATOM 2970 C CA . THR A 1 368 ? -6.446 8.350 0.772 1.00 94.94 368 THR A CA 1
ATOM 2971 C C . THR A 1 368 ? -6.012 9.017 2.078 1.00 94.94 368 THR A C 1
ATOM 2973 O O . THR A 1 368 ? -4.980 8.666 2.651 1.00 94.94 368 THR A O 1
ATOM 2976 N N . ALA A 1 369 ? -6.779 10.005 2.547 1.00 94.69 369 ALA A N 1
ATOM 2977 C CA . ALA A 1 369 ? -6.475 10.755 3.762 1.00 94.69 369 ALA A CA 1
ATOM 2978 C C . ALA A 1 369 ? -6.426 9.826 4.993 1.00 94.69 369 ALA A C 1
ATOM 2980 O O . ALA A 1 369 ? -7.400 9.100 5.231 1.00 94.69 369 ALA A O 1
ATOM 2981 N N . PRO A 1 370 ? -5.340 9.854 5.788 1.00 94.50 370 PRO A N 1
ATOM 2982 C CA . PRO A 1 370 ? -5.309 9.233 7.105 1.00 94.50 370 PRO A CA 1
ATOM 2983 C C . PRO A 1 370 ? -6.092 10.081 8.124 1.00 94.50 370 PRO A C 1
ATOM 2985 O O . PRO A 1 370 ? -6.456 11.229 7.847 1.00 94.50 370 PRO A O 1
ATOM 2988 N N . GLY A 1 371 ? -6.349 9.514 9.301 1.00 90.94 371 GLY A N 1
ATOM 2989 C CA . GLY A 1 371 ? -6.823 10.265 10.463 1.00 90.94 371 GLY A CA 1
ATOM 2990 C C . GLY A 1 371 ? -5.677 10.936 11.221 1.00 90.94 371 GLY A C 1
ATOM 2991 O O . GLY A 1 371 ? -4.509 10.659 10.947 1.00 90.94 371 GLY A O 1
ATOM 2992 N N . ASP A 1 372 ? -6.023 11.803 12.172 1.00 87.88 372 ASP A N 1
ATOM 2993 C CA . ASP A 1 372 ? -5.099 12.359 13.172 1.00 87.88 372 ASP A CA 1
ATOM 2994 C C . ASP A 1 372 ? -4.531 11.221 14.031 1.00 87.88 372 ASP A C 1
ATOM 2996 O O . ASP A 1 372 ? -3.328 10.989 14.063 1.00 87.88 372 ASP A O 1
ATOM 3000 N N . ASN A 1 373 ? -5.434 10.404 14.582 1.00 87.69 373 ASN A N 1
ATOM 3001 C CA . ASN A 1 373 ? -5.108 9.255 15.419 1.00 87.69 373 ASN A CA 1
ATOM 3002 C C . ASN A 1 373 ? -5.517 7.975 14.695 1.00 87.69 373 ASN A C 1
ATOM 3004 O O . ASN A 1 373 ? -6.654 7.508 14.812 1.00 87.69 373 ASN A O 1
ATOM 3008 N N . LEU A 1 374 ? -4.582 7.417 13.919 1.00 87.75 374 LEU A N 1
ATOM 3009 C CA . LEU A 1 374 ? -4.811 6.333 12.956 1.00 87.75 374 LEU A CA 1
ATOM 3010 C C . LEU A 1 374 ? -5.867 6.693 11.899 1.00 87.75 374 LEU A C 1
ATOM 3012 O O . LEU A 1 374 ? -5.539 7.221 10.834 1.00 87.75 374 LEU A O 1
ATOM 3016 N N . ASP A 1 375 ? -7.124 6.392 12.210 1.00 85.56 375 ASP A N 1
ATOM 3017 C CA . ASP A 1 375 ? -8.276 6.398 11.307 1.00 85.56 375 ASP A CA 1
ATOM 3018 C C . ASP A 1 375 ? -9.384 7.324 11.838 1.00 85.56 375 ASP A C 1
ATOM 3020 O O . ASP A 1 375 ? -10.542 7.257 11.403 1.00 85.56 375 ASP A O 1
ATOM 3024 N N . ASP A 1 376 ? -9.062 8.144 12.841 1.00 84.06 376 ASP A N 1
ATOM 3025 C CA . ASP A 1 376 ? -9.976 9.086 13.473 1.00 84.06 376 ASP A CA 1
ATOM 3026 C C . ASP A 1 376 ? -9.506 10.531 13.355 1.00 84.06 376 ASP A C 1
ATOM 3028 O O . ASP A 1 376 ? -8.311 10.811 13.335 1.00 84.06 376 ASP A O 1
ATOM 3032 N N . ASP A 1 377 ? -10.482 11.430 13.255 1.00 82.31 377 ASP A N 1
ATOM 3033 C CA . ASP A 1 377 ? -10.294 12.854 12.977 1.00 82.31 377 ASP A CA 1
ATOM 3034 C C . ASP A 1 377 ? -9.475 13.125 11.692 1.00 82.31 377 ASP A C 1
ATOM 3036 O O . ASP A 1 377 ? -9.465 12.323 10.749 1.00 82.31 377 ASP A O 1
ATOM 3040 N N . LYS A 1 378 ? -8.863 14.302 11.597 1.00 89.62 378 LYS A N 1
ATOM 3041 C CA . LYS A 1 378 ? -8.134 14.800 10.439 1.00 89.62 378 LYS A CA 1
ATOM 3042 C C . LYS A 1 378 ? -6.737 15.241 10.861 1.00 89.62 378 LYS A C 1
ATOM 3044 O O . LYS A 1 378 ? -6.601 16.025 11.791 1.00 89.62 378 LYS A O 1
ATOM 3049 N N . VAL A 1 379 ? -5.735 14.846 10.080 1.00 92.75 379 VAL A N 1
ATOM 3050 C CA . VAL A 1 379 ? -4.363 15.340 10.245 1.00 92.75 379 VAL A CA 1
ATOM 3051 C C . VAL A 1 379 ? -4.273 16.870 10.202 1.00 92.75 379 VAL A C 1
ATOM 3053 O O . VAL A 1 379 ? -4.976 17.532 9.427 1.00 92.75 379 VAL A O 1
ATOM 3056 N N . ASP A 1 380 ? -3.340 17.423 10.973 1.00 93.44 380 ASP A N 1
ATOM 3057 C CA . ASP A 1 380 ? -3.011 18.851 10.965 1.00 93.44 380 ASP A CA 1
ATOM 3058 C C . ASP A 1 380 ? -2.332 19.256 9.648 1.00 93.44 380 ASP A C 1
ATOM 3060 O O . ASP A 1 380 ? -2.771 20.182 8.957 1.00 93.44 380 ASP A O 1
ATOM 3064 N N . HIS A 1 381 ? -1.291 18.514 9.253 1.00 95.06 381 HIS A N 1
ATOM 3065 C CA . HIS A 1 381 ? -0.603 18.709 7.979 1.00 95.06 381 HIS A CA 1
ATOM 3066 C C . HIS A 1 381 ? 0.072 17.444 7.455 1.00 95.06 381 HIS A C 1
ATOM 3068 O O . HIS A 1 381 ? 0.261 16.463 8.170 1.00 95.06 381 HIS A O 1
ATOM 3074 N N . TYR A 1 382 ? 0.470 17.476 6.181 1.00 96.31 382 TYR A N 1
ATOM 3075 C CA . TYR A 1 382 ? 1.367 16.464 5.627 1.00 96.31 382 TYR A CA 1
ATOM 3076 C C . TYR A 1 382 ? 2.782 17.010 5.492 1.00 96.31 382 TYR A C 1
ATOM 3078 O O . TYR A 1 382 ? 2.991 18.165 5.119 1.00 96.31 382 TYR A O 1
ATOM 3086 N N . GLU A 1 383 ? 3.766 16.150 5.712 1.00 95.25 383 GLU A N 1
ATOM 3087 C CA . GLU A 1 383 ? 5.145 16.395 5.309 1.00 95.25 383 GLU A CA 1
ATOM 3088 C C . GLU A 1 383 ? 5.430 15.619 4.022 1.00 95.25 383 GLU A C 1
ATOM 3090 O O . GLU A 1 383 ? 5.333 14.392 4.001 1.00 95.25 383 GLU A O 1
ATOM 3095 N N . LEU A 1 384 ? 5.796 16.328 2.954 1.00 94.75 384 LEU A N 1
ATOM 3096 C CA . LEU A 1 384 ? 6.224 15.758 1.681 1.00 94.75 384 LEU A CA 1
ATOM 3097 C C . LEU A 1 384 ? 7.739 15.826 1.560 1.00 94.75 384 LEU A C 1
ATOM 3099 O O . LEU A 1 384 ? 8.333 16.879 1.785 1.00 94.75 384 LEU A O 1
ATOM 3103 N N . PHE A 1 385 ? 8.344 14.720 1.141 1.00 92.25 385 PHE A N 1
ATOM 3104 C CA . PHE A 1 385 ? 9.763 14.620 0.835 1.00 92.25 385 PHE A CA 1
ATOM 3105 C C . PHE A 1 385 ? 9.935 14.260 -0.637 1.00 92.25 385 PHE A C 1
ATOM 3107 O O . PHE A 1 385 ? 9.454 13.220 -1.083 1.00 92.25 385 PHE A O 1
ATOM 3114 N N . SER A 1 386 ? 10.636 15.107 -1.389 1.00 90.81 386 SER A N 1
ATOM 3115 C CA . SER A 1 386 ? 10.962 14.861 -2.798 1.00 90.81 386 SER A CA 1
ATOM 3116 C C . SER A 1 386 ? 12.467 14.787 -3.013 1.00 90.81 386 SER A C 1
ATOM 3118 O O . SER A 1 386 ? 13.209 15.568 -2.417 1.00 90.81 386 SER A O 1
ATOM 3120 N N . GLY A 1 387 ? 12.920 13.912 -3.905 1.00 88.50 387 GLY A N 1
ATOM 3121 C CA . GLY A 1 387 ? 14.316 13.847 -4.332 1.00 88.50 387 GLY A CA 1
ATOM 3122 C C . GLY A 1 387 ? 14.463 13.320 -5.755 1.00 88.50 387 GLY A C 1
ATOM 3123 O O . GLY A 1 387 ? 13.560 12.680 -6.284 1.00 88.50 387 GLY A O 1
ATOM 3124 N N . VAL A 1 388 ? 15.613 13.586 -6.375 1.00 85.88 388 VAL A N 1
ATOM 3125 C CA . VAL A 1 388 ? 15.942 13.120 -7.739 1.00 85.88 388 VAL A CA 1
ATOM 3126 C C . VAL A 1 388 ? 16.627 11.752 -7.778 1.00 85.88 388 VAL A C 1
ATOM 3128 O O . VAL A 1 388 ? 16.810 11.163 -8.838 1.00 85.88 388 VAL A O 1
ATOM 3131 N N . ASN A 1 389 ? 17.016 11.242 -6.610 1.00 81.56 389 ASN A N 1
ATOM 3132 C CA . ASN A 1 389 ? 17.582 9.916 -6.423 1.00 81.56 389 ASN A CA 1
ATOM 3133 C C . ASN A 1 389 ? 16.671 9.133 -5.475 1.00 81.56 389 ASN A C 1
ATOM 3135 O O . ASN A 1 389 ? 16.426 9.576 -4.349 1.00 81.56 389 ASN A O 1
ATOM 3139 N N . ILE A 1 390 ? 16.183 7.973 -5.918 1.00 85.12 390 ILE A N 1
ATOM 3140 C CA . ILE A 1 390 ? 15.321 7.140 -5.081 1.00 85.12 390 ILE A CA 1
ATOM 3141 C C . ILE A 1 390 ? 16.042 6.645 -3.826 1.00 85.12 390 ILE A C 1
ATOM 3143 O O . ILE A 1 390 ? 15.398 6.510 -2.792 1.00 85.12 390 ILE A O 1
ATOM 3147 N N . ASP A 1 391 ? 17.359 6.441 -3.859 1.00 83.56 391 ASP A N 1
ATOM 3148 C CA . ASP A 1 391 ? 18.098 5.948 -2.690 1.00 83.56 391 ASP A CA 1
ATOM 3149 C C . ASP A 1 391 ? 18.081 6.957 -1.543 1.00 83.56 391 ASP A C 1
ATOM 3151 O O . ASP A 1 391 ? 17.980 6.582 -0.376 1.00 83.56 391 ASP A O 1
ATOM 3155 N N . ASP A 1 392 ? 18.126 8.249 -1.868 1.00 80.56 392 ASP A N 1
ATOM 3156 C CA . ASP A 1 392 ? 18.073 9.318 -0.872 1.00 80.56 392 ASP A CA 1
ATOM 3157 C C . ASP A 1 392 ? 16.680 9.415 -0.240 1.00 80.56 392 ASP A C 1
ATOM 3159 O O . ASP A 1 392 ? 16.563 9.657 0.961 1.00 80.56 392 ASP A O 1
ATOM 3163 N N . VAL A 1 393 ? 15.627 9.143 -1.017 1.00 85.00 393 VAL A N 1
ATOM 3164 C CA . VAL A 1 393 ? 14.250 9.055 -0.513 1.00 85.00 393 VAL A CA 1
ATOM 3165 C C . VAL A 1 393 ? 14.036 7.770 0.294 1.00 85.00 393 VAL A C 1
ATOM 3167 O O . VAL A 1 393 ? 13.466 7.819 1.380 1.00 85.00 393 VAL A O 1
ATOM 3170 N N . ARG A 1 394 ? 14.551 6.624 -0.167 1.00 83.56 394 ARG A N 1
ATOM 3171 C CA . ARG A 1 394 ? 14.440 5.330 0.526 1.00 83.56 394 ARG A CA 1
ATOM 3172 C C . ARG A 1 394 ? 15.136 5.351 1.882 1.00 83.56 394 ARG A C 1
ATOM 3174 O O . ARG A 1 394 ? 14.594 4.810 2.840 1.00 83.56 394 ARG A O 1
ATOM 3181 N N . LYS A 1 395 ? 16.292 6.011 2.008 1.00 82.25 395 LYS A N 1
ATOM 3182 C CA . LYS A 1 395 ? 16.980 6.169 3.304 1.00 82.25 395 LYS A CA 1
ATOM 3183 C C . LYS A 1 395 ? 16.093 6.838 4.355 1.00 82.25 395 LYS A C 1
ATOM 3185 O O . LYS A 1 395 ? 16.219 6.502 5.530 1.00 82.25 395 LYS A O 1
ATOM 3190 N N . LEU A 1 396 ? 15.155 7.704 3.962 1.00 79.25 396 LEU A N 1
ATOM 3191 C CA . LEU A 1 396 ? 14.197 8.299 4.900 1.00 79.25 396 LEU A CA 1
ATOM 3192 C C . LEU A 1 396 ? 13.306 7.236 5.562 1.00 79.25 396 LEU A C 1
ATOM 3194 O O . LEU A 1 396 ? 12.951 7.401 6.724 1.00 79.25 396 LEU A O 1
ATOM 3198 N N . LEU A 1 397 ? 13.003 6.128 4.871 1.00 75.81 397 LEU A N 1
ATOM 3199 C CA . LEU A 1 397 ? 12.231 5.007 5.424 1.00 75.81 397 LEU A CA 1
ATOM 3200 C C . LEU A 1 397 ? 12.997 4.255 6.525 1.00 75.81 397 LEU A C 1
ATOM 3202 O O . LEU A 1 397 ? 12.388 3.738 7.453 1.00 75.81 397 LEU A O 1
ATOM 3206 N N . SER A 1 398 ? 14.331 4.205 6.442 1.00 66.81 398 SER A N 1
ATOM 3207 C CA . SER A 1 398 ? 15.185 3.529 7.436 1.00 66.81 398 SER A CA 1
ATOM 3208 C C . SER A 1 398 ? 15.500 4.365 8.681 1.00 66.81 398 SER A C 1
ATOM 3210 O O . SER A 1 398 ? 16.006 3.841 9.673 1.00 66.81 398 SER A O 1
ATOM 3212 N N . VAL A 1 399 ? 15.228 5.670 8.646 1.00 61.62 399 VAL A N 1
ATOM 3213 C CA . VAL A 1 399 ? 15.547 6.589 9.739 1.00 61.62 399 VAL A CA 1
ATOM 3214 C C . VAL A 1 399 ? 14.412 6.573 10.765 1.00 61.62 399 VAL A C 1
ATOM 3216 O O . VAL A 1 399 ? 13.376 7.206 10.597 1.00 61.62 399 VAL A O 1
ATOM 3219 N N . THR A 1 400 ? 14.637 5.887 11.883 1.00 47.97 400 THR A N 1
ATOM 3220 C CA . THR A 1 400 ? 13.742 5.865 13.055 1.00 47.97 400 THR A CA 1
ATOM 3221 C C . THR A 1 400 ? 13.840 7.118 13.937 1.00 47.97 400 THR A C 1
ATOM 3223 O O . THR A 1 400 ? 13.095 7.252 14.906 1.00 47.97 400 THR A O 1
ATOM 3226 N N . ASN A 1 401 ? 14.733 8.065 13.627 1.00 40.12 401 ASN A N 1
ATOM 3227 C CA . ASN A 1 401 ? 14.995 9.224 14.479 1.00 40.12 401 ASN A CA 1
ATOM 3228 C C . ASN A 1 401 ? 14.200 10.466 14.062 1.00 40.12 401 ASN A C 1
ATOM 3230 O O . ASN A 1 401 ? 14.405 11.024 12.986 1.00 40.12 401 ASN A O 1
ATOM 3234 N N . LYS A 1 402 ? 13.398 10.983 15.004 1.00 41.72 402 LYS A N 1
ATOM 3235 C CA . LYS A 1 402 ? 12.657 12.259 14.944 1.00 41.72 402 LYS A CA 1
ATOM 3236 C C . LYS A 1 402 ? 13.534 13.512 14.687 1.00 41.72 402 LYS A C 1
ATOM 3238 O O . LYS A 1 402 ? 12.989 14.606 14.593 1.00 41.72 402 LYS A O 1
ATOM 3243 N N . HIS A 1 403 ? 14.865 13.387 14.555 1.00 39.84 403 HIS A N 1
ATOM 3244 C CA . HIS A 1 403 ? 15.800 14.527 14.569 1.00 39.84 403 HIS A CA 1
ATOM 3245 C C . HIS A 1 403 ? 16.981 14.504 13.582 1.00 39.84 403 HIS A C 1
ATOM 3247 O O . HIS A 1 403 ? 17.847 15.371 13.680 1.00 39.84 403 HIS A O 1
ATOM 3253 N N . SER A 1 404 ? 17.066 13.598 12.607 1.00 39.25 404 SER A N 1
ATOM 3254 C CA . SER A 1 404 ? 18.151 13.699 11.613 1.00 39.25 404 SER A CA 1
ATOM 3255 C C . SER A 1 404 ? 17.756 14.607 10.448 1.00 39.25 404 SER A C 1
ATOM 3257 O O . SER A 1 404 ? 16.752 14.368 9.777 1.00 39.25 404 SER A O 1
ATOM 3259 N N . HIS A 1 405 ? 18.565 15.638 10.200 1.00 42.88 405 HIS A N 1
ATOM 3260 C CA . HIS A 1 405 ? 18.499 16.442 8.981 1.00 42.88 405 HIS A CA 1
ATOM 3261 C C . HIS A 1 405 ? 18.571 15.542 7.737 1.00 42.88 405 HIS A C 1
ATOM 3263 O O . HIS A 1 405 ? 19.332 14.569 7.753 1.00 42.88 405 HIS A O 1
ATOM 3269 N N . PRO A 1 406 ? 17.803 15.844 6.672 1.00 45.03 406 PRO A N 1
ATOM 3270 C CA . PRO A 1 406 ? 17.853 15.077 5.437 1.00 45.03 406 PRO A CA 1
ATOM 3271 C C . PRO A 1 406 ? 19.301 14.995 4.957 1.00 45.03 406 PRO A C 1
ATOM 3273 O O . PRO A 1 406 ? 19.976 16.009 4.770 1.00 45.03 406 PRO A O 1
ATOM 3276 N N . MET A 1 407 ? 19.784 13.764 4.794 1.00 46.50 407 MET A N 1
ATOM 3277 C CA . MET A 1 407 ? 21.052 13.492 4.134 1.00 46.50 407 MET A CA 1
ATOM 3278 C C . MET A 1 407 ? 20.985 14.179 2.758 1.00 46.50 407 MET A C 1
ATOM 3280 O O . MET A 1 407 ? 20.037 13.959 2.008 1.00 46.50 407 MET A O 1
ATOM 3284 N N . HIS A 1 408 ? 21.914 15.105 2.509 1.00 47.97 408 HIS A N 1
ATOM 3285 C CA . HIS A 1 408 ? 21.919 16.087 1.416 1.00 47.97 408 HIS A CA 1
ATOM 3286 C C . HIS A 1 408 ? 21.230 15.610 0.114 1.00 47.97 408 HIS A C 1
ATOM 3288 O O . HIS A 1 408 ? 21.825 14.825 -0.618 1.00 47.97 408 HIS A O 1
ATOM 3294 N N . ARG A 1 409 ? 20.014 16.130 -0.162 1.00 59.59 409 ARG A N 1
ATOM 3295 C CA . ARG A 1 409 ? 19.353 16.394 -1.474 1.00 59.59 409 ARG A CA 1
ATOM 3296 C C . ARG A 1 409 ? 17.825 16.273 -1.433 1.00 59.59 409 ARG A C 1
ATOM 3298 O O . ARG A 1 409 ? 17.192 16.800 -2.341 1.00 59.59 409 ARG A O 1
ATOM 3305 N N . SER A 1 410 ? 17.207 15.625 -0.446 1.00 70.31 410 SER A N 1
ATOM 3306 C CA . SER A 1 410 ? 15.738 15.623 -0.368 1.00 70.31 410 SER A CA 1
ATOM 3307 C C . SER A 1 410 ? 15.201 16.962 0.154 1.00 70.31 410 SER A C 1
ATOM 3309 O O . SER A 1 410 ? 15.794 17.589 1.033 1.00 70.31 410 SER A O 1
ATOM 3311 N N . ILE A 1 411 ? 14.087 17.424 -0.415 1.00 78.69 411 ILE A N 1
ATOM 3312 C CA . ILE A 1 411 ? 13.399 18.656 -0.013 1.00 78.69 411 ILE A CA 1
ATOM 3313 C C . ILE A 1 411 ? 12.161 18.271 0.782 1.00 78.69 411 ILE A C 1
ATOM 3315 O O . ILE A 1 411 ? 11.344 17.489 0.300 1.00 78.69 411 ILE A O 1
ATOM 3319 N N . ARG A 1 412 ? 12.026 18.845 1.981 1.00 87.06 412 ARG A N 1
ATOM 3320 C CA . ARG A 1 412 ? 10.823 18.736 2.807 1.00 87.06 412 ARG A CA 1
ATOM 3321 C C . ARG A 1 412 ? 9.888 19.913 2.525 1.00 87.06 412 ARG A C 1
ATOM 3323 O O . ARG A 1 412 ? 10.328 21.060 2.502 1.00 87.06 412 ARG A O 1
ATOM 3330 N N . THR A 1 413 ? 8.601 19.647 2.343 1.00 87.06 413 THR A N 1
ATOM 3331 C CA . THR A 1 413 ? 7.546 20.658 2.172 1.00 87.06 413 THR A CA 1
ATOM 3332 C C . THR A 1 413 ? 6.351 20.299 3.047 1.00 87.06 413 THR A C 1
ATOM 3334 O O . THR A 1 413 ? 5.907 19.155 3.028 1.00 87.06 413 THR A O 1
ATOM 3337 N N . ASN A 1 414 ? 5.826 21.262 3.806 1.00 91.38 414 ASN A N 1
ATOM 3338 C CA . ASN A 1 414 ? 4.590 21.064 4.561 1.00 91.38 414 ASN A CA 1
ATOM 3339 C C . ASN A 1 414 ? 3.386 21.373 3.661 1.00 91.38 414 ASN A C 1
ATOM 3341 O O . ASN A 1 414 ? 3.365 22.394 2.970 1.00 91.38 414 ASN A O 1
ATOM 3345 N N . ILE A 1 415 ? 2.391 20.493 3.673 1.00 92.56 415 ILE A N 1
ATOM 3346 C CA . ILE A 1 415 ? 1.172 20.590 2.872 1.00 92.56 415 ILE A CA 1
ATOM 3347 C C . ILE A 1 415 ? -0.006 20.785 3.812 1.00 92.56 415 ILE A C 1
ATOM 3349 O O . ILE A 1 415 ? -0.219 19.985 4.721 1.00 92.56 415 ILE A O 1
ATOM 3353 N N . VAL A 1 416 ? -0.796 21.821 3.541 1.00 91.56 416 VAL A N 1
ATOM 3354 C CA . VAL A 1 416 ? -2.074 22.032 4.220 1.00 91.56 416 VAL A CA 1
ATOM 3355 C C . VAL A 1 416 ? -3.089 21.028 3.658 1.00 91.56 416 VAL A C 1
ATOM 3357 O O . VAL A 1 416 ? -3.329 21.053 2.447 1.00 91.56 416 VAL A O 1
ATOM 3360 N N . PRO A 1 417 ? -3.684 20.155 4.488 1.00 89.31 417 PRO A N 1
ATOM 3361 C CA . PRO A 1 417 ? -4.671 19.180 4.044 1.00 89.31 417 PRO A CA 1
ATOM 3362 C C . PRO A 1 417 ? -5.927 19.881 3.533 1.00 89.31 417 PRO A C 1
ATOM 3364 O O . PRO A 1 417 ? -6.299 20.955 4.032 1.00 89.31 417 PRO A O 1
ATOM 3367 N N . SER A 1 418 ? -6.639 19.261 2.593 1.00 89.50 418 SER A N 1
ATOM 3368 C CA . SER A 1 418 ? -7.934 19.793 2.169 1.00 89.50 418 SER A CA 1
ATOM 3369 C C . SER A 1 418 ? -8.982 19.599 3.276 1.00 89.50 418 SER A C 1
ATOM 3371 O O . SER A 1 418 ? -8.665 19.224 4.401 1.00 89.50 418 SER A O 1
ATOM 3373 N N . ARG A 1 419 ? -10.259 19.918 3.036 1.00 85.12 419 ARG A N 1
ATOM 3374 C CA . ARG A 1 419 ? -11.309 19.774 4.070 1.00 85.12 419 ARG A CA 1
ATOM 3375 C C . ARG A 1 419 ? -11.805 18.335 4.248 1.00 85.12 419 ARG A C 1
ATOM 3377 O O . ARG A 1 419 ? -12.797 18.134 4.941 1.00 85.12 419 ARG A O 1
ATOM 3384 N N . VAL A 1 420 ? -11.167 17.367 3.600 1.00 82.88 420 VAL A N 1
ATOM 3385 C CA . VAL A 1 420 ? -11.562 15.963 3.686 1.00 82.88 420 VAL A CA 1
ATOM 3386 C C . VAL A 1 420 ? -11.077 15.328 4.993 1.00 82.88 420 VAL A C 1
ATOM 3388 O O . VAL A 1 420 ? -10.099 15.779 5.587 1.00 82.88 420 VAL A O 1
ATOM 3391 N N . THR A 1 421 ? -11.800 14.311 5.454 1.00 86.06 421 THR A N 1
ATOM 3392 C CA . THR A 1 421 ? -11.481 13.515 6.651 1.00 86.06 421 THR A CA 1
ATOM 3393 C C . THR A 1 421 ? -10.899 12.162 6.248 1.00 86.06 421 THR A C 1
ATOM 3395 O O . THR A 1 421 ? -10.834 11.854 5.055 1.00 86.06 421 THR A O 1
ATOM 3398 N N . PHE A 1 422 ? -10.537 11.333 7.232 1.00 90.62 422 PHE A N 1
ATOM 3399 C CA . PHE A 1 422 ? -10.119 9.948 7.008 1.00 90.62 422 PHE A CA 1
ATOM 3400 C C . PHE A 1 422 ? -10.963 9.220 5.944 1.00 90.62 422 PHE A C 1
ATOM 3402 O O . PHE A 1 422 ? -12.195 9.315 5.929 1.00 90.62 422 PHE A O 1
ATOM 3409 N N . GLY A 1 423 ? -10.286 8.477 5.066 1.00 88.94 423 GLY A N 1
ATOM 3410 C CA . GLY A 1 423 ? -10.908 7.607 4.067 1.00 88.94 423 GLY A CA 1
ATOM 3411 C C . GLY A 1 423 ? -11.345 8.305 2.775 1.00 88.94 423 GLY A C 1
ATOM 3412 O O . GLY A 1 423 ? -11.727 7.626 1.821 1.00 88.94 423 GLY A O 1
ATOM 3413 N N . PHE A 1 424 ? -11.268 9.636 2.709 1.00 91.00 424 PHE A N 1
ATOM 3414 C CA . PHE A 1 424 ? -11.546 10.404 1.496 1.00 91.00 424 PHE A CA 1
ATOM 3415 C C . PHE A 1 424 ? -10.277 10.686 0.691 1.00 91.00 424 PHE A C 1
ATOM 3417 O O . PHE A 1 424 ? -9.167 10.714 1.216 1.00 91.00 424 PHE A O 1
ATOM 3424 N N . GLN A 1 425 ? -10.453 10.924 -0.607 1.00 94.38 425 GLN A N 1
ATOM 3425 C CA . GLN A 1 425 ? -9.348 11.181 -1.521 1.00 94.38 425 GLN A CA 1
ATOM 3426 C C . GLN A 1 425 ? -8.791 12.603 -1.349 1.00 94.38 425 GLN A C 1
ATOM 3428 O O . GLN A 1 425 ? -9.521 13.588 -1.475 1.00 94.38 425 GLN A O 1
ATOM 3433 N N . GLU A 1 426 ? -7.480 12.697 -1.148 1.00 95.31 426 GLU A N 1
ATOM 3434 C CA . GLU A 1 426 ? -6.702 13.933 -1.200 1.00 95.31 426 GLU A CA 1
ATOM 3435 C C . GLU A 1 426 ? -6.040 14.102 -2.565 1.00 95.31 426 GLU A C 1
ATOM 3437 O O . GLU A 1 426 ? -5.693 13.130 -3.244 1.00 95.31 426 GLU A O 1
ATOM 3442 N N . ASN A 1 427 ? -5.859 15.356 -2.974 1.00 96.00 427 ASN A N 1
ATOM 3443 C CA . ASN A 1 427 ? -5.158 15.706 -4.203 1.00 96.00 427 ASN A CA 1
ATOM 3444 C C . ASN A 1 427 ? -4.246 16.905 -3.958 1.00 96.00 427 ASN A C 1
ATOM 3446 O O . ASN A 1 427 ? -4.678 17.918 -3.408 1.00 96.00 427 ASN A O 1
ATOM 3450 N N . TYR A 1 428 ? -3.005 16.821 -4.426 1.00 96.50 428 TYR A N 1
ATOM 3451 C CA . TYR A 1 428 ? -2.026 17.888 -4.267 1.00 96.50 428 TYR A CA 1
ATOM 3452 C C . TYR A 1 428 ? -1.352 18.242 -5.587 1.00 96.50 428 TYR A C 1
ATOM 3454 O O . TYR A 1 428 ? -0.804 17.384 -6.283 1.00 96.50 428 TYR A O 1
ATOM 3462 N N . PHE A 1 429 ? -1.375 19.534 -5.913 1.00 96.25 429 PHE A N 1
ATOM 3463 C CA . PHE A 1 429 ? -0.652 20.091 -7.046 1.00 96.25 429 PHE A CA 1
ATOM 3464 C C . PHE A 1 429 ? 0.804 20.337 -6.647 1.00 96.25 429 PHE A C 1
ATOM 3466 O O . PHE A 1 429 ? 1.123 21.297 -5.946 1.00 96.25 429 PHE A O 1
ATOM 3473 N N . TRP A 1 430 ? 1.691 19.463 -7.106 1.00 95.81 430 TRP A N 1
ATOM 3474 C CA . TRP A 1 430 ? 3.119 19.546 -6.853 1.00 95.81 430 TRP A CA 1
ATOM 3475 C C . TRP A 1 430 ? 3.840 20.233 -8.016 1.00 95.81 430 TRP A C 1
ATOM 3477 O O . TRP A 1 430 ? 3.591 19.942 -9.190 1.00 95.81 430 TRP A O 1
ATOM 3487 N N . LYS A 1 431 ? 4.774 21.132 -7.697 1.00 93.75 431 LYS A N 1
ATOM 3488 C CA . LYS A 1 431 ? 5.632 21.814 -8.672 1.00 93.75 431 LYS A CA 1
ATOM 3489 C C . LYS A 1 431 ? 7.090 21.470 -8.404 1.00 93.75 431 LYS A C 1
ATOM 3491 O O . LYS A 1 431 ? 7.541 21.549 -7.264 1.00 93.75 431 LYS A O 1
ATOM 3496 N N . ALA A 1 432 ? 7.814 21.133 -9.467 1.00 91.25 432 ALA A N 1
ATOM 3497 C CA . ALA A 1 432 ? 9.223 20.796 -9.388 1.00 91.25 432 ALA A CA 1
ATOM 3498 C C . ALA A 1 432 ? 10.051 21.958 -8.809 1.00 91.25 432 ALA A C 1
ATOM 3500 O O . ALA A 1 432 ? 9.900 23.100 -9.262 1.00 91.25 432 ALA A O 1
ATOM 3501 N N . PRO A 1 433 ? 10.946 21.684 -7.846 1.00 87.44 433 PRO A N 1
ATOM 3502 C CA . PRO A 1 433 ? 11.931 22.653 -7.388 1.00 87.44 433 PRO A CA 1
ATOM 3503 C C . PRO A 1 433 ? 12.856 23.084 -8.544 1.00 87.44 433 PRO A C 1
ATOM 3505 O O . PRO A 1 433 ? 13.294 22.223 -9.310 1.00 87.44 433 PRO A O 1
ATOM 3508 N N . PRO A 1 434 ? 13.189 24.383 -8.676 1.00 77.88 434 PRO A N 1
ATOM 3509 C CA . PRO A 1 434 ? 13.889 24.921 -9.848 1.00 77.88 434 PRO A CA 1
ATOM 3510 C C . PRO A 1 434 ? 15.302 24.353 -10.063 1.00 77.88 434 PRO A C 1
ATOM 3512 O O . PRO A 1 434 ? 15.715 24.203 -11.209 1.00 77.88 434 PRO A O 1
ATOM 3515 N N . ASP A 1 435 ? 16.008 23.980 -8.991 1.00 77.81 435 ASP A N 1
ATOM 3516 C CA . ASP A 1 435 ? 17.424 23.578 -9.046 1.00 77.81 435 ASP A CA 1
ATOM 3517 C C . ASP A 1 435 ? 17.650 22.060 -8.905 1.00 77.81 435 ASP A C 1
ATOM 3519 O O . ASP A 1 435 ? 18.777 21.604 -8.704 1.00 77.81 435 ASP A O 1
ATOM 3523 N N . GLN A 1 436 ? 16.588 21.248 -8.978 1.00 74.00 436 GLN A N 1
ATOM 3524 C CA . GLN A 1 436 ? 16.693 19.795 -8.819 1.00 74.00 436 GLN A CA 1
ATOM 3525 C C . GLN A 1 436 ? 16.616 19.057 -10.149 1.00 74.00 436 GLN A C 1
ATOM 3527 O O . GLN A 1 436 ? 15.530 18.813 -10.662 1.00 74.00 436 GLN A O 1
ATOM 3532 N N . VAL A 1 437 ? 17.776 18.631 -10.646 1.00 74.62 437 VAL A N 1
ATOM 3533 C CA . VAL A 1 437 ? 17.934 17.675 -11.751 1.00 74.62 437 VAL A CA 1
ATOM 3534 C C . VAL A 1 437 ? 18.731 16.460 -11.277 1.00 74.62 437 VAL A C 1
ATOM 3536 O O . VAL A 1 437 ? 19.538 16.551 -10.350 1.00 74.62 437 VAL A O 1
ATOM 3539 N N . ASP A 1 438 ? 18.498 15.311 -11.901 1.00 69.50 438 ASP A N 1
ATOM 3540 C CA . ASP A 1 438 ? 19.269 14.095 -11.678 1.00 69.50 438 ASP A CA 1
ATOM 3541 C C . ASP A 1 438 ? 20.695 14.197 -12.260 1.00 69.50 438 ASP A C 1
ATOM 3543 O O . ASP A 1 438 ? 21.079 15.185 -12.895 1.00 69.50 438 ASP A O 1
ATOM 3547 N N . PHE A 1 439 ? 21.502 13.151 -12.055 1.00 66.69 439 PHE A N 1
ATOM 3548 C CA . PHE A 1 439 ? 22.894 13.095 -12.525 1.00 66.69 439 PHE A CA 1
ATOM 3549 C C . PHE A 1 439 ? 23.053 13.173 -14.054 1.00 66.69 439 PHE A C 1
ATOM 3551 O O . PHE A 1 439 ? 24.155 13.429 -14.536 1.00 66.69 439 PHE A O 1
ATOM 3558 N N . HIS A 1 440 ? 21.976 12.975 -14.815 1.00 74.12 440 HIS A N 1
ATOM 3559 C CA . HIS A 1 440 ? 21.941 13.064 -16.272 1.00 74.12 440 HIS A CA 1
ATOM 3560 C C . HIS A 1 440 ? 21.307 14.373 -16.771 1.00 74.12 440 HIS A C 1
ATOM 3562 O O . HIS A 1 440 ? 21.059 14.509 -17.971 1.00 74.12 440 HIS A O 1
ATOM 3568 N N . GLY A 1 441 ? 21.038 15.336 -15.881 1.00 76.94 441 GLY A N 1
ATOM 3569 C CA . GLY A 1 441 ? 20.380 16.599 -16.222 1.00 76.94 441 GLY A CA 1
ATOM 3570 C C . GLY A 1 441 ? 18.888 16.444 -16.530 1.00 76.94 441 GLY A C 1
ATOM 3571 O O . GLY A 1 441 ? 18.293 17.318 -17.162 1.00 76.94 441 GLY A O 1
ATOM 3572 N N . LYS A 1 442 ? 18.276 15.329 -16.121 1.00 83.56 442 LYS A N 1
ATOM 3573 C CA . LYS A 1 442 ? 16.852 15.046 -16.289 1.00 83.56 442 LYS A CA 1
ATOM 3574 C C . LYS A 1 442 ? 16.077 15.315 -15.001 1.00 83.56 442 LYS A C 1
ATOM 3576 O O . LYS A 1 442 ? 16.621 15.409 -13.911 1.00 83.56 442 LYS A O 1
ATOM 3581 N N . LEU A 1 443 ? 14.768 15.472 -15.133 1.00 87.00 443 LEU A N 1
ATOM 3582 C CA . LEU A 1 443 ? 13.839 15.805 -14.060 1.00 87.00 443 LEU A CA 1
ATOM 3583 C C . LEU A 1 443 ? 13.081 14.539 -13.667 1.00 87.00 443 LEU A C 1
ATOM 3585 O O . LEU A 1 443 ? 11.922 14.346 -14.036 1.00 87.00 443 LEU A O 1
ATOM 3589 N N . HIS A 1 444 ? 13.782 13.616 -13.019 1.00 90.94 444 HIS A N 1
ATOM 3590 C CA . HIS A 1 444 ? 13.221 12.381 -12.478 1.00 90.94 444 HIS A CA 1
ATOM 3591 C C . HIS A 1 444 ? 13.045 12.566 -10.977 1.00 90.94 444 HIS A C 1
ATOM 3593 O O . HIS A 1 444 ? 13.972 13.029 -10.323 1.00 90.94 444 HIS A O 1
ATOM 3599 N N . TYR A 1 445 ? 11.868 12.248 -10.444 1.00 91.94 445 TYR A N 1
ATOM 3600 C CA . TYR A 1 445 ? 11.556 12.488 -9.037 1.00 91.94 445 TYR A CA 1
ATOM 3601 C C . TYR A 1 445 ? 11.015 11.236 -8.371 1.00 91.94 445 TYR A C 1
ATOM 3603 O O . TYR A 1 445 ? 10.217 10.509 -8.960 1.00 91.94 445 TYR A O 1
ATOM 3611 N N . ALA A 1 446 ? 11.437 11.037 -7.128 1.00 92.88 446 ALA A N 1
ATOM 3612 C CA . ALA A 1 446 ? 10.841 10.149 -6.150 1.00 92.88 446 ALA A CA 1
ATOM 3613 C C . ALA A 1 446 ? 10.206 11.000 -5.040 1.00 92.88 446 ALA A C 1
ATOM 3615 O O . ALA A 1 446 ? 10.818 11.969 -4.577 1.00 92.88 446 ALA A O 1
ATOM 3616 N N . ILE A 1 447 ? 8.987 10.656 -4.625 1.00 93.81 447 ILE A N 1
ATOM 3617 C CA . ILE A 1 447 ? 8.242 11.359 -3.575 1.00 93.81 447 ILE A CA 1
ATOM 3618 C C . ILE A 1 447 ? 7.706 10.361 -2.548 1.00 93.81 447 ILE A C 1
ATOM 3620 O O . ILE A 1 447 ? 7.229 9.285 -2.908 1.00 93.81 447 ILE A O 1
ATOM 3624 N N . VAL A 1 448 ? 7.761 10.754 -1.276 1.00 94.31 448 VAL A N 1
ATOM 3625 C CA . VAL A 1 448 ? 7.061 10.123 -0.146 1.00 94.31 448 VAL A CA 1
ATOM 3626 C C . VAL A 1 448 ? 6.394 11.197 0.702 1.00 94.31 448 VAL A C 1
ATOM 3628 O O . VAL A 1 448 ? 6.867 12.335 0.750 1.00 94.31 448 VAL A O 1
ATOM 3631 N N . ILE A 1 449 ? 5.317 10.839 1.395 1.00 95.62 449 ILE A N 1
ATOM 3632 C CA . ILE A 1 449 ? 4.609 11.737 2.311 1.00 95.62 449 ILE A CA 1
ATOM 3633 C C . ILE A 1 449 ? 4.329 11.054 3.653 1.00 95.62 449 ILE A C 1
ATOM 3635 O O . ILE A 1 449 ? 4.405 9.833 3.761 1.00 95.62 449 ILE A O 1
ATOM 3639 N N . ARG A 1 450 ? 3.981 11.829 4.679 1.00 94.75 450 ARG A N 1
ATOM 3640 C CA . ARG A 1 450 ? 3.370 11.330 5.923 1.00 94.75 450 ARG A CA 1
ATOM 3641 C C . ARG A 1 450 ? 2.412 12.356 6.508 1.00 94.75 450 ARG A C 1
ATOM 3643 O O . ARG A 1 450 ? 2.616 13.551 6.303 1.00 94.75 450 ARG A O 1
ATOM 3650 N N . GLY A 1 451 ? 1.407 11.886 7.241 1.00 94.44 451 GLY A N 1
ATOM 3651 C CA . GLY A 1 451 ? 0.566 12.737 8.081 1.00 94.44 451 GLY A CA 1
ATOM 3652 C C . GLY A 1 451 ? 1.275 13.113 9.382 1.00 94.44 451 GLY A C 1
ATOM 3653 O O . GLY A 1 451 ? 2.070 12.326 9.909 1.00 94.44 451 GLY A O 1
ATOM 3654 N N . VAL A 1 452 ? 0.987 14.309 9.881 1.00 93.75 452 VAL A N 1
ATOM 3655 C CA . VAL A 1 452 ? 1.397 14.798 11.198 1.00 93.75 452 VAL A CA 1
ATOM 3656 C C . VAL A 1 452 ? 0.155 15.290 11.927 1.00 93.75 452 VAL A C 1
ATOM 3658 O O . VAL A 1 452 ? -0.657 16.003 11.332 1.00 93.75 452 VAL A O 1
ATOM 3661 N N . ASP A 1 453 ? 0.017 14.876 13.182 1.00 92.06 453 ASP A N 1
ATOM 3662 C CA . ASP A 1 453 ? -1.119 15.252 14.010 1.00 92.06 453 ASP A CA 1
ATOM 3663 C C . ASP A 1 453 ? -0.987 16.654 14.624 1.00 92.06 453 ASP A C 1
ATOM 3665 O O . ASP A 1 453 ? 0.048 17.327 14.520 1.00 92.06 453 ASP A O 1
ATOM 3669 N N . SER A 1 454 ? -2.051 17.085 15.296 1.00 90.19 454 SER A N 1
ATOM 3670 C CA . SER A 1 454 ? -2.137 18.387 15.965 1.00 90.19 454 SER A CA 1
ATOM 3671 C C . SER A 1 454 ? -1.122 18.601 17.105 1.00 90.19 454 SER A C 1
ATOM 3673 O O . SER A 1 454 ? -0.797 19.747 17.434 1.00 90.19 454 SER A O 1
ATOM 3675 N N . VAL A 1 455 ? -0.573 17.530 17.695 1.00 89.38 455 VAL A N 1
ATOM 3676 C CA . VAL A 1 455 ? 0.437 17.587 18.771 1.00 89.38 455 VAL A CA 1
ATOM 3677 C C . VAL A 1 455 ? 1.869 17.314 18.283 1.00 89.38 455 VAL A C 1
ATOM 3679 O O . VAL A 1 455 ? 2.824 17.391 19.066 1.00 89.38 455 VAL A O 1
ATOM 3682 N N . GLY A 1 456 ? 2.042 17.030 16.991 1.00 89.56 456 GLY A N 1
ATOM 3683 C CA . GLY A 1 456 ? 3.316 16.779 16.329 1.00 89.56 456 GLY A CA 1
ATOM 3684 C C . GLY A 1 456 ? 3.778 15.316 16.290 1.00 89.56 456 GLY A C 1
ATOM 3685 O O . GLY A 1 456 ? 4.959 15.082 15.994 1.00 89.56 456 GLY A O 1
ATOM 3686 N N . ASN A 1 457 ? 2.933 14.315 16.570 1.00 88.56 457 ASN A N 1
ATOM 3687 C CA . ASN A 1 457 ? 3.271 12.939 16.208 1.00 88.56 457 ASN A CA 1
ATOM 3688 C C . ASN A 1 457 ? 3.153 12.762 14.697 1.00 88.56 457 ASN A C 1
ATOM 3690 O O . ASN A 1 457 ? 2.195 13.165 14.047 1.00 88.56 457 ASN A O 1
ATOM 3694 N N . ALA A 1 458 ? 4.173 12.136 14.123 1.00 91.12 458 ALA A N 1
ATOM 3695 C CA . ALA A 1 458 ? 4.238 11.878 12.699 1.00 91.12 458 ALA A CA 1
ATOM 3696 C C . ALA A 1 458 ? 3.994 10.395 12.435 1.00 91.12 458 ALA A C 1
ATOM 3698 O O . ALA A 1 458 ? 4.645 9.538 13.046 1.00 91.12 458 ALA A O 1
ATOM 3699 N N . GLY A 1 459 ? 3.103 10.112 11.488 1.00 90.25 459 GLY A N 1
ATOM 3700 C CA . GLY A 1 459 ? 2.891 8.774 10.956 1.00 90.25 459 GLY A CA 1
ATOM 3701 C C . GLY A 1 459 ? 4.131 8.229 10.252 1.00 90.25 459 GLY A C 1
ATOM 3702 O O . GLY A 1 459 ? 5.119 8.930 9.988 1.00 90.25 459 GLY A O 1
ATOM 3703 N N . LYS A 1 460 ? 4.080 6.944 9.903 1.00 90.81 460 LYS A N 1
ATOM 3704 C CA . LYS A 1 460 ? 5.094 6.351 9.027 1.00 90.81 460 LYS A CA 1
ATOM 3705 C C . LYS A 1 460 ? 5.030 6.988 7.633 1.00 90.81 460 LYS A C 1
ATOM 3707 O O . LYS A 1 460 ? 3.965 7.383 7.164 1.00 90.81 460 LYS A O 1
ATOM 3712 N N . LEU A 1 461 ? 6.178 7.040 6.961 1.00 92.62 461 LEU A N 1
ATOM 3713 C CA . LEU A 1 461 ? 6.270 7.476 5.566 1.00 92.62 461 LEU A CA 1
ATOM 3714 C C . LEU A 1 461 ? 5.495 6.537 4.640 1.00 92.62 461 LEU A C 1
ATOM 3716 O O . LEU A 1 461 ? 5.449 5.327 4.872 1.00 92.62 461 LEU A O 1
ATOM 3720 N N . SER A 1 462 ? 4.918 7.105 3.586 1.00 94.50 462 SER A N 1
ATOM 3721 C CA . SER A 1 462 ? 4.098 6.408 2.604 1.00 94.50 462 SER A CA 1
ATOM 3722 C C . SER A 1 462 ? 4.879 5.390 1.769 1.00 94.50 462 SER A C 1
ATOM 3724 O O . SER A 1 462 ? 6.081 5.178 1.948 1.00 94.50 462 SER A O 1
ATOM 3726 N N . ASN A 1 463 ? 4.211 4.756 0.808 1.00 92.50 463 ASN A N 1
ATOM 3727 C CA . ASN A 1 463 ? 4.915 4.192 -0.340 1.00 92.50 463 ASN A CA 1
ATOM 3728 C C . ASN A 1 463 ? 5.622 5.293 -1.155 1.00 92.50 463 ASN A C 1
ATOM 3730 O O . ASN A 1 463 ? 5.206 6.455 -1.144 1.00 92.50 463 ASN A O 1
ATOM 3734 N N . ILE A 1 464 ? 6.682 4.915 -1.873 1.00 93.25 464 ILE A N 1
ATOM 3735 C CA . ILE A 1 464 ? 7.389 5.804 -2.804 1.00 93.25 464 ILE A CA 1
ATOM 3736 C C . ILE A 1 464 ? 6.631 5.861 -4.133 1.00 93.25 464 ILE A C 1
ATOM 3738 O O . ILE A 1 464 ? 6.235 4.825 -4.671 1.00 93.25 464 ILE A O 1
ATOM 3742 N N . VAL A 1 465 ? 6.490 7.063 -4.693 1.00 93.88 465 VAL A N 1
ATOM 3743 C CA . VAL A 1 465 ? 6.058 7.266 -6.082 1.00 93.88 465 VAL A CA 1
ATOM 3744 C C . VAL A 1 465 ? 7.167 7.875 -6.909 1.00 93.88 465 VAL A C 1
ATOM 3746 O O . VAL A 1 465 ? 7.899 8.741 -6.434 1.00 93.88 465 VAL A O 1
ATOM 3749 N N . THR A 1 466 ? 7.269 7.447 -8.161 1.00 94.38 466 THR A N 1
ATOM 3750 C CA . THR A 1 466 ? 8.296 7.904 -9.092 1.00 94.38 466 THR A CA 1
ATOM 3751 C C . THR A 1 466 ? 7.696 8.351 -10.417 1.00 94.38 466 THR A C 1
ATOM 3753 O O . THR A 1 466 ? 6.760 7.740 -10.931 1.00 94.38 466 THR A O 1
ATOM 3756 N N . PHE A 1 467 ? 8.233 9.429 -10.989 1.00 94.50 467 PHE A N 1
ATOM 3757 C CA . PHE A 1 467 ? 7.773 9.966 -12.272 1.00 94.50 467 PHE A CA 1
ATOM 3758 C C . PHE A 1 467 ? 8.837 10.826 -12.961 1.00 94.50 467 PHE A C 1
ATOM 3760 O O . PHE A 1 467 ? 9.886 11.150 -12.400 1.00 94.50 467 PHE A O 1
ATOM 3767 N N . SER A 1 468 ? 8.549 11.196 -14.210 1.00 93.25 468 SER A N 1
ATOM 3768 C CA . SER A 1 468 ? 9.434 11.984 -15.065 1.00 93.25 468 SER A CA 1
ATOM 3769 C C . SER A 1 468 ? 8.767 13.255 -15.555 1.00 93.25 468 SER A C 1
ATOM 3771 O O . SER A 1 468 ? 7.684 13.205 -16.133 1.00 93.25 468 SER A O 1
ATOM 3773 N N . LEU A 1 469 ? 9.459 14.381 -15.416 1.00 92.25 469 LEU A N 1
ATOM 3774 C CA . LEU A 1 469 ? 9.091 15.663 -16.019 1.00 92.25 469 LEU A CA 1
ATOM 3775 C C . LEU A 1 469 ? 10.020 16.055 -17.180 1.00 92.25 469 LEU A C 1
ATOM 3777 O O . LEU A 1 469 ? 9.978 17.199 -17.645 1.00 92.25 469 LEU A O 1
ATOM 3781 N N . SER A 1 470 ? 10.863 15.120 -17.632 1.00 85.31 470 SER A N 1
ATOM 3782 C CA . SER A 1 470 ? 11.776 15.278 -18.771 1.00 85.31 470 SER A CA 1
ATOM 3783 C C . SER A 1 470 ? 11.130 15.030 -20.116 1.00 85.31 470 SER A C 1
ATOM 3785 O O . SER A 1 470 ? 10.346 14.060 -20.251 1.00 85.31 470 SER A O 1
#

InterPro domains:
  IPR013642 Calcium-activated chloride channel, N-terminal [PF08434] (16-156)
  IPR061453 Choice-of-anchor X domain [NF041940] (251-286)

Sequence (470 aa):
MGRPALLHEPLRPLHQKFFIHAWAQFRWGVFHEYGEPGENPFYFSVKYGRPEAIRCVFYMRGLVSMKNGSICLPPGSIDQKTGLYFDYCAWRPYPYNQRIQASMMDYQFIKEITKFCEDDERNQQTLHNYECPSRHNRLCEHKSTWDVISHTGDFAGGKNPPRNMVESELVPQFRVIKATSRKKRIPSSAPAKNYQKELFTRLDTHVVEADTGSSYVELFVHVMQGFMPVVGMKVMATINDPLAQQTTMVLYDNGAGIDMTKGDGIYSRAYTNLYLPGRYQVTARVENASDTFVLDSVVDDFDIPWKSKTIKRSIHTPTVRQLTGYFFDITRAEDLSSAKDVIPPSRISDLHVVEISKANKTAILSWTAPGDNLDDDKVDHYELFSGVNIDDVRKLLSVTNKHSHPMHRSIRTNIVPSRVTFGFQENYFWKAPPDQVDFHGKLHYAIVIRGVDSVGNAGKLSNIVTFSLS

Organism: NCBI:txid2493646